Protein AF-0000000082407599 (afdb_homodimer)

Solvent-accessible surface area (backbone atoms only — not comparable to full-atom values): 25944 Å² total; per-residue (Å²): 124,61,56,60,70,65,96,52,99,52,54,60,33,58,52,50,30,53,54,48,48,48,41,49,41,69,74,43,49,61,65,33,76,50,80,49,70,70,54,48,24,62,38,26,66,46,50,70,66,37,51,49,50,19,50,48,51,35,33,72,70,41,52,29,39,78,40,88,97,76,44,43,21,24,25,67,46,42,48,64,37,67,53,76,54,46,46,69,50,57,47,33,43,76,64,56,39,51,61,47,48,46,77,74,42,80,44,77,41,70,37,55,63,72,54,18,59,70,44,72,41,61,78,69,37,67,25,36,38,40,27,33,42,34,21,46,71,83,37,59,39,33,40,40,44,29,37,33,44,43,89,76,42,70,67,57,85,76,48,78,77,55,55,56,62,56,56,46,33,27,72,76,58,70,42,47,64,39,34,34,44,33,38,40,33,21,33,53,27,47,68,68,53,7,60,72,52,73,52,52,68,43,38,29,15,30,33,36,48,34,39,32,14,33,78,88,45,47,46,34,44,33,39,33,42,30,41,24,74,41,32,30,41,30,46,76,36,68,44,81,78,71,75,74,76,85,56,95,121,125,60,57,62,70,65,95,53,98,53,55,61,31,58,52,49,28,54,54,48,48,48,42,49,37,68,74,42,51,61,66,33,76,50,80,49,68,71,53,47,24,62,38,27,67,44,53,70,67,38,50,50,51,18,50,48,51,34,33,72,69,42,52,29,40,80,38,89,98,77,45,42,21,25,25,65,46,42,48,65,38,66,54,77,56,48,45,69,51,55,47,32,45,75,62,52,40,50,62,45,48,46,75,74,41,80,45,76,41,71,38,55,62,72,53,17,58,69,45,73,42,60,77,71,37,69,24,36,38,40,27,33,39,33,20,47,70,83,37,59,39,33,42,38,45,30,38,34,43,43,87,75,41,69,67,56,85,76,47,78,76,54,54,55,62,57,54,45,33,29,72,77,58,69,42,46,64,40,36,33,46,34,36,41,34,21,32,54,27,47,66,68,55,8,60,71,51,72,51,53,68,42,38,29,17,29,33,36,48,32,39,32,14,32,78,90,44,46,47,35,44,34,38,34,42,30,38,26,76,39,34,28,41,30,45,76,36,67,43,79,77,71,73,74,78,84,53,96,122

Secondary structure (DSSP, 8-state):
---PPP--SS-HHHHHHHHHHHIIIII--TTPBPPPHHHHHHHHT--HHHHHHHHHHHHHTTSEEEETTTEEEE----EEES-TTS-HHHHHHHTT--EEEEEEEEEEEEPPHHHHHHTTPPTT-EEEEEEEEEEETTEEEEEEEEEE-TTTSTTGGGS-TTS-HHHHHHHHHS----EEEEEEEEEEPPHHHHHHHT--TT-EEEEEEEEEEETTEEEEEEEEEEETTTEEEEEEEE-----------/---PPP--SS-HHHHHHHHHHHIIIII--TTPBPPPHHHHHHHHT--HHHHHHHHHHHHHTTSEEEETTTEEEE----EEES-TTS-HHHHHHHTT--EEEEEEEEEEEEPPHHHHHHTTPPTT-EEEEEEEEEEETTEEEEEEEEEE-TTTSTTGGGS-TTS-HHHHHHHHHS----EEEEEEEEEEPPHHHHHHHT--TT-EEEEEEEEEEETTEEEEEEEEEEETTTEEEEEEEE-----------

pLDDT: mean 82.58, std 15.97, range [20.61, 98.5]

Organism: Rhodococcus erythropolis (NCBI:txid1833)

Radius of gyration: 25.77 Å; Cα contacts (8 Å, |Δi|>4): 1053; chains: 2; bounding box: 71×69×64 Å

Structure (mmCIF, N/CA/C/O backbone):
data_AF-0000000082407599-model_v1
#
loop_
_entity.id
_entity.type
_entity.pdbx_description
1 polymer 'GntR family transcriptional regulator'
#
loop_
_atom_site.group_PDB
_atom_site.id
_atom_site.type_symbol
_atom_site.label_atom_id
_atom_site.label_alt_id
_atom_site.label_comp_id
_atom_site.label_asym_id
_atom_site.label_entity_id
_atom_site.label_seq_id
_atom_site.pdbx_PDB_ins_code
_atom_site.Cartn_x
_atom_site.Cartn_y
_atom_site.Cartn_z
_atom_site.occupancy
_atom_site.B_iso_or_equiv
_atom_site.auth_seq_id
_atom_site.auth_comp_id
_atom_site.auth_asym_id
_atom_site.auth_atom_id
_atom_site.pdbx_PDB_model_num
ATOM 1 N N . MET A 1 1 ? -35.281 -22.266 -12.359 1 45.06 1 MET A N 1
ATOM 2 C CA . MET A 1 1 ? -35.094 -23.25 -13.406 1 45.06 1 MET A CA 1
ATOM 3 C C . MET A 1 1 ? -33.625 -23.609 -13.555 1 45.06 1 MET A C 1
ATOM 5 O O . MET A 1 1 ? -32.75 -22.75 -13.398 1 45.06 1 MET A O 1
ATOM 9 N N . PRO A 1 2 ? -33.344 -24.938 -13.398 1 52.59 2 PRO A N 1
ATOM 10 C CA . PRO A 1 2 ? -31.938 -25.328 -13.594 1 52.59 2 PRO A CA 1
ATOM 11 C C . PRO A 1 2 ? -31.328 -24.734 -14.867 1 52.59 2 PRO A C 1
ATOM 13 O O . PRO A 1 2 ? -31.984 -24.719 -15.914 1 52.59 2 PRO A O 1
ATOM 16 N N . VAL A 1 3 ? -30.625 -23.703 -14.711 1 60.84 3 VAL A N 1
ATOM 17 C CA . VAL A 1 3 ? -29.922 -23.219 -15.898 1 60.84 3 VAL A CA 1
ATOM 18 C C . VAL A 1 3 ? -28.766 -24.156 -16.234 1 60.84 3 VAL A C 1
ATOM 20 O O . VAL A 1 3 ? -27.812 -24.281 -15.461 1 60.84 3 VAL A O 1
ATOM 23 N N . HIS A 1 4 ? -28.984 -25.062 -17.141 1 64.56 4 HIS A N 1
ATOM 24 C CA . HIS A 1 4 ? -27.953 -26 -17.594 1 64.56 4 HIS A CA 1
ATOM 25 C C . HIS A 1 4 ? -26.859 -25.281 -18.375 1 64.56 4 HIS A C 1
ATOM 27 O O . HIS A 1 4 ? -27.156 -24.453 -19.234 1 64.56 4 HIS A O 1
ATOM 33 N N . LEU A 1 5 ? -25.672 -25.469 -17.844 1 68.69 5 LEU A N 1
ATOM 34 C CA . LEU A 1 5 ? -24.547 -24.859 -18.531 1 68.69 5 LEU A CA 1
ATOM 35 C C . LEU A 1 5 ? -24.344 -25.484 -19.906 1 68.69 5 LEU A C 1
ATOM 37 O O . LEU A 1 5 ? -24.609 -26.672 -20.094 1 68.69 5 LEU A O 1
ATOM 41 N N . ARG A 1 6 ? -24.203 -24.734 -21.031 1 65.5 6 ARG A N 1
ATOM 42 C CA . ARG A 1 6 ? -24.125 -25.188 -22.422 1 65.5 6 ARG A CA 1
ATOM 43 C C . ARG A 1 6 ? -22.703 -25.578 -22.781 1 65.5 6 ARG A C 1
ATOM 45 O O . ARG A 1 6 ? -21.75 -25.125 -22.172 1 65.5 6 ARG A O 1
ATOM 52 N N . ASP A 1 7 ? -22.578 -26.625 -23.531 1 66.56 7 ASP A N 1
ATOM 53 C CA . ASP A 1 7 ? -21.297 -26.953 -24.156 1 66.56 7 ASP A CA 1
ATOM 54 C C . ASP A 1 7 ? -20.781 -25.797 -25 1 66.56 7 ASP A C 1
ATOM 56 O O . ASP A 1 7 ? -21.5 -25.266 -25.844 1 66.56 7 ASP A O 1
ATOM 60 N N . SER A 1 8 ? -19.938 -24.984 -24.469 1 64.81 8 SER A N 1
ATOM 61 C CA . SER A 1 8 ? -19.328 -23.875 -25.203 1 64.81 8 SER A CA 1
ATOM 62 C C . SER A 1 8 ? -17.812 -23.969 -25.203 1 64.81 8 SER A C 1
ATOM 64 O O . SER A 1 8 ? -17.25 -24.922 -24.688 1 64.81 8 SER A O 1
ATOM 66 N N . ALA A 1 9 ? -17.203 -23.156 -25.953 1 69.75 9 ALA A N 1
ATOM 67 C CA . ALA A 1 9 ? -15.742 -23.062 -26.016 1 69.75 9 ALA A CA 1
ATOM 68 C C . ALA A 1 9 ? -15.148 -22.828 -24.625 1 69.75 9 ALA A C 1
ATOM 70 O O . ALA A 1 9 ? -13.984 -23.141 -24.375 1 69.75 9 ALA A O 1
ATOM 71 N N . ILE A 1 10 ? -16 -22.531 -23.766 1 67.94 10 ILE A N 1
ATOM 72 C CA . ILE A 1 10 ? -15.555 -22.312 -22.391 1 67.94 10 ILE A CA 1
ATOM 73 C C . ILE A 1 10 ? -15.883 -23.547 -21.547 1 67.94 10 ILE A C 1
ATOM 75 O O . ILE A 1 10 ? -17.031 -23.984 -21.5 1 67.94 10 ILE A O 1
ATOM 79 N N . PRO A 1 11 ? -14.891 -24.109 -21.031 1 76.81 11 PRO A N 1
ATOM 80 C CA . PRO A 1 11 ? -15.141 -25.266 -20.188 1 76.81 11 PRO A CA 1
ATOM 81 C C . PRO A 1 11 ? -16.219 -25.016 -19.125 1 76.81 11 PRO A C 1
ATOM 83 O O . PRO A 1 11 ? -16.344 -23.891 -18.625 1 76.81 11 PRO A O 1
ATOM 86 N N . LYS A 1 12 ? -17 -25.984 -18.844 1 80.12 12 LYS A N 1
ATOM 87 C CA . LYS A 1 12 ? -18.141 -25.875 -17.953 1 80.12 12 LYS A CA 1
ATOM 88 C C . LYS A 1 12 ? -17.719 -25.359 -16.578 1 80.12 12 LYS A C 1
ATOM 90 O O . LYS A 1 12 ? -18.453 -24.594 -15.945 1 80.12 12 LYS A O 1
ATOM 95 N N . HIS A 1 13 ? -16.547 -25.766 -16.078 1 83.62 13 HIS A N 1
ATOM 96 C CA . HIS A 1 13 ? -16.125 -25.312 -14.766 1 83.62 13 HIS A CA 1
ATOM 97 C C . HIS A 1 13 ? -15.852 -23.812 -14.773 1 83.62 13 HIS A C 1
ATOM 99 O O . HIS A 1 13 ? -16.109 -23.125 -13.781 1 83.62 13 HIS A O 1
ATOM 105 N N . GLU A 1 14 ? -15.422 -23.328 -15.82 1 79.44 14 GLU A N 1
ATOM 106 C CA . GLU A 1 14 ? -15.188 -21.906 -15.945 1 79.44 14 GLU A CA 1
ATOM 107 C C . GLU A 1 14 ? -16.5 -21.125 -16.047 1 79.44 14 GLU A C 1
ATOM 109 O O . GLU A 1 14 ? -16.641 -20.031 -15.5 1 79.44 14 GLU A O 1
ATOM 114 N N . GLN A 1 15 ? -17.375 -21.688 -16.781 1 79.81 15 GLN A N 1
ATOM 115 C CA . GLN A 1 15 ? -18.703 -21.094 -16.844 1 79.81 15 GLN A CA 1
ATOM 116 C C . GLN A 1 15 ? -19.344 -21 -15.453 1 79.81 15 GLN A C 1
ATOM 118 O O . GLN A 1 15 ? -19.859 -19.953 -15.062 1 79.81 15 GLN A O 1
ATOM 123 N N . LEU A 1 16 ? -19.328 -22.141 -14.805 1 87.44 16 LEU A N 1
ATOM 124 C CA . LEU A 1 16 ? -19.891 -22.188 -13.461 1 87.44 16 LEU A CA 1
ATOM 125 C C . LEU A 1 16 ? -19.172 -21.219 -12.531 1 87.44 16 LEU A C 1
ATOM 127 O O . LEU A 1 16 ? -19.812 -20.531 -11.719 1 87.44 16 LEU A O 1
ATOM 131 N N . ARG A 1 17 ? -17.875 -21.172 -12.664 1 85.06 17 ARG A N 1
ATOM 132 C CA . ARG A 1 17 ? -17.094 -20.25 -11.852 1 85.06 17 ARG A CA 1
ATOM 133 C C . ARG A 1 17 ? -17.594 -18.812 -12.023 1 85.06 17 ARG A C 1
ATOM 135 O O . ARG A 1 17 ? -17.75 -18.094 -11.039 1 85.06 17 ARG A O 1
ATOM 142 N N . THR A 1 18 ? -17.781 -18.438 -13.188 1 78.31 18 THR A N 1
ATOM 143 C CA . THR A 1 18 ? -18.219 -17.078 -13.492 1 78.31 18 THR A CA 1
ATOM 144 C C . THR A 1 18 ? -19.594 -16.797 -12.875 1 78.31 18 THR A C 1
ATOM 146 O O . THR A 1 18 ? -19.812 -15.734 -12.297 1 78.31 18 THR A O 1
ATOM 149 N N . ILE A 1 19 ? -20.438 -17.719 -13.023 1 80.69 19 ILE A N 1
ATOM 150 C CA . ILE A 1 19 ? -21.781 -17.594 -12.469 1 80.69 19 ILE A CA 1
ATOM 151 C C . ILE A 1 19 ? -21.703 -17.484 -10.945 1 80.69 19 ILE A C 1
ATOM 153 O O . ILE A 1 19 ? -22.344 -16.609 -10.352 1 80.69 19 ILE A O 1
ATOM 157 N N . LEU A 1 20 ? -20.922 -18.344 -10.344 1 86.69 20 LEU A N 1
ATOM 158 C CA . LEU A 1 20 ? -20.812 -18.359 -8.883 1 86.69 20 LEU A CA 1
ATOM 159 C C . LEU A 1 20 ? -20.141 -17.094 -8.367 1 86.69 20 LEU A C 1
ATOM 161 O O . LEU A 1 20 ? -20.5 -16.578 -7.309 1 86.69 20 LEU A O 1
ATOM 165 N N . LEU A 1 21 ? -19.219 -16.656 -9.102 1 79.25 21 LEU A N 1
ATOM 166 C CA . LEU A 1 21 ? -18.562 -15.422 -8.719 1 79.25 21 LEU A CA 1
ATOM 167 C C . LEU A 1 21 ? -19.562 -14.266 -8.664 1 79.25 21 LEU A C 1
ATOM 169 O O . LEU A 1 21 ? -19.562 -13.484 -7.715 1 79.25 21 LEU A O 1
ATOM 173 N N . ARG A 1 22 ? -20.328 -14.211 -9.641 1 73.06 22 ARG A N 1
ATOM 174 C CA . ARG A 1 22 ? -21.359 -13.18 -9.664 1 73.06 22 ARG A CA 1
ATOM 175 C C . ARG A 1 22 ? -22.297 -13.312 -8.469 1 73.06 22 ARG A C 1
ATOM 177 O O . ARG A 1 22 ? -22.641 -12.32 -7.836 1 73.06 22 ARG A O 1
ATOM 184 N N . LYS A 1 23 ? -22.688 -14.555 -8.211 1 78.94 23 LYS A N 1
ATOM 185 C CA . LYS A 1 23 ? -23.562 -14.812 -7.078 1 78.94 23 LYS A CA 1
ATOM 186 C C . LYS A 1 23 ? -22.906 -14.383 -5.766 1 78.94 23 LYS A C 1
ATOM 188 O O . LYS A 1 23 ? -23.547 -13.734 -4.934 1 78.94 23 LYS A O 1
ATOM 193 N N . CYS A 1 24 ? -21.703 -14.672 -5.652 1 76 24 CYS A N 1
ATOM 194 C CA . CYS A 1 24 ? -20.984 -14.391 -4.41 1 76 24 CYS A CA 1
ATOM 195 C C . CYS A 1 24 ? -20.734 -12.898 -4.25 1 76 24 CYS A C 1
ATOM 197 O O . CYS A 1 24 ? -20.594 -12.406 -3.131 1 76 24 CYS A O 1
ATOM 199 N N . THR A 1 25 ? -20.688 -12.305 -5.367 1 64.56 25 THR A N 1
ATOM 200 C CA . THR A 1 25 ? -20.297 -10.898 -5.305 1 64.56 25 THR A CA 1
ATOM 201 C C . THR A 1 25 ? -21.531 -10 -5.336 1 64.56 25 THR A C 1
ATOM 203 O O . THR A 1 25 ? -21.5 -8.875 -4.828 1 64.56 25 THR A O 1
ATOM 206 N N . GLN A 1 26 ? -22.531 -10.508 -5.805 1 61.41 26 GLN A N 1
ATOM 207 C CA . GLN A 1 26 ? -23.656 -9.617 -6.031 1 61.41 26 GLN A CA 1
ATOM 208 C C . GLN A 1 26 ? -24.859 -10.039 -5.188 1 61.41 26 GLN A C 1
ATOM 210 O O . GLN A 1 26 ? -25.688 -9.203 -4.82 1 61.41 26 GLN A O 1
ATOM 215 N N . GLU A 1 27 ? -24.938 -11.289 -4.926 1 69.38 27 GLU A N 1
ATOM 216 C CA . GLU A 1 27 ? -26.172 -11.781 -4.309 1 69.38 27 GLU A CA 1
ATOM 217 C C . GLU A 1 27 ? -25.922 -12.203 -2.861 1 69.38 27 GLU A C 1
ATOM 219 O O . GLU A 1 27 ? -26.844 -12.156 -2.035 1 69.38 27 GLU A O 1
ATOM 224 N N . LEU A 1 28 ? -24.734 -12.602 -2.631 1 74.25 28 LEU A N 1
ATOM 225 C CA . LEU A 1 28 ? -24.422 -13.102 -1.295 1 74.25 28 LEU A CA 1
ATOM 226 C C . LEU A 1 28 ? -23.484 -12.148 -0.557 1 74.25 28 LEU A C 1
ATOM 228 O O . LEU A 1 28 ? -22.859 -11.289 -1.175 1 74.25 28 LEU A O 1
ATOM 232 N N . GLN A 1 29 ? -23.547 -12.188 0.751 1 61.91 29 GLN A N 1
ATOM 233 C CA . GLN A 1 29 ? -22.656 -11.406 1.607 1 61.91 29 GLN A CA 1
ATOM 234 C C . GLN A 1 29 ? -21.547 -12.273 2.193 1 61.91 29 GLN A C 1
ATOM 236 O O . GLN A 1 29 ? -21.719 -13.484 2.342 1 61.91 29 GLN A O 1
ATOM 241 N N . PRO A 1 30 ? -20.406 -11.625 2.387 1 62.97 30 PRO A N 1
ATOM 242 C CA . PRO A 1 30 ? -19.375 -12.398 3.08 1 62.97 30 PRO A CA 1
ATOM 243 C C . PRO A 1 30 ? -19.906 -13.109 4.32 1 62.97 30 PRO A C 1
ATOM 245 O O . PRO A 1 30 ? -20.672 -12.523 5.094 1 62.97 30 PRO A O 1
ATOM 248 N N . GLY A 1 31 ? -19.5 -14.336 4.406 1 67 31 GLY A N 1
ATOM 249 C CA . GLY A 1 31 ? -19.984 -15.156 5.512 1 67 31 GLY A CA 1
ATOM 250 C C . GLY A 1 31 ? -21.203 -15.984 5.152 1 67 31 GLY A C 1
ATOM 251 O O . GLY A 1 31 ? -21.562 -16.906 5.883 1 67 31 GLY A O 1
ATOM 252 N N . ASP A 1 32 ? -21.797 -15.664 4.09 1 77.5 32 ASP A N 1
ATOM 253 C CA . ASP A 1 32 ? -22.969 -16.406 3.688 1 77.5 32 ASP A CA 1
ATOM 254 C C . ASP A 1 32 ? -22.609 -17.812 3.225 1 77.5 32 ASP A C 1
ATOM 256 O O . ASP A 1 32 ? -21.547 -18.016 2.617 1 77.5 32 ASP A O 1
ATOM 260 N N . LEU A 1 33 ? -23.531 -18.75 3.611 1 84 33 LEU A N 1
ATOM 261 C CA . LEU A 1 33 ? -23.391 -20.125 3.145 1 84 33 LEU A CA 1
ATOM 262 C C . LEU A 1 33 ? -23.734 -20.234 1.665 1 84 33 LEU A C 1
ATOM 264 O O . LEU A 1 33 ? -24.797 -19.766 1.236 1 84 33 LEU A O 1
ATOM 268 N N . MET A 1 34 ? -22.766 -20.781 0.925 1 85.81 34 MET A N 1
ATOM 269 C CA . MET A 1 34 ? -23.016 -21.047 -0.489 1 85.81 34 MET A CA 1
ATOM 270 C C . MET A 1 34 ? -23.938 -22.25 -0.666 1 85.81 34 MET A C 1
ATOM 272 O O . MET A 1 34 ? -23.969 -23.125 0.189 1 85.81 34 MET A O 1
ATOM 276 N N . THR A 1 35 ? -24.625 -22.219 -1.804 1 85.94 35 THR A N 1
ATOM 277 C CA . THR A 1 35 ? -25.406 -23.375 -2.191 1 85.94 35 THR A CA 1
ATOM 278 C C . THR A 1 35 ? -24.562 -24.641 -2.189 1 85.94 35 THR A C 1
ATOM 280 O O . THR A 1 35 ? -23.406 -24.625 -2.627 1 85.94 35 THR A O 1
ATOM 283 N N . SER A 1 36 ? -25.109 -25.688 -1.646 1 87.25 36 SER A N 1
ATOM 284 C CA . SER A 1 36 ? -24.359 -26.938 -1.532 1 87.25 36 SER A CA 1
ATOM 285 C C . SER A 1 36 ? -23.922 -27.453 -2.902 1 87.25 36 SER A C 1
ATOM 287 O O . SER A 1 36 ? -24.547 -27.125 -3.916 1 87.25 36 SER A O 1
ATOM 289 N N . GLU A 1 37 ? -22.828 -28.203 -2.871 1 88.62 37 GLU A N 1
ATOM 290 C CA . GLU A 1 37 ? -22.328 -28.781 -4.109 1 88.62 37 GLU A CA 1
ATOM 291 C C . GLU A 1 37 ? -23.391 -29.625 -4.809 1 88.62 37 GLU A C 1
ATOM 293 O O . GLU A 1 37 ? -23.531 -29.562 -6.035 1 88.62 37 GLU A O 1
ATOM 298 N N . ARG A 1 38 ? -24.125 -30.375 -4.02 1 88.06 38 ARG A N 1
ATOM 299 C CA . ARG A 1 38 ? -25.188 -31.219 -4.566 1 88.06 38 ARG A CA 1
ATOM 300 C C . ARG A 1 38 ? -26.234 -30.375 -5.285 1 88.06 38 ARG A C 1
ATOM 302 O O . ARG A 1 38 ? -26.672 -30.719 -6.383 1 88.06 38 ARG A O 1
ATOM 309 N N . ASN A 1 39 ? -26.625 -29.281 -4.668 1 90.25 39 ASN A N 1
ATOM 310 C CA . ASN A 1 39 ? -27.625 -28.406 -5.27 1 90.25 39 ASN A CA 1
ATOM 311 C C . ASN A 1 39 ? -27.078 -27.719 -6.52 1 90.25 39 ASN A C 1
ATOM 313 O O . ASN A 1 39 ? -27.812 -27.531 -7.492 1 90.25 39 ASN A O 1
ATOM 317 N N . LEU A 1 40 ? -25.828 -27.328 -6.484 1 89.56 40 LEU A N 1
ATOM 318 C CA . LEU A 1 40 ? -25.219 -26.703 -7.652 1 89.56 40 LEU A CA 1
ATOM 319 C C . LEU A 1 40 ? -25.203 -27.656 -8.836 1 89.56 40 LEU A C 1
ATOM 321 O O . LEU A 1 40 ? -25.438 -27.25 -9.977 1 89.56 40 LEU A O 1
ATOM 325 N N . MET A 1 41 ? -24.938 -28.938 -8.57 1 89.31 41 MET A N 1
ATOM 326 C CA . MET A 1 41 ? -24.984 -29.953 -9.617 1 89.31 41 MET A CA 1
ATOM 327 C C . MET A 1 41 ? -26.359 -30.016 -10.266 1 89.31 41 MET A C 1
ATOM 329 O O . MET A 1 41 ? -26.469 -30.047 -11.492 1 89.31 41 MET A O 1
ATOM 333 N N . GLN A 1 42 ? -27.344 -29.984 -9.43 1 88.06 42 GLN A N 1
ATOM 334 C CA . GLN A 1 42 ? -28.719 -30.094 -9.883 1 88.06 42 GLN A CA 1
ATOM 335 C C . GLN A 1 42 ? -29.141 -28.812 -10.625 1 88.06 42 GLN A C 1
ATOM 337 O O . GLN A 1 42 ? -29.75 -28.891 -11.688 1 88.06 42 GLN A O 1
ATOM 342 N N . ASP A 1 43 ? -28.75 -27.688 -10.031 1 86.31 43 ASP A N 1
ATOM 343 C CA . ASP A 1 43 ? -29.203 -26.391 -10.555 1 86.31 43 ASP A CA 1
ATOM 344 C C . ASP A 1 43 ? -28.609 -26.125 -11.93 1 86.31 43 ASP A C 1
ATOM 346 O O . ASP A 1 43 ? -29.25 -25.531 -12.789 1 86.31 43 ASP A O 1
ATOM 350 N N . TYR A 1 44 ? -27.391 -26.625 -12.125 1 88.5 44 TYR A N 1
ATOM 351 C CA . TYR A 1 44 ? -26.688 -26.203 -13.328 1 88.5 44 TYR A CA 1
ATOM 352 C C . TYR A 1 44 ? -26.375 -27.391 -14.227 1 88.5 44 TYR A C 1
ATOM 354 O O . TYR A 1 44 ? -25.797 -27.234 -15.312 1 88.5 44 TYR A O 1
ATOM 362 N N . GLY A 1 45 ? -26.703 -28.594 -13.797 1 88.19 45 GLY A N 1
ATOM 363 C CA . GLY A 1 45 ? -26.516 -29.797 -14.594 1 88.19 45 GLY A CA 1
ATOM 364 C C . GLY A 1 45 ? -25.047 -30.109 -14.859 1 88.19 45 GLY A C 1
ATOM 365 O O . GLY A 1 45 ? -24.672 -30.422 -15.992 1 88.19 45 GLY A O 1
ATOM 366 N N . VAL A 1 46 ? -24.281 -29.938 -13.93 1 88 46 VAL A N 1
ATOM 367 C CA . VAL A 1 46 ? -22.859 -30.203 -14.086 1 88 46 VAL A CA 1
ATOM 368 C C . VAL A 1 46 ? -22.422 -31.281 -13.102 1 88 46 VAL A C 1
ATOM 370 O O . VAL A 1 46 ? -23.141 -31.578 -12.133 1 88 46 VAL A O 1
ATOM 373 N N . SER A 1 47 ? -21.266 -31.938 -13.422 1 88.94 47 SER A N 1
ATOM 374 C CA . SER A 1 47 ? -20.75 -33 -12.586 1 88.94 47 SER A CA 1
ATOM 375 C C . SER A 1 47 ? -20.141 -32.469 -11.297 1 88.94 47 SER A C 1
ATOM 377 O O . SER A 1 47 ? -19.891 -31.266 -11.18 1 88.94 47 SER A O 1
ATOM 379 N N . ARG A 1 48 ? -20.031 -33.438 -10.32 1 88.75 48 ARG A N 1
ATOM 380 C CA . ARG A 1 48 ? -19.375 -33.094 -9.062 1 88.75 48 ARG A CA 1
ATOM 381 C C . ARG A 1 48 ? -17.969 -32.562 -9.305 1 88.75 48 ARG A C 1
ATOM 383 O O . ARG A 1 48 ? -17.531 -31.641 -8.633 1 88.75 48 ARG A O 1
ATOM 390 N N . ILE A 1 49 ? -17.344 -33.094 -10.195 1 85.75 49 ILE A N 1
ATOM 391 C CA . ILE A 1 49 ? -15.977 -32.688 -10.516 1 85.75 49 ILE A CA 1
ATOM 392 C C . ILE A 1 49 ? -15.977 -31.25 -11.023 1 85.75 49 ILE A C 1
ATOM 394 O O . ILE A 1 49 ? -15.117 -30.453 -10.648 1 85.75 49 ILE A O 1
ATOM 398 N N . THR A 1 50 ? -16.844 -30.906 -11.852 1 85.5 50 THR A N 1
ATOM 399 C CA . THR A 1 50 ? -17 -29.562 -12.398 1 85.5 50 THR A CA 1
ATOM 400 C C . THR A 1 50 ? -17.281 -28.547 -11.289 1 85.5 50 THR A C 1
ATOM 402 O O . THR A 1 50 ? -16.672 -27.484 -11.258 1 85.5 50 THR A O 1
ATOM 405 N N . VAL A 1 51 ? -18.219 -28.891 -10.391 1 90.44 51 VAL A N 1
ATOM 406 C CA . VAL A 1 51 ? -18.562 -28.016 -9.281 1 90.44 51 VAL A CA 1
ATOM 407 C C . VAL A 1 51 ? -17.359 -27.797 -8.383 1 90.44 51 VAL A C 1
ATOM 409 O O . VAL A 1 51 ? -17.031 -26.672 -8.016 1 90.44 51 VAL A O 1
ATOM 412 N N . ARG A 1 52 ? -16.703 -28.844 -8.062 1 87.69 52 ARG A N 1
ATOM 413 C CA . ARG A 1 52 ? -15.555 -28.766 -7.172 1 87.69 52 ARG A CA 1
ATOM 414 C C . ARG A 1 52 ? -14.438 -27.938 -7.785 1 87.69 52 ARG A C 1
ATOM 416 O O . ARG A 1 52 ? -13.773 -27.172 -7.086 1 87.69 52 ARG A O 1
ATOM 423 N N . GLU A 1 53 ? -14.289 -28.094 -9 1 84.88 53 GLU A N 1
ATOM 424 C CA . GLU A 1 53 ? -13.281 -27.297 -9.695 1 84.88 53 GLU A CA 1
ATOM 425 C C . GLU A 1 53 ? -13.633 -25.812 -9.68 1 84.88 53 GLU A C 1
ATOM 427 O O . GLU A 1 53 ? -12.773 -24.969 -9.414 1 84.88 53 GLU A O 1
ATOM 432 N N . ALA A 1 54 ? -14.828 -25.531 -9.969 1 86.94 54 ALA A N 1
ATOM 433 C CA . ALA A 1 54 ? -15.289 -24.141 -9.961 1 86.94 54 ALA A CA 1
ATOM 434 C C . ALA A 1 54 ? -15.156 -23.531 -8.57 1 86.94 54 ALA A C 1
ATOM 436 O O . ALA A 1 54 ? -14.633 -22.422 -8.414 1 86.94 54 ALA A O 1
ATOM 437 N N . ILE A 1 55 ? -15.648 -24.281 -7.566 1 87.44 55 ILE A N 1
ATOM 438 C CA . ILE A 1 55 ? -15.586 -23.812 -6.188 1 87.44 55 ILE A CA 1
ATOM 439 C C . ILE A 1 55 ? -14.133 -23.703 -5.742 1 87.44 55 ILE A C 1
ATOM 441 O O . ILE A 1 55 ? -13.742 -22.734 -5.094 1 87.44 55 ILE A O 1
ATOM 445 N N . GLY A 1 56 ? -13.406 -24.672 -6.082 1 83.88 56 GLY A N 1
ATOM 446 C CA . GLY A 1 56 ? -11.992 -24.656 -5.754 1 83.88 56 GLY A CA 1
ATOM 447 C C . GLY A 1 56 ? -11.273 -23.422 -6.277 1 83.88 56 GLY A C 1
ATOM 448 O O . GLY A 1 56 ? -10.477 -22.812 -5.562 1 83.88 56 GLY A O 1
ATOM 449 N N . GLN A 1 57 ? -11.555 -23.047 -7.426 1 78.75 57 GLN A N 1
ATOM 450 C CA . GLN A 1 57 ? -10.969 -21.859 -8.008 1 78.75 57 GLN A CA 1
ATOM 451 C C . GLN A 1 57 ? -11.367 -20.609 -7.23 1 78.75 57 GLN A C 1
ATOM 453 O O . GLN A 1 57 ? -10.531 -19.734 -6.973 1 78.75 57 GLN A O 1
ATOM 458 N N . LEU A 1 58 ? -12.602 -20.547 -6.879 1 78.5 58 LEU A N 1
ATOM 459 C CA . LEU A 1 58 ? -13.117 -19.391 -6.145 1 78.5 58 LEU A CA 1
ATOM 460 C C . LEU A 1 58 ? -12.523 -19.344 -4.742 1 78.5 58 LEU A C 1
ATOM 462 O O . LEU A 1 58 ? -12.312 -18.25 -4.195 1 78.5 58 LEU A O 1
ATOM 466 N N . VAL A 1 59 ? -12.305 -20.547 -4.211 1 75.62 59 VAL A N 1
ATOM 467 C CA . VAL A 1 59 ? -11.641 -20.609 -2.912 1 75.62 59 VAL A CA 1
ATOM 468 C C . VAL A 1 59 ? -10.195 -20.141 -3.047 1 75.62 59 VAL A C 1
ATOM 470 O O . VAL A 1 59 ? -9.719 -19.328 -2.258 1 75.62 59 VAL A O 1
ATOM 473 N N . ASN A 1 60 ? -9.656 -20.562 -4.039 1 65.62 60 ASN A N 1
ATOM 474 C CA . ASN A 1 60 ? -8.266 -20.172 -4.285 1 65.62 60 ASN A CA 1
ATOM 475 C C . ASN A 1 60 ? -8.141 -18.672 -4.535 1 65.62 60 ASN A C 1
ATOM 477 O O . ASN A 1 60 ? -7.164 -18.062 -4.105 1 65.62 60 ASN A O 1
ATOM 481 N N . ASP A 1 61 ? -9.148 -18.219 -5.133 1 61.03 61 ASP A N 1
ATOM 482 C CA . ASP A 1 61 ? -9.164 -16.797 -5.465 1 61.03 61 ASP A CA 1
ATOM 483 C C . ASP A 1 61 ? -9.625 -15.953 -4.273 1 61.03 61 ASP A C 1
ATOM 485 O O . ASP A 1 61 ? -9.664 -14.727 -4.348 1 61.03 61 ASP A O 1
ATOM 489 N N . GLY A 1 62 ? -10.078 -16.562 -3.221 1 61.53 62 GLY A N 1
ATOM 490 C CA . GLY A 1 62 ? -10.445 -15.891 -1.983 1 61.53 62 GLY A CA 1
ATOM 491 C C . GLY A 1 62 ? -11.898 -15.469 -1.939 1 61.53 62 GLY A C 1
ATOM 492 O O . GLY A 1 62 ? -12.297 -14.695 -1.067 1 61.53 62 GLY A O 1
ATOM 493 N N . HIS A 1 63 ? -12.656 -15.891 -2.895 1 70.5 63 HIS A N 1
ATOM 494 C CA . HIS A 1 63 ? -14.062 -15.508 -2.93 1 70.5 63 HIS A CA 1
ATOM 495 C C . HIS A 1 63 ? -14.891 -16.391 -2.002 1 70.5 63 HIS A C 1
ATOM 497 O O . HIS A 1 63 ? -15.922 -15.953 -1.479 1 70.5 63 HIS A O 1
ATOM 503 N N . LEU A 1 64 ? -14.391 -17.656 -1.858 1 78.5 64 LEU A N 1
ATOM 504 C CA . LEU A 1 64 ? -15.078 -18.625 -1.015 1 78.5 64 LEU A CA 1
ATOM 505 C C . LEU A 1 64 ? -14.117 -19.25 -0.005 1 78.5 64 LEU A C 1
ATOM 507 O O . LEU A 1 64 ? -12.906 -19.25 -0.217 1 78.5 64 LEU A O 1
ATOM 511 N N . VAL A 1 65 ? -14.633 -19.609 1.165 1 76.5 65 VAL A N 1
ATOM 512 C CA . VAL A 1 65 ? -13.875 -20.359 2.164 1 76.5 65 VAL A CA 1
ATOM 513 C C . VAL A 1 65 ? -14.617 -21.641 2.533 1 76.5 65 VAL A C 1
ATOM 515 O O . VAL A 1 65 ? -15.836 -21.609 2.76 1 76.5 65 VAL A O 1
ATOM 518 N N . ARG A 1 66 ? -13.773 -22.719 2.465 1 80.38 66 ARG A N 1
ATOM 519 C CA . ARG A 1 66 ? -14.352 -23.984 2.879 1 80.38 66 ARG A CA 1
ATOM 520 C C . ARG A 1 66 ? -14.148 -24.219 4.371 1 80.38 66 ARG A C 1
ATOM 522 O O . ARG A 1 66 ? -13.055 -24 4.898 1 80.38 66 ARG A O 1
ATOM 529 N N . VAL A 1 67 ? -15.234 -24.453 5.039 1 70.19 67 VAL A N 1
ATOM 530 C CA . VAL A 1 67 ? -15.164 -24.828 6.445 1 70.19 67 VAL A CA 1
ATOM 531 C C . VAL A 1 67 ? -15.57 -26.281 6.613 1 70.19 67 VAL A C 1
ATOM 533 O O . VAL A 1 67 ? -16.688 -26.672 6.277 1 70.19 67 VAL A O 1
ATOM 536 N N . ARG A 1 68 ? -14.602 -27.016 7.047 1 75.88 68 ARG A N 1
ATOM 537 C CA . ARG A 1 68 ? -14.836 -28.438 7.211 1 75.88 68 ARG A CA 1
ATOM 538 C C . ARG A 1 68 ? -16.062 -28.703 8.078 1 75.88 68 ARG A C 1
ATOM 540 O O . ARG A 1 68 ? -16.188 -28.156 9.172 1 75.88 68 ARG A O 1
ATOM 547 N N . GLY A 1 69 ? -16.891 -29.547 7.586 1 77.56 69 GLY A N 1
ATOM 548 C CA . GLY A 1 69 ? -18.078 -29.969 8.32 1 77.56 69 GLY A CA 1
ATOM 549 C C . GLY A 1 69 ? -19.188 -28.953 8.281 1 77.56 69 GLY A C 1
ATOM 550 O O . GLY A 1 69 ? -20.297 -29.219 8.75 1 77.56 69 GLY A O 1
ATOM 551 N N . LYS A 1 70 ? -18.969 -27.719 7.809 1 77.19 70 LYS A N 1
ATOM 552 C CA . LYS A 1 70 ? -20 -26.672 7.848 1 77.19 70 LYS A CA 1
ATOM 553 C C . LYS A 1 70 ? -20.406 -26.25 6.438 1 77.19 70 LYS A C 1
ATOM 555 O O . LYS A 1 70 ? -21.562 -25.953 6.18 1 77.19 70 LYS A O 1
ATOM 560 N N . GLY A 1 71 ? -19.422 -26.281 5.543 1 86.38 71 GLY A N 1
ATOM 561 C CA . GLY A 1 71 ? -19.766 -25.922 4.176 1 86.38 71 GLY A CA 1
ATOM 562 C C . GLY A 1 71 ? -18.828 -24.875 3.588 1 86.38 71 GLY A C 1
ATOM 563 O O . GLY A 1 71 ? -17.719 -24.688 4.082 1 86.38 71 GLY A O 1
ATOM 564 N N . THR A 1 72 ? -19.25 -24.344 2.41 1 85.12 72 THR A N 1
ATOM 565 C CA . THR A 1 72 ? -18.5 -23.312 1.704 1 85.12 72 THR A CA 1
ATOM 566 C C . THR A 1 72 ? -19.156 -21.938 1.899 1 85.12 72 THR A C 1
ATOM 568 O O . THR A 1 72 ? -20.375 -21.797 1.729 1 85.12 72 THR A O 1
ATOM 571 N N . PHE A 1 73 ? -18.359 -20.969 2.35 1 80 73 PHE A N 1
ATOM 572 C CA . PHE A 1 73 ? -18.875 -19.641 2.664 1 80 73 PHE A CA 1
ATOM 573 C C . PHE A 1 73 ? -18.25 -18.594 1.754 1 80 73 PHE A C 1
ATOM 575 O O . PHE A 1 73 ? -17.141 -18.781 1.233 1 80 73 PHE A O 1
ATOM 582 N N . VAL A 1 74 ? -19.156 -17.594 1.555 1 75.5 74 VAL A N 1
ATOM 583 C CA . VAL A 1 74 ? -18.578 -16.422 0.904 1 75.5 74 VAL A CA 1
ATOM 584 C C . VAL A 1 74 ? -17.516 -15.797 1.81 1 75.5 74 VAL A C 1
ATOM 586 O O . VAL A 1 74 ? -17.766 -15.547 2.988 1 75.5 74 VAL A O 1
ATOM 589 N N . ALA A 1 75 ? -16.312 -15.727 1.259 1 62.53 75 ALA A N 1
ATOM 590 C CA . ALA A 1 75 ? -15.188 -15.242 2.041 1 62.53 75 ALA A CA 1
ATOM 591 C C . ALA A 1 75 ? -15.352 -13.758 2.381 1 62.53 75 ALA A C 1
ATOM 593 O O . ALA A 1 75 ? -15.953 -13.008 1.612 1 62.53 75 ALA A O 1
ATOM 594 N N . HIS A 1 76 ? -15.164 -13.492 3.578 1 50.38 76 HIS A N 1
ATOM 595 C CA . HIS A 1 76 ? -15 -12.07 3.875 1 50.38 76 HIS A CA 1
ATOM 596 C C . HIS A 1 76 ? -13.844 -11.477 3.086 1 50.38 76 HIS A C 1
ATOM 598 O O . HIS A 1 76 ? -12.719 -11.992 3.139 1 50.38 76 HIS A O 1
ATOM 604 N N . ARG A 1 77 ? -14.195 -11.148 1.933 1 45.28 77 ARG A N 1
ATOM 605 C CA . ARG A 1 77 ? -13.117 -10.727 1.042 1 45.28 77 ARG A CA 1
ATOM 606 C C . ARG A 1 77 ? -12.539 -9.391 1.479 1 45.28 77 ARG A C 1
ATOM 608 O O . ARG A 1 77 ? -13.273 -8.492 1.894 1 45.28 77 ARG A O 1
ATOM 615 N N . ALA A 1 78 ? -11.375 -9.477 1.637 1 44.97 78 ALA A N 1
ATOM 616 C CA . ALA A 1 78 ? -10.695 -8.188 1.764 1 44.97 78 ALA A CA 1
ATOM 617 C C . ALA A 1 78 ? -11.047 -7.262 0.604 1 44.97 78 ALA A C 1
ATOM 619 O O . ALA A 1 78 ? -11.141 -7.703 -0.545 1 44.97 78 ALA A O 1
ATOM 620 N N . VAL A 1 79 ? -11.812 -6.152 0.905 1 41.5 79 VAL A N 1
ATOM 621 C CA . VAL A 1 79 ? -12.055 -5.113 -0.092 1 41.5 79 VAL A CA 1
ATOM 622 C C . VAL A 1 79 ? -10.758 -4.77 -0.815 1 41.5 79 VAL A C 1
ATOM 624 O O . VAL A 1 79 ? -9.734 -4.516 -0.176 1 41.5 79 VAL A O 1
ATOM 627 N N . GLN A 1 80 ? -10.641 -5.082 -2.084 1 42.34 80 GLN A N 1
ATOM 628 C CA . GLN A 1 80 ? -9.5 -4.691 -2.91 1 42.34 80 GLN A CA 1
ATOM 629 C C . GLN A 1 80 ? -9.742 -3.346 -3.582 1 42.34 80 GLN A C 1
ATOM 631 O O . GLN A 1 80 ? -10.781 -3.135 -4.207 1 42.34 80 GLN A O 1
ATOM 636 N N . SER A 1 81 ? -9.047 -2.289 -3.271 1 45.22 81 SER A N 1
ATOM 637 C CA . SER A 1 81 ? -9.211 -0.992 -3.92 1 45.22 81 SER A CA 1
ATOM 638 C C . SER A 1 81 ? -8.164 -0.781 -5.008 1 45.22 81 SER A C 1
ATOM 640 O O . SER A 1 81 ? -6.961 -0.846 -4.738 1 45.22 81 SER A O 1
ATOM 642 N N . LYS A 1 82 ? -8.578 -0.855 -6.27 1 45.88 82 LYS A N 1
ATOM 643 C CA . LYS A 1 82 ? -7.723 -0.456 -7.383 1 45.88 82 LYS A CA 1
ATOM 644 C C . LYS A 1 82 ? -7.656 1.063 -7.508 1 45.88 82 LYS A C 1
ATOM 646 O O . LYS A 1 82 ? -6.73 1.603 -8.117 1 45.88 82 LYS A O 1
ATOM 651 N N . LEU A 1 83 ? -8.797 1.757 -7.125 1 50.41 83 LEU A N 1
ATOM 652 C CA . LEU A 1 83 ? -9.047 3.168 -7.391 1 50.41 83 LEU A CA 1
ATOM 653 C C . LEU A 1 83 ? -8.797 4.012 -6.145 1 50.41 83 LEU A C 1
ATOM 655 O O . LEU A 1 83 ? -9.742 4.562 -5.566 1 50.41 83 LEU A O 1
ATOM 659 N N . HIS A 1 84 ? -7.512 3.957 -5.793 1 59.16 84 HIS A N 1
ATOM 660 C CA . HIS A 1 84 ? -7.312 4.453 -4.438 1 59.16 84 HIS A CA 1
ATOM 661 C C . HIS A 1 84 ? -7.711 5.918 -4.32 1 59.16 84 HIS A C 1
ATOM 663 O O . HIS A 1 84 ? -7.891 6.434 -3.215 1 59.16 84 HIS A O 1
ATOM 669 N N . LEU A 1 85 ? -7.977 6.414 -5.613 1 61.16 85 LEU A N 1
ATOM 670 C CA . LEU A 1 85 ? -8.445 7.781 -5.406 1 61.16 85 LEU A CA 1
ATOM 671 C C . LEU A 1 85 ? -9.953 7.812 -5.18 1 61.16 85 LEU A C 1
ATOM 673 O O . LEU A 1 85 ? -10.484 8.781 -4.637 1 61.16 85 LEU A O 1
ATOM 677 N N . ALA A 1 86 ? -10.547 6.699 -5.332 1 61.78 86 ALA A N 1
ATOM 678 C CA . ALA A 1 86 ? -11.984 6.684 -5.078 1 61.78 86 ALA A CA 1
ATOM 679 C C . ALA A 1 86 ? -12.281 6.797 -3.588 1 61.78 86 ALA A C 1
ATOM 681 O O . ALA A 1 86 ? -11.445 6.441 -2.754 1 61.78 86 ALA A O 1
ATOM 682 N N . SER A 1 87 ? -13.5 7.426 -3.379 1 77.06 87 SER A N 1
ATOM 683 C CA . SER A 1 87 ? -13.961 7.445 -1.994 1 77.06 87 SER A CA 1
ATOM 684 C C . SER A 1 87 ? -14.211 6.031 -1.473 1 77.06 87 SER A C 1
ATOM 686 O O . SER A 1 87 ? -14.391 5.102 -2.256 1 77.06 87 SER A O 1
ATOM 688 N N . PHE A 1 88 ? -14.07 5.844 -0.26 1 78.56 88 PHE A N 1
ATOM 689 C CA . PHE A 1 88 ? -14.438 4.59 0.387 1 78.56 88 PHE A CA 1
ATOM 690 C C . PHE A 1 88 ? -15.781 4.086 -0.124 1 78.56 88 PHE A C 1
ATOM 692 O O . PHE A 1 88 ? -15.922 2.912 -0.468 1 78.56 88 PHE A O 1
ATOM 699 N N . THR A 1 89 ? -16.734 5.09 -0.207 1 78.75 89 THR A N 1
ATOM 700 C CA . THR A 1 89 ? -18.094 4.754 -0.598 1 78.75 89 THR A CA 1
ATOM 701 C C . THR A 1 89 ? -18.125 4.184 -2.014 1 78.75 89 THR A C 1
ATOM 703 O O . THR A 1 89 ? -18.734 3.137 -2.252 1 78.75 89 THR A O 1
ATOM 706 N N . GLU A 1 90 ? -17.531 4.867 -2.873 1 76.12 90 GLU A N 1
ATOM 707 C CA . GLU A 1 90 ? -17.5 4.426 -4.266 1 76.12 90 GLU A CA 1
ATOM 708 C C . GLU A 1 90 ? -16.781 3.092 -4.406 1 76.12 90 GLU A C 1
ATOM 710 O O . GLU A 1 90 ? -17.203 2.225 -5.176 1 76.12 90 GLU A O 1
ATOM 715 N N . GLU A 1 91 ? -15.75 2.955 -3.656 1 76.31 91 GLU A N 1
ATOM 716 C CA . GLU A 1 91 ? -14.969 1.723 -3.709 1 76.31 91 GLU A CA 1
ATOM 717 C C . GLU A 1 91 ? -15.781 0.533 -3.203 1 76.31 91 GLU A C 1
ATOM 719 O O . GLU A 1 91 ? -15.758 -0.541 -3.809 1 76.31 91 GLU A O 1
ATOM 724 N N . MET A 1 92 ? -16.453 0.711 -2.076 1 81.38 92 MET A N 1
ATOM 725 C CA . MET A 1 92 ? -17.25 -0.366 -1.502 1 81.38 92 MET A CA 1
ATOM 726 C C . MET A 1 92 ? -18.391 -0.754 -2.438 1 81.38 92 MET A C 1
ATOM 728 O O . MET A 1 92 ? -18.641 -1.939 -2.67 1 81.38 92 MET A O 1
ATOM 732 N N . ARG A 1 93 ? -19.031 0.235 -3.041 1 76.69 93 ARG A N 1
ATOM 733 C CA . ARG A 1 93 ? -20.141 -0.024 -3.951 1 76.69 93 ARG A CA 1
ATOM 734 C C . ARG A 1 93 ? -19.656 -0.741 -5.211 1 76.69 93 ARG A C 1
ATOM 736 O O . ARG A 1 93 ? -20.328 -1.66 -5.695 1 76.69 93 ARG A O 1
ATOM 743 N N . ALA A 1 94 ? -18.547 -0.245 -5.711 1 70.06 94 ALA A N 1
ATOM 744 C CA . ALA A 1 94 ? -17.969 -0.865 -6.902 1 70.06 94 ALA A CA 1
ATOM 745 C C . ALA A 1 94 ? -17.703 -2.348 -6.668 1 70.06 94 ALA A C 1
ATOM 747 O O . ALA A 1 94 ? -17.766 -3.15 -7.605 1 70.06 94 ALA A O 1
ATOM 748 N N . GLN A 1 95 ? -17.531 -2.688 -5.406 1 70.88 95 GLN A N 1
ATOM 749 C CA . GLN A 1 95 ? -17.219 -4.074 -5.066 1 70.88 95 GLN A CA 1
ATOM 750 C C . GLN A 1 95 ? -18.469 -4.816 -4.594 1 70.88 95 GLN A C 1
ATOM 752 O O . GLN A 1 95 ? -18.375 -5.961 -4.152 1 70.88 95 GLN A O 1
ATOM 757 N N . GLY A 1 96 ? -19.625 -4.145 -4.668 1 70.12 96 GLY A N 1
ATOM 758 C CA . GLY A 1 96 ? -20.891 -4.777 -4.359 1 70.12 96 GLY A CA 1
ATOM 759 C C . GLY A 1 96 ? -21.234 -4.734 -2.881 1 70.12 96 GLY A C 1
ATOM 760 O O . GLY A 1 96 ? -22.125 -5.461 -2.424 1 70.12 96 GLY A O 1
ATOM 761 N N . HIS A 1 97 ? -20.531 -3.982 -2.08 1 78.06 97 HIS A N 1
ATOM 762 C CA . HIS A 1 97 ? -20.797 -3.842 -0.654 1 78.06 97 HIS A CA 1
ATOM 763 C C . HIS A 1 97 ? -21.656 -2.605 -0.375 1 78.06 97 HIS A C 1
ATOM 765 O O . HIS A 1 97 ? -21.797 -1.742 -1.241 1 78.06 97 HIS A O 1
ATOM 771 N N . HIS A 1 98 ? -22.312 -2.584 0.811 1 83.94 98 HIS A N 1
ATOM 772 C CA . HIS A 1 98 ? -23.094 -1.43 1.256 1 83.94 98 HIS A CA 1
ATOM 773 C C . HIS A 1 98 ? -22.312 -0.617 2.291 1 83.94 98 HIS A C 1
ATOM 775 O O . HIS A 1 98 ? -22.188 -1.032 3.445 1 83.94 98 HIS A O 1
ATOM 781 N N . PRO A 1 99 ? -21.875 0.489 1.895 1 90.25 99 PRO A N 1
ATOM 782 C CA . PRO A 1 99 ? -21.109 1.306 2.842 1 90.25 99 PRO A CA 1
ATOM 783 C C . PRO A 1 99 ? -22 2.057 3.824 1 90.25 99 PRO A C 1
ATOM 785 O O . PRO A 1 99 ? -23.062 2.549 3.445 1 90.25 99 PRO A O 1
ATOM 788 N N . THR A 1 100 ? -21.656 2.059 5.07 1 92 100 THR A N 1
ATOM 789 C CA . THR A 1 100 ? -22.25 2.918 6.094 1 92 100 THR A CA 1
ATOM 790 C C . THR A 1 100 ? -21.156 3.574 6.938 1 92 100 THR A C 1
ATOM 792 O O . THR A 1 100 ? -19.984 3.203 6.848 1 92 100 THR A O 1
ATOM 795 N N . THR A 1 101 ? -21.547 4.633 7.66 1 96.44 101 THR A N 1
ATOM 796 C CA . THR A 1 101 ? -20.562 5.41 8.406 1 96.44 101 THR A CA 1
ATOM 797 C C . THR A 1 101 ? -21.109 5.773 9.789 1 96.44 101 THR A C 1
ATOM 799 O O . THR A 1 101 ? -22.281 6.121 9.93 1 96.44 101 THR A O 1
ATOM 802 N N . VAL A 1 102 ? -20.297 5.605 10.773 1 97 102 VAL A N 1
ATOM 803 C CA . VAL A 1 102 ? -20.516 6.211 12.078 1 97 102 VAL A CA 1
ATOM 804 C C . VAL A 1 102 ? -19.578 7.391 12.273 1 97 102 VAL A C 1
ATOM 806 O O . VAL A 1 102 ? -18.344 7.227 12.25 1 97 102 VAL A O 1
ATOM 809 N N . VAL A 1 103 ? -20.141 8.57 12.516 1 98.06 103 VAL A N 1
ATOM 810 C CA . VAL A 1 103 ? -19.328 9.75 12.766 1 98.06 103 VAL A CA 1
ATOM 811 C C . VAL A 1 103 ? -18.922 9.797 14.242 1 98.06 103 VAL A C 1
ATOM 813 O O . VAL A 1 103 ? -19.766 9.906 15.125 1 98.06 103 VAL A O 1
ATOM 816 N N . LEU A 1 104 ? -17.625 9.75 14.414 1 97.81 104 LEU A N 1
ATOM 817 C CA . LEU A 1 104 ? -17.094 9.68 15.773 1 97.81 104 LEU A CA 1
ATOM 818 C C . LEU A 1 104 ? -16.766 11.07 16.312 1 97.81 104 LEU A C 1
ATOM 820 O O . LEU A 1 104 ? -16.922 11.336 17.5 1 97.81 104 LEU A O 1
ATOM 824 N N . VAL A 1 105 ? -16.172 11.867 15.492 1 98 105 VAL A N 1
ATOM 825 C CA . VAL A 1 105 ? -15.781 13.234 15.812 1 98 105 VAL A CA 1
ATOM 826 C C . VAL A 1 105 ? -16.203 14.172 14.68 1 98 105 VAL A C 1
ATOM 828 O O . VAL A 1 105 ? -16.062 13.836 13.5 1 98 105 VAL A O 1
ATOM 831 N N . SER A 1 106 ? -16.781 15.25 14.969 1 98.06 106 SER A N 1
ATOM 832 C CA . SER A 1 106 ? -17.094 16.375 14.094 1 98.06 106 SER A CA 1
ATOM 833 C C . SER A 1 106 ? -16.953 17.703 14.836 1 98.06 106 SER A C 1
ATOM 835 O O . SER A 1 106 ? -17.859 18.109 15.562 1 98.06 106 SER A O 1
ATOM 837 N N . GLU A 1 107 ? -15.844 18.297 14.594 1 98 107 GLU A N 1
ATOM 838 C CA . GLU A 1 107 ? -15.594 19.516 15.367 1 98 107 GLU A CA 1
ATOM 839 C C . GLU A 1 107 ? -14.633 20.453 14.633 1 98 107 GLU A C 1
ATOM 841 O O . GLU A 1 107 ? -13.969 20.047 13.68 1 98 107 GLU A O 1
ATOM 846 N N . GLN A 1 108 ? -14.734 21.641 15.141 1 97.75 108 GLN A N 1
ATOM 847 C CA . GLN A 1 108 ? -13.734 22.625 14.711 1 97.75 108 GLN A CA 1
ATOM 848 C C . GLN A 1 108 ? -12.703 22.875 15.812 1 97.75 108 GLN A C 1
ATOM 850 O 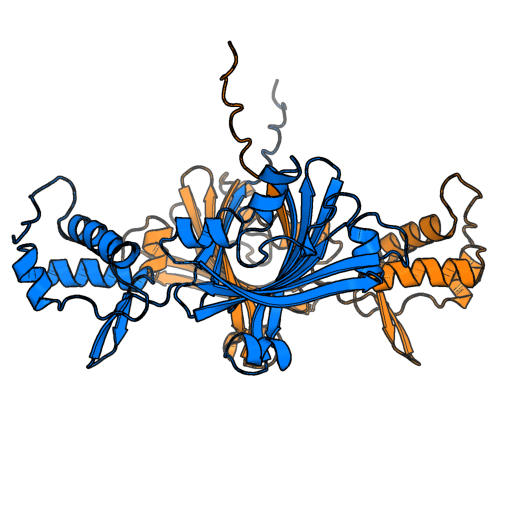O . GLN A 1 108 ? -13.055 22.953 16.984 1 97.75 108 GLN A O 1
ATOM 855 N N . GLY A 1 109 ? -11.414 22.906 15.398 1 96.75 109 GLY A N 1
ATOM 856 C CA . GLY A 1 109 ? -10.359 23.125 16.375 1 96.75 109 GLY A CA 1
ATOM 857 C C . GLY A 1 109 ? -9.008 23.391 15.742 1 96.75 109 GLY A C 1
ATOM 858 O O . GLY A 1 109 ? -8.891 23.453 14.516 1 96.75 109 GLY A O 1
ATOM 859 N N . PRO A 1 110 ? -8.055 23.625 16.625 1 96.69 110 PRO A N 1
ATOM 860 C CA . PRO A 1 110 ? -6.715 23.891 16.094 1 96.69 110 PRO A CA 1
ATOM 861 C C . PRO A 1 110 ? -6.137 22.703 15.328 1 96.69 110 PRO A C 1
ATOM 863 O O . PRO A 1 110 ? -6.16 21.578 15.828 1 96.69 110 PRO A O 1
ATOM 866 N N . VAL A 1 111 ? -5.609 23.047 14.227 1 95.69 111 VAL A N 1
ATOM 867 C CA . VAL A 1 111 ? -5.031 22.016 13.367 1 95.69 111 VAL A CA 1
ATOM 868 C C . VAL A 1 111 ? -3.629 21.656 13.852 1 95.69 111 VAL A C 1
ATOM 870 O O . VAL A 1 111 ? -2.822 22.547 14.141 1 95.69 111 VAL A O 1
ATOM 873 N N . PRO A 1 112 ? -3.32 20.344 13.953 1 91.75 112 PRO A N 1
ATOM 874 C CA . PRO A 1 112 ? -1.941 19.969 14.273 1 91.75 112 PRO A CA 1
ATOM 875 C C . PRO A 1 112 ? -0.93 20.547 13.281 1 91.75 112 PRO A C 1
ATOM 877 O O . PRO A 1 112 ? -1.24 20.703 12.102 1 91.75 112 PRO A O 1
ATOM 88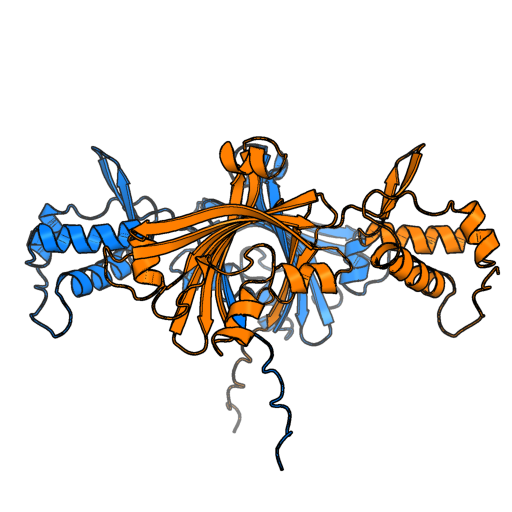0 N N . GLU A 1 113 ? 0.291 20.781 13.703 1 86.38 113 GLU A N 1
ATOM 881 C CA . GLU A 1 113 ? 1.311 21.453 12.906 1 86.38 113 GLU A CA 1
ATOM 882 C C . GLU A 1 113 ? 1.593 20.703 11.617 1 86.38 113 GLU A C 1
ATOM 884 O O . GLU A 1 113 ? 1.652 21.297 10.539 1 86.38 113 GLU A O 1
ATOM 889 N N . SER A 1 114 ? 1.775 19.406 11.727 1 85.38 114 SER A N 1
ATOM 890 C CA . SER A 1 114 ? 2.076 18.609 10.547 1 85.38 114 SER A CA 1
ATOM 891 C C . SER A 1 114 ? 0.936 18.656 9.539 1 85.38 114 SER A C 1
ATOM 893 O O . SER A 1 114 ? 1.172 18.703 8.328 1 85.38 114 SER A O 1
ATOM 895 N N . THR A 1 115 ? -0.239 18.672 10.023 1 93.06 115 THR A N 1
ATOM 896 C CA . THR A 1 115 ? -1.421 18.766 9.172 1 93.06 115 THR A CA 1
ATOM 897 C C . THR A 1 115 ? -1.533 20.156 8.555 1 93.06 115 THR A C 1
ATOM 899 O O . THR A 1 115 ? -1.867 20.281 7.371 1 93.06 115 THR A O 1
ATOM 902 N N . ALA A 1 116 ? -1.273 21.188 9.305 1 92 116 ALA A N 1
ATOM 903 C CA . ALA A 1 116 ? -1.308 22.547 8.773 1 92 116 ALA A CA 1
ATOM 904 C C . ALA A 1 116 ? -0.33 22.703 7.613 1 92 116 ALA A C 1
ATOM 906 O O . ALA A 1 116 ? -0.667 23.312 6.59 1 92 116 ALA A O 1
ATOM 907 N N . ALA A 1 117 ? 0.834 22.172 7.805 1 85.38 117 ALA A N 1
ATOM 908 C CA . ALA A 1 117 ? 1.837 22.219 6.742 1 85.38 117 ALA A CA 1
ATOM 909 C C . ALA A 1 117 ? 1.354 21.484 5.5 1 85.38 117 ALA A C 1
ATOM 911 O O . ALA A 1 117 ? 1.472 21.984 4.383 1 85.38 117 ALA A O 1
ATOM 912 N N . ALA A 1 118 ? 0.767 20.312 5.703 1 89.19 118 ALA A N 1
ATOM 913 C CA . ALA A 1 118 ? 0.293 19.469 4.598 1 89.19 118 ALA A CA 1
ATOM 914 C C . ALA A 1 118 ? -0.835 20.172 3.838 1 89.19 118 ALA A C 1
ATOM 916 O O . ALA A 1 118 ? -0.951 20.016 2.619 1 89.19 118 ALA A O 1
ATOM 917 N N . LEU A 1 119 ? -1.591 20.922 4.543 1 94.25 119 LEU A N 1
ATOM 918 C CA . LEU A 1 119 ? -2.754 21.562 3.943 1 94.25 119 LEU A CA 1
ATOM 919 C C . LEU A 1 119 ? -2.434 23 3.537 1 94.25 119 LEU A C 1
ATOM 921 O O . LEU A 1 119 ? -3.316 23.734 3.098 1 94.25 119 LEU A O 1
ATOM 925 N N . ASN A 1 120 ? -1.212 23.391 3.713 1 90.31 120 ASN A N 1
ATOM 926 C CA . ASN A 1 120 ? -0.774 24.75 3.418 1 90.31 120 ASN A CA 1
ATOM 927 C C . ASN A 1 120 ? -1.586 25.781 4.199 1 90.31 120 ASN A C 1
ATOM 929 O O . ASN A 1 120 ? -2.049 26.766 3.631 1 90.31 120 ASN A O 1
ATOM 933 N N . MET A 1 121 ? -1.812 25.453 5.398 1 92.06 121 MET A N 1
ATOM 934 C CA . MET A 1 121 ? -2.498 26.359 6.312 1 92.06 121 MET A CA 1
ATOM 935 C C . MET A 1 121 ? -1.511 27.016 7.27 1 92.06 121 MET A C 1
ATOM 937 O O . MET A 1 121 ? -0.43 26.484 7.52 1 92.06 121 MET A O 1
ATOM 941 N N . ARG A 1 122 ? -1.923 28.156 7.758 1 90.38 122 ARG A N 1
ATOM 942 C CA . ARG A 1 122 ? -1.084 28.812 8.75 1 90.38 122 ARG A CA 1
ATOM 943 C C . ARG A 1 122 ? -1.033 28.016 10.047 1 90.38 122 ARG A C 1
ATOM 945 O O . ARG A 1 122 ? -2.053 27.484 10.5 1 90.38 122 ARG A O 1
ATOM 952 N N . PRO A 1 123 ? 0.184 27.953 10.586 1 88.5 123 PRO A N 1
ATOM 953 C CA . PRO A 1 123 ? 0.252 27.297 11.898 1 88.5 123 PRO A CA 1
ATOM 954 C C . PRO A 1 123 ? -0.725 27.906 12.906 1 88.5 123 PRO A C 1
ATOM 956 O O . PRO A 1 123 ? -0.907 29.125 12.945 1 88.5 123 PRO A O 1
ATOM 959 N N . GLY A 1 124 ? -1.368 27.047 13.594 1 88.69 124 GLY A N 1
ATOM 960 C CA . GLY A 1 124 ? -2.287 27.5 14.617 1 88.69 124 GLY A CA 1
ATOM 961 C C . GLY A 1 124 ? -3.691 27.75 14.102 1 88.69 124 GLY A C 1
ATOM 962 O O . GLY A 1 124 ? -4.609 28.016 14.875 1 88.69 124 GLY A O 1
ATOM 963 N N . SER A 1 125 ? -3.881 27.672 12.883 1 92.94 125 SER A N 1
ATOM 964 C CA . SER A 1 125 ? -5.207 27.875 12.305 1 92.94 125 SER A CA 1
ATOM 965 C C . SER A 1 125 ? -6.18 26.797 12.766 1 92.94 125 SER A C 1
ATOM 967 O O . SER A 1 125 ? -5.758 25.703 13.18 1 92.94 125 SER A O 1
ATOM 969 N N . GLU A 1 126 ? -7.469 27.234 12.656 1 96.5 126 GLU A N 1
ATOM 970 C CA . GLU A 1 126 ? -8.523 26.266 12.953 1 96.5 126 GLU A CA 1
ATOM 971 C C . GLU A 1 126 ? -8.938 25.5 11.695 1 96.5 126 GLU A C 1
ATOM 973 O O . GLU A 1 126 ? -8.992 26.062 10.609 1 96.5 126 GLU A O 1
ATOM 978 N N . GLY A 1 127 ? -9.18 24.219 11.922 1 97.69 127 GLY A N 1
ATOM 979 C CA . GLY A 1 127 ? -9.688 23.359 10.859 1 97.69 127 GLY A CA 1
ATOM 980 C C . GLY A 1 127 ? -10.852 22.5 11.305 1 97.69 127 GLY A C 1
ATOM 981 O O . GLY A 1 127 ? -11.273 22.562 12.461 1 97.69 127 GLY A O 1
ATOM 982 N N . TYR A 1 128 ? -11.469 21.844 10.328 1 98.25 128 TYR A N 1
ATOM 983 C CA . TYR A 1 128 ? -12.508 20.875 10.633 1 98.25 128 TYR A CA 1
ATOM 984 C C . TYR A 1 128 ? -11.906 19.5 10.883 1 98.25 128 TYR A C 1
ATOM 986 O O . TYR A 1 128 ? -11.133 18.984 10.062 1 98.25 128 TYR A O 1
ATOM 994 N N . HIS A 1 129 ? -12.195 18.953 12.023 1 98.5 129 HIS A N 1
ATOM 995 C CA . HIS A 1 129 ? -11.758 17.609 12.383 1 98.5 129 HIS A CA 1
ATOM 996 C C . HIS A 1 129 ? -12.914 16.609 12.305 1 98.5 129 HIS A C 1
ATOM 998 O O . HIS A 1 129 ? -13.914 16.75 13.008 1 98.5 129 HIS A O 1
ATOM 1004 N N . VAL A 1 130 ? -12.797 15.648 11.391 1 98.44 130 VAL A N 1
ATOM 1005 C CA . VAL A 1 130 ? -13.828 14.633 11.211 1 98.44 130 VAL A CA 1
ATOM 1006 C C . VAL A 1 130 ? -13.211 13.242 11.344 1 98.44 130 VAL A C 1
ATOM 1008 O O . VAL A 1 130 ? -12.305 12.883 10.594 1 98.44 130 VAL A O 1
ATOM 1011 N N . LYS A 1 131 ? -13.648 12.516 12.328 1 98.44 131 LYS A N 1
ATOM 1012 C CA . LYS A 1 131 ? -13.258 11.117 12.492 1 98.44 131 LYS A CA 1
ATOM 1013 C C . LYS A 1 131 ? -14.453 10.188 12.273 1 98.44 131 LYS A C 1
ATOM 1015 O O . LYS A 1 131 ? -15.523 10.398 12.836 1 98.44 131 LYS A O 1
ATOM 1020 N N . ARG A 1 132 ? -14.234 9.188 11.445 1 98.12 132 ARG A N 1
ATOM 1021 C CA . ARG A 1 132 ? -15.352 8.336 11.039 1 98.12 132 ARG A CA 1
ATOM 1022 C C . ARG A 1 132 ? -14.969 6.863 11.102 1 98.12 132 ARG A C 1
ATOM 1024 O O . ARG A 1 132 ? -13.844 6.492 10.75 1 98.12 132 ARG A O 1
ATOM 1031 N N . LEU A 1 133 ? -15.852 6.07 11.586 1 97.88 133 LEU A N 1
ATOM 1032 C CA . LEU A 1 133 ? -15.797 4.621 11.422 1 97.88 133 LEU A CA 1
ATOM 1033 C C . LEU A 1 133 ? -16.562 4.184 10.18 1 97.88 133 LEU A C 1
ATOM 1035 O O . LEU A 1 133 ? -17.766 4.453 10.062 1 97.88 133 LEU A O 1
ATOM 1039 N N . ARG A 1 134 ? -15.859 3.607 9.273 1 96.06 134 ARG A N 1
ATOM 1040 C CA . ARG A 1 134 ? -16.438 3.184 8.008 1 96.06 134 ARG A CA 1
ATOM 1041 C C . ARG A 1 134 ? -16.797 1.699 8.031 1 96.06 134 ARG A C 1
ATOM 1043 O O . ARG A 1 134 ? -15.961 0.869 8.414 1 96.06 134 ARG A O 1
ATOM 1050 N N . LEU A 1 135 ? -17.984 1.419 7.613 1 92 135 LEU A N 1
ATOM 1051 C CA . LEU A 1 135 ? -18.453 0.039 7.641 1 92 135 LEU A CA 1
ATOM 1052 C C . LEU A 1 135 ? -18.844 -0.426 6.242 1 92 135 LEU A C 1
ATOM 1054 O O . LEU A 1 135 ? -19.328 0.371 5.43 1 92 135 LEU A O 1
ATOM 1058 N N . ALA A 1 136 ? -18.578 -1.635 5.941 1 87 136 ALA A N 1
ATOM 1059 C CA . ALA A 1 136 ? -19.109 -2.336 4.781 1 87 136 ALA A CA 1
ATOM 1060 C C . ALA A 1 136 ? -20 -3.5 5.211 1 87 136 ALA A C 1
ATOM 1062 O O . ALA A 1 136 ? -19.562 -4.398 5.93 1 87 136 ALA A O 1
ATOM 1063 N N . ASP A 1 137 ? -21.266 -3.432 4.82 1 81.62 137 ASP A N 1
ATOM 1064 C CA . ASP A 1 137 ? -22.234 -4.457 5.18 1 81.62 137 ASP A CA 1
ATOM 1065 C C . ASP A 1 137 ? -22.328 -4.621 6.695 1 81.62 137 ASP A C 1
ATOM 1067 O O . ASP A 1 137 ? -22.344 -5.746 7.203 1 81.62 137 ASP A O 1
ATOM 1071 N N . GLY A 1 138 ? -22.172 -3.557 7.328 1 85.19 138 GLY A N 1
ATOM 1072 C CA . GLY A 1 138 ? -22.391 -3.529 8.766 1 85.19 138 GLY A CA 1
ATOM 1073 C C . GLY A 1 138 ? -21.141 -3.891 9.562 1 85.19 138 GLY A C 1
ATOM 1074 O O . GLY A 1 138 ? -21.156 -3.834 10.789 1 85.19 138 GLY A O 1
ATOM 1075 N N . GLU A 1 139 ? -20.094 -4.23 8.891 1 87.12 139 GLU A N 1
ATOM 1076 C CA . GLU A 1 139 ? -18.859 -4.609 9.57 1 87.12 139 GLU A CA 1
ATOM 1077 C C . GLU A 1 139 ? -17.797 -3.523 9.43 1 87.12 139 GLU A C 1
ATOM 1079 O O . GLU A 1 139 ? -17.625 -2.959 8.344 1 87.12 139 GLU A O 1
ATOM 1084 N N . PRO A 1 140 ? -17.094 -3.262 10.516 1 93.75 140 PRO A N 1
ATOM 1085 C CA . PRO A 1 140 ? -16.047 -2.229 10.445 1 93.75 140 PRO A CA 1
ATOM 1086 C C . PRO A 1 140 ? -14.953 -2.568 9.445 1 93.75 140 PRO A C 1
ATOM 1088 O O . PRO A 1 140 ? -14.484 -3.709 9.398 1 93.75 140 PRO A O 1
ATOM 1091 N N . VAL A 1 141 ? -14.562 -1.572 8.672 1 93.38 141 VAL A N 1
ATOM 1092 C CA . VAL A 1 141 ? -13.516 -1.761 7.676 1 93.38 141 VAL A CA 1
ATOM 1093 C C . VAL A 1 141 ? -12.352 -0.817 7.969 1 93.38 141 VAL A C 1
ATOM 1095 O O . VAL A 1 141 ? -11.188 -1.223 7.91 1 93.38 141 VAL A O 1
ATOM 1098 N N . SER A 1 142 ? -12.695 0.415 8.359 1 96.19 142 SER A N 1
ATOM 1099 C CA . SER A 1 142 ? -11.633 1.393 8.539 1 96.19 142 SER A CA 1
ATOM 1100 C C . SER A 1 142 ? -12.062 2.514 9.484 1 96.19 142 SER A C 1
ATOM 1102 O O . SER A 1 142 ? -13.25 2.693 9.742 1 96.19 142 SER A O 1
ATOM 1104 N N . VAL A 1 143 ? -11.086 3.139 10.039 1 97.88 143 VAL A N 1
ATOM 1105 C CA . VAL A 1 143 ? -11.227 4.418 10.727 1 97.88 143 VAL A CA 1
ATOM 1106 C C . VAL A 1 143 ? -10.523 5.512 9.93 1 97.88 143 VAL A C 1
ATOM 1108 O O . VAL A 1 143 ? -9.352 5.371 9.57 1 97.88 143 VAL A O 1
ATOM 1111 N N . ASP A 1 144 ? -11.258 6.578 9.664 1 97.06 144 ASP A N 1
ATOM 1112 C CA . ASP A 1 144 ? -10.703 7.746 8.984 1 97.06 144 ASP A CA 1
ATOM 1113 C C . ASP A 1 144 ? -10.648 8.953 9.922 1 97.06 144 ASP A C 1
ATOM 1115 O O . ASP A 1 144 ? -11.672 9.352 10.477 1 97.06 144 ASP A O 1
ATOM 1119 N N . ASP A 1 145 ? -9.5 9.453 10.039 1 97.94 145 ASP A N 1
ATOM 1120 C CA . ASP A 1 145 ? -9.266 10.648 10.836 1 97.94 145 ASP A CA 1
ATOM 1121 C C . ASP A 1 145 ? -8.742 11.797 9.969 1 97.94 145 ASP A C 1
ATOM 1123 O O . ASP A 1 145 ? -7.547 11.859 9.672 1 97.94 145 ASP A O 1
ATOM 1127 N N . GLY A 1 146 ? -9.695 12.656 9.656 1 97.75 146 GLY A N 1
ATOM 1128 C CA . GLY A 1 146 ? -9.359 13.656 8.648 1 97.75 146 GLY A CA 1
ATOM 1129 C C . GLY A 1 146 ? -9.484 15.078 9.148 1 97.75 146 GLY A C 1
ATOM 1130 O O . GLY A 1 146 ? -10.32 15.367 10.008 1 97.75 146 GLY A O 1
ATOM 1131 N N . TRP A 1 147 ? -8.617 15.883 8.594 1 97.94 147 TRP A N 1
ATOM 1132 C CA . TRP A 1 147 ? -8.703 17.328 8.742 1 97.94 147 TRP A CA 1
ATOM 1133 C C . TRP A 1 147 ? -8.992 18 7.406 1 97.94 147 TRP A C 1
ATOM 1135 O O . TRP A 1 147 ? -8.43 17.625 6.379 1 97.94 147 TRP A O 1
ATOM 1145 N N . PHE A 1 148 ? -9.883 18.984 7.461 1 97.5 148 PHE A N 1
ATOM 1146 C CA . PHE A 1 148 ? -10.344 19.672 6.262 1 97.5 148 PHE A CA 1
ATOM 1147 C C . PHE A 1 148 ? -10.164 21.188 6.395 1 97.5 148 PHE A C 1
ATOM 1149 O O . PHE A 1 148 ? -10.391 21.75 7.469 1 97.5 148 PHE A O 1
ATOM 1156 N N . ASN A 1 149 ? -9.789 21.719 5.293 1 94.5 149 ASN A N 1
ATOM 1157 C CA . ASN A 1 149 ? -9.609 23.172 5.23 1 94.5 149 ASN A CA 1
ATOM 1158 C C . ASN A 1 149 ? -10.945 23.906 5.168 1 94.5 149 ASN A C 1
ATOM 1160 O O . ASN A 1 149 ? -11.648 23.844 4.16 1 94.5 149 ASN A O 1
ATOM 1164 N N . PRO A 1 150 ? -11.281 24.719 6.195 1 95.19 150 PRO A N 1
ATOM 1165 C CA . PRO A 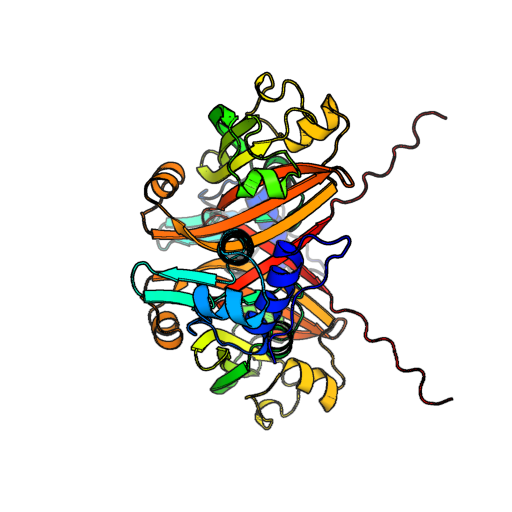1 150 ? -12.586 25.391 6.199 1 95.19 150 PRO A CA 1
ATOM 1166 C C . PRO A 1 150 ? -12.703 26.469 5.121 1 95.19 150 PRO A C 1
ATOM 1168 O O . PRO A 1 150 ? -13.812 26.797 4.695 1 95.19 150 PRO A O 1
ATOM 1171 N N . GLU A 1 151 ? -11.625 27.031 4.707 1 93.75 151 GLU A N 1
ATOM 1172 C CA . GLU A 1 151 ? -11.664 28.031 3.654 1 93.75 151 GLU A CA 1
ATOM 1173 C C . GLU A 1 151 ? -12.109 27.438 2.326 1 93.75 151 GLU A C 1
ATOM 1175 O O . GLU A 1 151 ? -12.781 28.109 1.535 1 93.75 151 GLU A O 1
ATOM 1180 N N . LEU A 1 152 ? -11.781 26.234 2.17 1 94.69 152 LEU A N 1
ATOM 1181 C CA . LEU A 1 152 ? -12.109 25.562 0.915 1 94.69 152 LEU A CA 1
ATOM 1182 C C . LEU A 1 152 ? -13.469 24.875 1.01 1 94.69 152 LEU A C 1
ATOM 1184 O O . LEU A 1 152 ? -14.156 24.703 0.001 1 94.69 152 LEU A O 1
ATOM 1188 N N . LEU A 1 153 ? -13.82 24.484 2.191 1 96.44 153 LEU A N 1
ATOM 1189 C CA . LEU A 1 153 ? -15.047 23.719 2.391 1 96.44 153 LEU A CA 1
ATOM 1190 C C . LEU A 1 153 ? -15.906 24.359 3.477 1 96.44 153 LEU A C 1
ATOM 1192 O O . LEU A 1 153 ? -16.234 23.703 4.473 1 96.44 153 LEU A O 1
ATOM 1196 N N . PRO A 1 154 ? -16.281 25.578 3.236 1 96.19 154 PRO A N 1
ATOM 1197 C CA . PRO A 1 154 ? -17.078 26.25 4.273 1 96.19 154 PRO A CA 1
ATOM 1198 C C . PRO A 1 154 ? -18.359 25.5 4.605 1 96.19 154 PRO A C 1
ATOM 1200 O O . PRO A 1 154 ? -19.094 25.094 3.701 1 96.19 154 PRO A O 1
ATOM 1203 N N . GLY A 1 155 ? -18.562 25.281 5.953 1 96.38 155 GLY A N 1
ATOM 1204 C CA . GLY A 1 155 ? -19.797 24.656 6.414 1 96.38 155 GLY A CA 1
ATOM 1205 C C . GLY A 1 155 ? -19.797 23.141 6.285 1 96.38 155 GLY A C 1
ATOM 1206 O O . GLY A 1 155 ? -20.844 22.516 6.359 1 96.38 155 GLY A O 1
ATOM 1207 N N . LEU A 1 156 ? -18.703 22.547 6.062 1 96.19 156 LEU A N 1
ATOM 1208 C CA . LEU A 1 156 ? -18.625 21.109 5.887 1 96.19 156 LEU A CA 1
ATOM 1209 C C . LEU A 1 156 ? -19.266 20.375 7.055 1 96.19 156 LEU A C 1
ATOM 1211 O O . LEU A 1 156 ? -19.969 19.375 6.852 1 96.19 156 LEU A O 1
ATOM 1215 N N . LEU A 1 157 ? -19.078 20.844 8.242 1 96.81 157 LEU A N 1
ATOM 1216 C CA . LEU A 1 157 ? -19.547 20.156 9.438 1 96.81 157 LEU A CA 1
ATOM 1217 C C . LEU A 1 157 ? -21.078 20.172 9.508 1 96.81 157 LEU A C 1
ATOM 1219 O O . LEU A 1 157 ? -21.672 19.422 10.281 1 96.81 157 LEU A O 1
ATOM 1223 N N . ASP A 1 158 ? -21.688 20.984 8.75 1 95.38 158 ASP A N 1
ATOM 1224 C CA . ASP A 1 158 ? -23.156 21.078 8.719 1 95.38 158 ASP A CA 1
ATOM 1225 C C . ASP A 1 158 ? -23.734 20.062 7.742 1 95.38 158 ASP A C 1
ATOM 1227 O O . ASP A 1 158 ? -24.953 19.844 7.723 1 95.38 158 ASP A O 1
ATOM 1231 N N . MET A 1 159 ? -22.953 19.453 7.031 1 94.25 159 MET A N 1
ATOM 1232 C CA . MET A 1 159 ? -23.422 18.484 6.047 1 94.25 159 MET A CA 1
ATOM 1233 C C . MET A 1 159 ? -23.609 17.109 6.684 1 94.25 159 MET A C 1
ATOM 1235 O O . MET A 1 159 ? -23.203 16.891 7.824 1 94.25 159 MET A O 1
ATOM 1239 N N . ASP A 1 160 ? -24.281 16.281 5.836 1 93.81 160 ASP A N 1
ATOM 1240 C CA . ASP A 1 160 ? -24.375 14.883 6.242 1 93.81 160 ASP A CA 1
ATOM 1241 C C . ASP A 1 160 ? -23.031 14.18 6.055 1 93.81 160 ASP A C 1
ATOM 1243 O O . ASP A 1 160 ? -22.641 13.852 4.93 1 93.81 160 ASP A O 1
ATOM 1247 N N . LEU A 1 161 ? -22.375 13.914 7.152 1 95.44 161 LEU A N 1
ATOM 1248 C CA . LEU A 1 161 ? -21.031 13.375 7.113 1 95.44 161 LEU A CA 1
ATOM 1249 C C . LEU A 1 161 ? -21.062 11.852 7.062 1 95.44 161 LEU A C 1
ATOM 1251 O O . LEU A 1 161 ? -20 11.203 7.027 1 95.44 161 LEU A O 1
ATOM 1255 N N . THR A 1 162 ? -22.219 11.273 6.988 1 93.56 162 THR A N 1
ATOM 1256 C CA . THR A 1 162 ? -22.312 9.82 6.91 1 93.56 162 THR A CA 1
ATOM 1257 C C . THR A 1 162 ? -22.141 9.344 5.469 1 93.56 162 THR A C 1
ATOM 1259 O O . THR A 1 162 ? -21.906 8.164 5.223 1 93.56 162 THR A O 1
ATOM 1262 N N . GLY A 1 163 ? -22.266 10.289 4.582 1 90 163 GLY A N 1
ATOM 1263 C CA . GLY A 1 163 ? -22.047 9.969 3.182 1 90 163 GLY A CA 1
ATOM 1264 C C . GLY A 1 163 ? -20.641 10.242 2.713 1 90 163 GLY A C 1
ATOM 1265 O O . GLY A 1 163 ? -19.719 10.344 3.527 1 90 163 GLY A O 1
ATOM 1266 N N . SER A 1 164 ? -20.484 10.281 1.428 1 88.62 164 SER A N 1
ATOM 1267 C CA . SER A 1 164 ? -19.188 10.531 0.822 1 88.62 164 SER A CA 1
ATOM 1268 C C . SER A 1 164 ? -18.797 12 0.919 1 88.62 164 SER A C 1
ATOM 1270 O O . SER A 1 164 ? -19.406 12.852 0.278 1 88.62 164 SER A O 1
ATOM 1272 N N . ILE A 1 165 ? -17.734 12.242 1.616 1 91.31 165 ILE A N 1
ATOM 1273 C CA . ILE A 1 165 ? -17.219 13.609 1.675 1 91.31 165 ILE A CA 1
ATOM 1274 C C . ILE A 1 165 ? -16.625 13.992 0.32 1 91.31 165 ILE A C 1
ATOM 1276 O O . ILE A 1 165 ? -16.719 15.156 -0.095 1 91.31 165 ILE A O 1
ATOM 1280 N N . TYR A 1 166 ? -16.094 13.008 -0.367 1 87.94 166 TYR A N 1
ATOM 1281 C CA . TYR A 1 166 ? -15.578 13.273 -1.704 1 87.94 166 TYR A CA 1
ATOM 1282 C C . TYR A 1 166 ? -16.688 13.797 -2.619 1 87.94 166 TYR A C 1
ATOM 1284 O O . TYR A 1 166 ? -16.484 14.773 -3.348 1 87.94 166 TYR A O 1
ATOM 1292 N N . ARG A 1 167 ? -17.766 13.164 -2.578 1 85.81 167 ARG A N 1
ATOM 1293 C CA . ARG A 1 167 ? -18.906 13.609 -3.375 1 85.81 167 ARG A CA 1
ATOM 1294 C C . ARG A 1 167 ? -19.359 14.992 -2.939 1 85.81 167 ARG A C 1
ATOM 1296 O O . ARG A 1 167 ? -19.688 15.844 -3.779 1 85.81 167 ARG A O 1
ATOM 1303 N N . ALA A 1 168 ? -19.438 15.211 -1.676 1 88.31 168 ALA A N 1
ATOM 1304 C CA . ALA A 1 168 ? -19.844 16.516 -1.163 1 88.31 168 ALA A CA 1
ATOM 1305 C C . ALA A 1 168 ? -18.891 17.609 -1.64 1 88.31 168 ALA A C 1
ATOM 1307 O O . ALA A 1 168 ? -19.328 18.703 -2.021 1 88.31 168 ALA A O 1
ATOM 1308 N N . THR A 1 169 ? -17.594 17.312 -1.597 1 90.81 169 THR A N 1
ATOM 1309 C CA . THR A 1 169 ? -16.594 18.266 -2.051 1 90.81 169 THR A CA 1
ATOM 1310 C C . THR A 1 169 ? -16.812 18.625 -3.518 1 90.81 169 THR A C 1
ATOM 1312 O O . THR A 1 169 ? -16.688 19.781 -3.906 1 90.81 169 THR A O 1
ATOM 1315 N N . ALA A 1 170 ? -17.172 17.672 -4.27 1 87 170 ALA A N 1
ATOM 1316 C CA . ALA A 1 170 ? -17.391 17.875 -5.699 1 87 170 ALA A CA 1
ATOM 1317 C C . ALA A 1 170 ? -18.703 18.594 -5.957 1 87 170 ALA A C 1
ATOM 1319 O O . ALA A 1 170 ? -18.734 19.609 -6.656 1 87 170 ALA A O 1
ATOM 1320 N N . ASP A 1 171 ? -19.75 18.188 -5.371 1 88.12 171 ASP A N 1
ATOM 1321 C CA . ASP A 1 171 ? -21.109 18.625 -5.707 1 88.12 171 ASP A CA 1
ATOM 1322 C C . ASP A 1 171 ? -21.422 19.969 -5.066 1 88.12 171 ASP A C 1
ATOM 1324 O O . ASP A 1 171 ? -22 20.844 -5.707 1 88.12 171 ASP A O 1
ATOM 1328 N N . LYS A 1 172 ? -21.047 20.109 -3.875 1 91.88 172 LYS A N 1
ATOM 1329 C CA . LYS A 1 172 ? -21.438 21.297 -3.133 1 91.88 172 LYS A CA 1
ATOM 1330 C C . LYS A 1 172 ? -20.406 22.422 -3.305 1 91.88 172 LYS A C 1
ATOM 1332 O O . LYS A 1 172 ? -20.766 23.594 -3.363 1 91.88 172 LYS A O 1
ATOM 1337 N N . TYR A 1 173 ? -19.188 22.016 -3.439 1 93.56 173 TYR A N 1
ATOM 1338 C CA . TYR A 1 173 ? -18.172 23.062 -3.391 1 93.56 173 TYR A CA 1
ATOM 1339 C C . TYR A 1 173 ? -17.469 23.203 -4.742 1 93.56 173 TYR A C 1
ATOM 1341 O O . TYR A 1 173 ? -16.625 24.078 -4.918 1 93.56 173 TYR A O 1
ATOM 1349 N N . ASP A 1 174 ? -17.844 22.375 -5.676 1 91.75 174 ASP A N 1
ATOM 1350 C CA . ASP A 1 174 ? -17.203 22.375 -6.988 1 91.75 174 ASP A CA 1
ATOM 1351 C C . ASP A 1 174 ? -15.688 22.219 -6.855 1 91.75 174 ASP A C 1
ATOM 1353 O O . ASP A 1 174 ? -14.922 22.938 -7.496 1 91.75 174 ASP A O 1
ATOM 1357 N N . LYS A 1 175 ? -15.312 21.375 -5.934 1 91.31 175 LYS A N 1
ATOM 1358 C CA . LYS A 1 175 ? -13.914 21.047 -5.676 1 91.31 175 LYS A CA 1
ATOM 1359 C C . LYS A 1 175 ? -13.695 19.531 -5.664 1 91.31 175 LYS A C 1
ATOM 1361 O O . LYS A 1 175 ? -13.359 18.953 -4.629 1 91.31 175 LYS A O 1
ATOM 1366 N N . PRO A 1 176 ? -13.812 18.984 -6.852 1 87.25 176 PRO A N 1
ATOM 1367 C CA . PRO A 1 176 ? -13.57 17.547 -6.895 1 87.25 176 PRO A CA 1
ATOM 1368 C C . PRO A 1 176 ? -12.133 17.172 -6.512 1 87.25 176 PRO A C 1
ATOM 1370 O O . PRO A 1 176 ? -11.188 17.859 -6.906 1 87.25 176 PRO A O 1
ATOM 1373 N N . ILE A 1 177 ? -12.008 16.125 -5.695 1 89.44 177 ILE A N 1
ATOM 1374 C CA . ILE A 1 177 ? -10.688 15.578 -5.406 1 89.44 177 ILE A CA 1
ATOM 1375 C C . ILE A 1 177 ? -10.188 14.781 -6.605 1 89.44 177 ILE A C 1
ATOM 1377 O O . ILE A 1 177 ? -10.766 13.75 -6.957 1 89.44 177 ILE A O 1
ATOM 1381 N N . ASP A 1 178 ? -9.117 15.227 -7.168 1 80.44 178 ASP A N 1
ATOM 1382 C CA . ASP A 1 178 ? -8.68 14.602 -8.414 1 80.44 178 ASP A CA 1
ATOM 1383 C C . ASP A 1 178 ? -7.277 14.016 -8.273 1 80.44 178 ASP A C 1
ATOM 1385 O O . ASP A 1 178 ? -6.809 13.289 -9.156 1 80.44 178 ASP A O 1
ATOM 1389 N N . ARG A 1 179 ? -6.688 14.328 -7.207 1 82.62 179 ARG A N 1
ATOM 1390 C CA . ARG A 1 179 ? -5.34 13.828 -6.953 1 82.62 179 ARG A CA 1
ATOM 1391 C C . ARG A 1 179 ? -5.105 13.617 -5.461 1 82.62 179 ARG A C 1
ATOM 1393 O O . ARG A 1 179 ? -5.664 14.336 -4.633 1 82.62 179 ARG A O 1
ATOM 1400 N N . ALA A 1 180 ? -4.254 12.656 -5.152 1 89.12 180 ALA A N 1
ATOM 1401 C CA . ALA A 1 180 ? -3.857 12.445 -3.76 1 89.12 180 ALA A CA 1
ATOM 1402 C C . ALA A 1 180 ? -2.418 11.953 -3.666 1 89.12 180 ALA A C 1
ATOM 1404 O O . ALA A 1 180 ? -1.946 11.227 -4.543 1 89.12 180 ALA A O 1
ATOM 1405 N N . GLU A 1 181 ? -1.742 12.453 -2.701 1 84.75 181 GLU A N 1
ATOM 1406 C CA . GLU A 1 181 ? -0.449 11.922 -2.281 1 84.75 181 GLU A CA 1
ATOM 1407 C C . GLU A 1 181 ? -0.572 11.141 -0.976 1 84.75 181 GLU A C 1
ATOM 1409 O O . GLU A 1 181 ? -1.163 11.625 -0.009 1 84.75 181 GLU A O 1
ATOM 1414 N N . GLN A 1 182 ? 0.007 9.898 -1.045 1 88.31 182 GLN A N 1
ATOM 1415 C CA . GLN A 1 182 ? -0.209 9.109 0.162 1 88.31 182 GLN A CA 1
ATOM 1416 C C . GLN A 1 182 ? 0.951 8.148 0.405 1 88.31 182 GLN A C 1
ATOM 1418 O O . GLN A 1 182 ? 1.694 7.816 -0.521 1 88.31 182 GLN A O 1
ATOM 1423 N N . THR A 1 183 ? 1.063 7.844 1.67 1 87 183 THR A N 1
ATOM 1424 C CA . THR A 1 183 ? 1.942 6.762 2.098 1 87 183 THR A CA 1
ATOM 1425 C C . THR A 1 183 ? 1.133 5.613 2.695 1 87 183 THR A C 1
ATOM 1427 O O . THR A 1 183 ? 0.092 5.84 3.316 1 87 183 THR A O 1
ATOM 1430 N N . VAL A 1 184 ? 1.621 4.383 2.391 1 89.69 184 VAL A N 1
ATOM 1431 C CA . VAL A 1 184 ? 0.998 3.172 2.912 1 89.69 184 VAL A CA 1
ATOM 1432 C C . VAL A 1 184 ? 2.01 2.389 3.746 1 89.69 184 VAL A C 1
ATOM 1434 O O . VAL A 1 184 ? 3.145 2.172 3.314 1 89.69 184 VAL A O 1
ATOM 1437 N N . SER A 1 185 ? 1.594 2.074 4.926 1 91 185 SER A N 1
ATOM 1438 C CA . SER A 1 185 ? 2.416 1.25 5.805 1 91 185 SER A CA 1
ATOM 1439 C C . SER A 1 185 ? 1.56 0.274 6.605 1 91 185 SER A C 1
ATOM 1441 O O . SER A 1 185 ? 0.33 0.317 6.535 1 91 185 SER A O 1
ATOM 1443 N N . ALA A 1 186 ? 2.285 -0.669 7.211 1 93.31 186 ALA A N 1
ATOM 1444 C CA . ALA A 1 186 ? 1.623 -1.542 8.18 1 93.31 186 ALA A CA 1
ATOM 1445 C C . ALA A 1 186 ? 1.882 -1.074 9.609 1 93.31 186 ALA A C 1
ATOM 1447 O O . ALA A 1 186 ? 2.99 -0.644 9.938 1 93.31 186 ALA A O 1
ATOM 1448 N N . ASP A 1 187 ? 0.832 -1.128 10.375 1 92.12 187 ASP A N 1
ATOM 1449 C CA . ASP A 1 187 ? 0.913 -0.723 11.781 1 92.12 187 ASP A CA 1
ATOM 1450 C C . ASP A 1 187 ? 0.178 -1.714 12.68 1 92.12 187 ASP A C 1
ATOM 1452 O O . ASP A 1 187 ? -0.59 -2.549 12.195 1 92.12 187 ASP A O 1
ATOM 1456 N N . GLY A 1 188 ? 0.606 -1.686 14.008 1 93.75 188 GLY A N 1
ATOM 1457 C CA . GLY A 1 188 ? -0.227 -2.342 15 1 93.75 188 GLY A CA 1
ATOM 1458 C C . GLY A 1 188 ? -1.359 -1.467 15.5 1 93.75 188 GLY A C 1
ATOM 1459 O O . GLY A 1 188 ? -1.147 -0.299 15.836 1 93.75 188 GLY A O 1
ATOM 1460 N N . ALA A 1 189 ? -2.555 -2.072 15.562 1 95.19 189 ALA A N 1
ATOM 1461 C CA . ALA A 1 189 ? -3.711 -1.31 16.031 1 95.19 189 ALA A CA 1
ATOM 1462 C C . ALA A 1 189 ? -3.51 -0.831 17.469 1 95.19 189 ALA A C 1
ATOM 1464 O O . ALA A 1 189 ? -3.197 -1.627 18.359 1 95.19 189 ALA A O 1
ATOM 1465 N N . SER A 1 190 ? -3.66 0.488 17.656 1 96.19 190 SER A N 1
ATOM 1466 C CA . SER A 1 190 ? -3.727 0.999 19.031 1 96.19 190 SER A CA 1
ATOM 1467 C C . SER A 1 190 ? -4.977 0.5 19.734 1 96.19 190 SER A C 1
ATOM 1469 O O . SER A 1 190 ? -5.863 -0.084 19.125 1 96.19 190 SER A O 1
ATOM 1471 N N . THR A 1 191 ? -5.016 0.733 21.031 1 96.56 191 THR A N 1
ATOM 1472 C CA . THR A 1 191 ? -6.191 0.333 21.797 1 96.56 191 THR A CA 1
ATOM 1473 C C . THR A 1 191 ? -7.457 0.954 21.203 1 96.56 191 THR A C 1
ATOM 1475 O O . THR A 1 191 ? -8.461 0.266 21.016 1 96.56 191 THR A O 1
ATOM 1478 N N . GLU A 1 192 ? -7.395 2.201 20.891 1 96.81 192 GLU A N 1
ATOM 1479 C CA . GLU A 1 192 ? -8.547 2.916 20.344 1 96.81 192 GLU A CA 1
ATOM 1480 C C . GLU A 1 192 ? -8.961 2.344 18.984 1 96.81 192 GLU A C 1
ATOM 1482 O O . GLU A 1 192 ? -10.133 2.025 18.781 1 96.81 192 GLU A O 1
ATOM 1487 N N . ILE A 1 193 ? -8.031 2.176 18.156 1 97.38 193 ILE A N 1
ATOM 1488 C CA . ILE A 1 193 ? -8.305 1.691 16.797 1 97.38 193 ILE A CA 1
ATOM 1489 C C . ILE A 1 193 ? -8.805 0.25 16.859 1 97.38 193 ILE A C 1
ATOM 1491 O O . ILE A 1 193 ? -9.75 -0.116 16.156 1 97.38 193 ILE A O 1
ATOM 1495 N N . ALA A 1 194 ? -8.188 -0.517 17.719 1 96.25 194 ALA A N 1
ATOM 1496 C CA . ALA A 1 194 ? -8.594 -1.91 17.875 1 96.25 194 ALA A CA 1
ATOM 1497 C C . ALA A 1 194 ? -10.047 -2.01 18.328 1 96.25 194 ALA A C 1
ATOM 1499 O O . ALA A 1 194 ? -10.812 -2.82 17.797 1 96.25 194 ALA A O 1
ATOM 1500 N N . THR A 1 195 ? -10.367 -1.208 19.203 1 97.38 195 THR A N 1
ATOM 1501 C CA . THR A 1 195 ? -11.734 -1.198 19.719 1 97.38 195 THR A CA 1
ATOM 1502 C C . THR A 1 195 ? -12.719 -0.825 18.625 1 97.38 195 THR A C 1
ATOM 1504 O O . THR A 1 195 ? -13.734 -1.504 18.438 1 97.38 195 THR A O 1
ATOM 1507 N N . LEU A 1 196 ? -12.43 0.186 17.906 1 97.19 196 LEU A N 1
ATOM 1508 C CA . LEU A 1 196 ? -13.32 0.678 16.859 1 97.19 196 LEU A CA 1
ATOM 1509 C C . LEU A 1 196 ? -13.461 -0.344 15.742 1 97.19 196 LEU A C 1
ATOM 1511 O O . LEU A 1 196 ? -14.547 -0.54 15.203 1 97.19 196 LEU A O 1
ATOM 1515 N N . LEU A 1 197 ? -12.383 -1.005 15.438 1 96.69 197 LEU A N 1
ATOM 1516 C CA . LEU A 1 197 ? -12.383 -1.923 14.305 1 96.69 197 LEU A CA 1
ATOM 1517 C C . LEU A 1 197 ? -12.805 -3.322 14.734 1 96.69 197 LEU A C 1
ATOM 1519 O O . LEU A 1 197 ? -12.969 -4.211 13.898 1 96.69 197 LEU A O 1
ATOM 1523 N N . GLY A 1 198 ? -12.984 -3.535 15.969 1 93.19 198 GLY A N 1
ATOM 1524 C CA . GLY A 1 198 ? -13.359 -4.848 16.469 1 93.19 198 GLY A CA 1
ATOM 1525 C C . GLY A 1 198 ? -12.258 -5.879 16.328 1 93.19 198 GLY A C 1
ATOM 1526 O O . GLY A 1 198 ? -12.5 -7.004 15.891 1 93.19 198 GLY A O 1
ATOM 1527 N N . THR A 1 199 ? -11.078 -5.48 16.578 1 92.69 199 THR A N 1
ATOM 1528 C CA . THR A 1 199 ? -9.93 -6.379 16.516 1 92.69 199 THR A CA 1
ATOM 1529 C C . THR A 1 199 ? -9.086 -6.281 17.781 1 92.69 199 THR A C 1
ATOM 1531 O O . THR A 1 199 ? -9.484 -5.621 18.75 1 92.69 199 THR A O 1
ATOM 1534 N N . ARG A 1 200 ? -8.031 -7.035 17.828 1 92.44 200 ARG A N 1
ATOM 1535 C CA . ARG A 1 200 ? -7.188 -7.035 19.031 1 92.44 200 ARG A CA 1
ATOM 1536 C C . ARG A 1 200 ? -6.141 -5.93 18.969 1 92.44 200 ARG A C 1
ATOM 1538 O O . ARG A 1 200 ? -5.684 -5.562 17.875 1 92.44 200 ARG A O 1
ATOM 1545 N N . LYS A 1 201 ? -5.785 -5.453 20.172 1 94.94 201 LYS A N 1
ATOM 1546 C CA . LYS A 1 201 ? -4.66 -4.523 20.234 1 94.94 201 LYS A CA 1
ATOM 1547 C C . LYS A 1 201 ? -3.406 -5.133 19.609 1 94.94 201 LYS A C 1
ATOM 1549 O O . LYS A 1 201 ? -3.096 -6.301 19.844 1 94.94 201 LYS A O 1
ATOM 1554 N N . GLY A 1 202 ? -2.768 -4.332 18.75 1 93.25 202 GLY A N 1
ATOM 1555 C CA . GLY A 1 202 ? -1.545 -4.809 18.125 1 93.25 202 GLY A CA 1
ATOM 1556 C C . GLY A 1 202 ? -1.789 -5.543 16.812 1 93.25 202 GLY A C 1
ATOM 1557 O O . GLY A 1 202 ? -0.85 -5.82 16.062 1 93.25 202 GLY A O 1
ATOM 1558 N N . ALA A 1 203 ? -3.041 -5.848 16.531 1 93.5 203 ALA A N 1
ATOM 1559 C CA . ALA A 1 203 ? -3.346 -6.512 15.266 1 93.5 203 ALA A CA 1
ATOM 1560 C C . ALA A 1 203 ? -2.869 -5.672 14.086 1 93.5 203 ALA A C 1
ATOM 1562 O O . ALA A 1 203 ? -2.98 -4.445 14.102 1 93.5 203 ALA A O 1
ATOM 1563 N N . PRO A 1 204 ? -2.334 -6.328 13.07 1 94.19 204 PRO A N 1
ATOM 1564 C CA . PRO A 1 204 ? -1.888 -5.566 11.898 1 94.19 204 PRO A CA 1
ATOM 1565 C C . PRO A 1 204 ? -3.023 -4.801 11.227 1 94.19 204 PRO A C 1
ATOM 1567 O O . PRO A 1 204 ? -4.129 -5.328 11.086 1 94.19 204 PRO A O 1
ATOM 1570 N N . VAL A 1 205 ? -2.746 -3.574 10.891 1 95.69 205 VAL A N 1
ATOM 1571 C CA . VAL A 1 205 ? -3.645 -2.744 10.102 1 95.69 205 VAL A CA 1
ATOM 1572 C C . VAL A 1 205 ? -2.857 -2.045 8.992 1 95.69 205 VAL A C 1
ATOM 1574 O O . VAL A 1 205 ? -1.661 -1.788 9.141 1 95.69 205 VAL A O 1
ATOM 1577 N N . LEU A 1 206 ? -3.512 -1.84 7.949 1 93.81 206 LEU A N 1
ATOM 1578 C CA . LEU A 1 206 ? -2.955 -0.988 6.902 1 93.81 206 LEU A CA 1
ATOM 1579 C C . LEU A 1 206 ? -3.176 0.486 7.23 1 93.81 206 LEU A C 1
ATOM 1581 O O . LEU A 1 206 ? -4.301 0.902 7.508 1 93.81 206 LEU A O 1
ATOM 1585 N N . TYR A 1 207 ? -2.129 1.201 7.246 1 94.06 207 TYR A N 1
ATOM 1586 C CA . TYR A 1 207 ? -2.172 2.609 7.621 1 94.06 207 TYR A CA 1
ATOM 1587 C C . TYR A 1 207 ? -1.884 3.504 6.426 1 94.06 207 TYR A C 1
ATOM 1589 O O . TYR A 1 207 ? -0.888 3.312 5.723 1 94.06 207 TYR A O 1
ATOM 1597 N N . PHE A 1 208 ? -2.814 4.477 6.223 1 92.25 208 PHE A N 1
ATOM 1598 C CA . PHE A 1 208 ? -2.658 5.469 5.168 1 92.25 208 PHE A CA 1
ATOM 1599 C C . PHE A 1 208 ? -2.479 6.863 5.758 1 92.25 208 PHE A C 1
ATOM 1601 O O . PHE A 1 208 ? -3.17 7.234 6.707 1 92.25 208 PHE A O 1
ATOM 1608 N N . ASP A 1 209 ? -1.525 7.566 5.25 1 92.31 209 ASP A N 1
ATOM 1609 C CA . ASP A 1 209 ? -1.385 9.008 5.43 1 92.31 209 ASP A CA 1
ATOM 1610 C C . ASP A 1 209 ? -1.517 9.742 4.102 1 92.31 209 ASP A C 1
ATOM 1612 O O . ASP A 1 209 ? -0.615 9.688 3.262 1 92.31 209 ASP A O 1
ATOM 1616 N N . ARG A 1 210 ? -2.693 10.453 3.971 1 93.44 210 ARG A N 1
ATOM 1617 C CA . ARG A 1 210 ? -3.066 10.922 2.641 1 93.44 210 ARG A CA 1
ATOM 1618 C C . ARG A 1 210 ? -3.381 12.414 2.65 1 93.44 210 ARG A C 1
ATOM 1620 O O . ARG A 1 210 ? -4.082 12.898 3.541 1 93.44 210 ARG A O 1
ATOM 1627 N N . VAL A 1 211 ? -2.785 13.125 1.683 1 93.25 211 VAL A N 1
ATOM 1628 C CA . VAL A 1 211 ? -3.225 14.469 1.343 1 93.25 211 VAL A CA 1
ATOM 1629 C C . VAL A 1 211 ? -3.939 14.461 -0.007 1 93.25 211 VAL A C 1
ATOM 1631 O O . VAL A 1 211 ? -3.395 13.969 -1 1 93.25 211 VAL A O 1
ATOM 1634 N N . SER A 1 212 ? -5.172 14.922 0.036 1 93.06 212 SER A N 1
ATOM 1635 C CA . SER A 1 212 ? -5.973 14.953 -1.183 1 93.06 212 SER A CA 1
ATOM 1636 C C . SER A 1 212 ? -6.113 16.375 -1.721 1 93.06 212 SER A C 1
ATOM 1638 O O . SER A 1 212 ? -6.238 17.328 -0.949 1 93.06 212 SER A O 1
ATOM 1640 N N . PHE A 1 213 ? -6.172 16.406 -3.057 1 88.62 213 PHE A N 1
ATOM 1641 C CA . PHE A 1 213 ? -6.129 17.719 -3.705 1 88.62 213 PHE A CA 1
ATOM 1642 C C . PHE A 1 213 ? -7.309 17.875 -4.656 1 88.62 213 PHE A C 1
ATOM 1644 O O . PHE A 1 213 ? -7.73 16.922 -5.309 1 88.62 213 PHE A O 1
ATOM 1651 N N . SER A 1 214 ? -7.863 19.078 -4.66 1 89.75 214 SER A N 1
ATOM 1652 C CA . SER A 1 214 ? -8.602 19.562 -5.82 1 89.75 214 SER A CA 1
ATOM 1653 C C . SER A 1 214 ? -7.746 20.5 -6.664 1 89.75 214 SER A C 1
ATOM 1655 O O . SER A 1 214 ? -7.477 21.641 -6.262 1 89.75 214 SER A O 1
ATOM 1657 N N . GLU A 1 215 ? -7.324 19.938 -7.781 1 82 215 GLU A N 1
ATOM 1658 C CA . GLU A 1 215 ? -6.305 20.641 -8.555 1 82 215 GLU A CA 1
ATOM 1659 C C . GLU A 1 215 ? -5.055 20.891 -7.719 1 82 215 GLU A C 1
ATOM 1661 O O . GLU A 1 215 ? -4.484 19.953 -7.148 1 82 215 GLU A O 1
ATOM 1666 N N . ILE A 1 216 ? -4.688 22.141 -7.441 1 85.25 216 ILE A N 1
ATOM 1667 C CA . ILE A 1 216 ? -3.439 22.422 -6.738 1 85.25 216 ILE A CA 1
ATOM 1668 C C . ILE A 1 216 ? -3.721 22.641 -5.254 1 85.25 216 ILE A C 1
ATOM 1670 O O . ILE A 1 216 ? -2.797 22.672 -4.438 1 85.25 216 ILE A O 1
ATOM 1674 N N . ALA A 1 217 ? -4.938 22.734 -4.895 1 90.19 217 ALA A N 1
ATOM 1675 C CA . ALA A 1 217 ? -5.293 23.062 -3.518 1 90.19 217 ALA A CA 1
ATOM 1676 C C . ALA A 1 217 ? -5.434 21.797 -2.666 1 90.19 217 ALA A C 1
ATOM 1678 O O . ALA A 1 217 ? -6.23 20.922 -2.986 1 90.19 217 ALA A O 1
ATOM 1679 N N . PRO A 1 218 ? -4.695 21.688 -1.579 1 94.62 218 PRO A N 1
ATOM 1680 C CA . PRO A 1 218 ? -4.941 20.578 -0.653 1 94.62 218 PRO A CA 1
ATOM 1681 C C . PRO A 1 218 ? -6.234 20.75 0.14 1 94.62 218 PRO A C 1
ATOM 1683 O O . PRO A 1 218 ? -6.398 21.734 0.859 1 94.62 218 PRO A O 1
ATOM 1686 N N . VAL A 1 219 ? -7.105 19.797 0.073 1 94.88 219 VAL A N 1
ATOM 1687 C CA . VAL A 1 219 ? -8.461 19.906 0.613 1 94.88 219 VAL A CA 1
ATOM 1688 C C . VAL A 1 219 ? -8.539 19.172 1.946 1 94.88 219 VAL A C 1
ATOM 1690 O O . VAL A 1 219 ? -9.242 19.609 2.863 1 94.88 219 VAL A O 1
ATOM 1693 N N . GLU A 1 220 ? -7.816 18.078 2.039 1 95.94 220 GLU A N 1
ATOM 1694 C CA . GLU A 1 220 ? -7.883 17.281 3.258 1 95.94 220 GLU A CA 1
ATOM 1695 C C . GLU A 1 220 ? -6.555 16.578 3.525 1 95.94 220 GLU A C 1
ATOM 1697 O O . GLU A 1 220 ? -5.789 16.312 2.596 1 95.94 220 GLU A O 1
ATOM 1702 N N . HIS A 1 221 ? -6.238 16.375 4.762 1 97.06 221 HIS A N 1
ATOM 1703 C CA . HIS A 1 221 ? -5.23 15.453 5.281 1 97.06 221 HIS A CA 1
ATOM 1704 C C . HIS A 1 221 ? -5.863 14.375 6.16 1 97.06 221 HIS A C 1
ATOM 1706 O O . HIS A 1 221 ? -6.395 14.68 7.23 1 97.06 221 HIS A O 1
ATOM 1712 N N . THR A 1 222 ? -5.785 13.172 5.664 1 96.38 222 THR A N 1
ATOM 1713 C CA . THR A 1 222 ? -6.508 12.094 6.34 1 96.38 222 THR A CA 1
ATOM 1714 C C . THR A 1 222 ? -5.562 10.945 6.68 1 96.38 222 THR A C 1
ATOM 1716 O O . THR A 1 222 ? -4.762 10.523 5.844 1 96.38 222 THR A O 1
ATOM 1719 N N . ARG A 1 223 ? -5.652 10.508 7.887 1 96.44 223 ARG A N 1
ATOM 1720 C CA . ARG A 1 223 ? -5.059 9.242 8.32 1 96.44 223 ARG A CA 1
ATOM 1721 C C . ARG A 1 223 ? -6.113 8.148 8.414 1 96.44 223 ARG A C 1
ATOM 1723 O O . ARG A 1 223 ? -7.188 8.359 8.977 1 96.44 223 ARG A O 1
ATOM 1730 N N . SER A 1 224 ? -5.742 7.031 7.82 1 95.94 224 SER A N 1
ATOM 1731 C CA . SER A 1 224 ? -6.711 5.941 7.793 1 95.94 224 SER A CA 1
ATOM 1732 C C . SER A 1 224 ? -6.078 4.629 8.234 1 95.94 224 SER A C 1
ATOM 1734 O O . SER A 1 224 ? -4.934 4.332 7.879 1 95.94 224 SER A O 1
ATOM 1736 N N . TRP A 1 225 ? -6.852 3.893 9.031 1 96.5 225 TRP A N 1
ATOM 1737 C CA . TRP A 1 225 ? -6.488 2.543 9.453 1 96.5 225 TRP A CA 1
ATOM 1738 C C . TRP A 1 225 ? -7.484 1.521 8.914 1 96.5 225 TRP A C 1
ATOM 1740 O O . TRP A 1 225 ? -8.68 1.583 9.227 1 96.5 225 TRP A O 1
ATOM 1750 N N . TYR A 1 226 ? -7.02 0.586 8.164 1 93.69 226 TYR A N 1
ATOM 1751 C CA . TYR A 1 226 ? -7.859 -0.449 7.574 1 93.69 226 TYR A CA 1
ATOM 1752 C C . TYR A 1 226 ? -7.594 -1.803 8.219 1 93.69 226 TYR A C 1
ATOM 1754 O O . TYR A 1 226 ? -6.438 -2.188 8.414 1 93.69 226 TYR A O 1
ATOM 1762 N N . ARG A 1 227 ? -8.695 -2.402 8.484 1 90 227 ARG A N 1
ATOM 1763 C CA . ARG A 1 227 ? -8.578 -3.783 8.945 1 90 227 ARG A CA 1
ATOM 1764 C C . ARG A 1 227 ? -7.953 -4.668 7.871 1 90 227 ARG A C 1
ATOM 1766 O O . ARG A 1 227 ? -8.438 -4.719 6.738 1 90 227 ARG A O 1
ATOM 1773 N N . SER A 1 228 ? -6.875 -5.402 8.312 1 85.69 228 SER A N 1
ATOM 1774 C CA . SER A 1 228 ? -6.055 -6.109 7.336 1 85.69 228 SER A CA 1
ATOM 1775 C C . SER A 1 228 ? -6.793 -7.316 6.766 1 85.69 228 SER A C 1
ATOM 1777 O O . SER A 1 228 ? -6.508 -7.758 5.652 1 85.69 228 SER A O 1
ATOM 1779 N N . ASP A 1 229 ? -7.625 -7.859 7.52 1 78.75 229 ASP A N 1
ATOM 1780 C CA . ASP A 1 229 ? -8.328 -9.047 7.055 1 78.75 229 ASP A CA 1
ATOM 1781 C C . ASP A 1 229 ? -9.523 -8.672 6.18 1 78.75 229 ASP A C 1
ATOM 1783 O O . ASP A 1 229 ? -10.195 -9.547 5.629 1 78.75 229 ASP A O 1
ATOM 1787 N N . ARG A 1 230 ? -9.758 -7.422 5.965 1 78.88 230 ARG A N 1
ATOM 1788 C CA . ARG A 1 230 ? -10.938 -7.004 5.215 1 78.88 230 ARG A CA 1
ATOM 1789 C C . ARG A 1 230 ? -10.547 -6.102 4.051 1 78.88 230 ARG A C 1
ATOM 1791 O O . ARG A 1 230 ? -11.391 -5.766 3.213 1 78.88 230 ARG A O 1
ATOM 1798 N N . TYR A 1 231 ? -9.367 -5.742 4.023 1 84.75 231 TYR A N 1
ATOM 1799 C CA . TYR A 1 231 ? -9.008 -4.758 3.006 1 84.75 231 TYR A CA 1
ATOM 1800 C C . TYR A 1 231 ? -7.629 -5.051 2.428 1 84.75 231 TYR A C 1
ATOM 1802 O O . TYR A 1 231 ? -6.699 -5.398 3.162 1 84.75 231 TYR A O 1
ATOM 1810 N N . GLN A 1 232 ? -7.527 -4.91 1.125 1 85 232 GLN A N 1
ATOM 1811 C CA . GLN A 1 232 ? -6.273 -4.938 0.38 1 85 232 GLN A CA 1
ATOM 1812 C C . GLN A 1 232 ? -6.266 -3.879 -0.719 1 85 232 GLN A C 1
ATOM 1814 O O . GLN A 1 232 ? -7.293 -3.613 -1.343 1 85 232 GLN A O 1
ATOM 1819 N N . LEU A 1 233 ? -5.07 -3.324 -0.917 1 84.19 233 LEU A N 1
ATOM 1820 C CA . LEU A 1 233 ? -4.883 -2.354 -1.991 1 84.19 233 LEU A CA 1
ATOM 1821 C C . LEU A 1 233 ? -4.383 -3.039 -3.26 1 84.19 233 LEU A C 1
ATOM 1823 O O . LEU A 1 233 ? -3.352 -3.713 -3.242 1 84.19 233 LEU A O 1
ATOM 1827 N N . GLN A 1 234 ? -5.168 -2.922 -4.266 1 81.56 234 GLN A N 1
ATOM 1828 C CA . GLN A 1 234 ? -4.746 -3.428 -5.566 1 81.56 234 GLN A CA 1
ATOM 1829 C C . GLN A 1 234 ? -4.234 -2.299 -6.453 1 81.56 234 GLN A C 1
ATOM 1831 O O . GLN A 1 234 ? -4.875 -1.252 -6.566 1 81.56 234 GLN A O 1
ATOM 1836 N N . MET A 1 235 ? -3.008 -2.549 -7.07 1 78.81 235 MET A N 1
ATOM 1837 C CA . MET A 1 235 ? -2.48 -1.508 -7.949 1 78.81 235 MET A CA 1
ATOM 1838 C C . MET A 1 235 ? -1.663 -2.115 -9.086 1 78.81 235 MET A C 1
ATOM 1840 O O . MET A 1 235 ? -1.176 -3.24 -8.969 1 78.81 235 MET A O 1
ATOM 1844 N N . GLU A 1 236 ? -1.718 -1.333 -10.133 1 77.12 236 GLU A N 1
ATOM 1845 C CA . GLU A 1 236 ? -0.802 -1.587 -11.242 1 77.12 236 GLU A CA 1
ATOM 1846 C C . GLU A 1 236 ? 0.303 -0.536 -11.297 1 77.12 236 GLU A C 1
ATOM 1848 O O . GLU A 1 236 ? 0.041 0.658 -11.133 1 77.12 236 GLU A O 1
ATOM 1853 N N . VAL A 1 237 ? 1.533 -1.103 -11.359 1 76.94 237 VAL A N 1
ATOM 1854 C CA . VAL A 1 237 ? 2.674 -0.197 -11.445 1 76.94 237 VAL A CA 1
ATOM 1855 C C . VAL A 1 237 ? 3.357 -0.354 -12.797 1 76.94 237 VAL A C 1
ATOM 1857 O O . VAL A 1 237 ? 3.471 -1.467 -13.32 1 76.94 237 VAL A O 1
ATOM 1860 N N . GLN A 1 238 ? 3.684 0.801 -13.391 1 73 238 GLN A N 1
ATOM 1861 C CA . GLN A 1 238 ? 4.34 0.794 -14.695 1 73 238 GLN A CA 1
ATOM 1862 C C . GLN A 1 238 ? 5.711 1.459 -14.617 1 73 238 GLN A C 1
ATOM 1864 O O . GLN A 1 238 ? 5.902 2.42 -13.875 1 73 238 GLN A O 1
ATOM 1869 N N . GLY A 1 239 ? 6.758 0.728 -15.188 1 63.16 239 GLY A N 1
ATOM 1870 C CA . GLY A 1 239 ? 8.086 1.311 -15.273 1 63.16 239 GLY A CA 1
ATOM 1871 C C . GLY A 1 239 ? 8.18 2.43 -16.297 1 63.16 239 GLY A C 1
ATOM 1872 O O . GLY A 1 239 ? 7.375 2.502 -17.219 1 63.16 239 GLY A O 1
ATOM 1873 N N . GLN A 1 240 ? 9.055 3.457 -15.984 1 48.84 240 GLN A N 1
ATOM 1874 C CA . GLN A 1 240 ? 9.312 4.496 -16.969 1 48.84 240 GLN A CA 1
ATOM 1875 C C . GLN A 1 240 ? 9.992 3.922 -18.203 1 48.84 240 GLN A C 1
ATOM 1877 O O . GLN A 1 240 ? 10.859 3.055 -18.109 1 48.84 240 GLN A O 1
ATOM 1882 N N . ALA A 1 241 ? 9.375 3.973 -19.375 1 43.38 241 ALA A N 1
ATOM 1883 C CA . ALA A 1 241 ? 10.008 3.682 -20.656 1 43.38 241 ALA A CA 1
ATOM 1884 C C . ALA A 1 241 ? 11.445 4.199 -20.703 1 43.38 241 ALA A C 1
ATOM 1886 O O . ALA A 1 241 ? 11.695 5.363 -20.375 1 43.38 241 ALA A O 1
ATOM 1887 N N . ARG A 1 242 ? 12.555 3.471 -20.453 1 41.12 242 ARG A N 1
ATOM 1888 C CA . ARG A 1 242 ? 13.859 3.969 -20.891 1 41.12 242 ARG A CA 1
ATOM 1889 C C . ARG A 1 242 ? 13.789 4.562 -22.297 1 41.12 242 ARG A C 1
ATOM 1891 O O . ARG A 1 242 ? 13.18 3.973 -23.188 1 41.12 242 ARG A O 1
ATOM 1898 N N . PRO A 1 243 ? 14.109 5.812 -22.359 1 35.06 243 PRO A N 1
ATOM 1899 C CA . PRO A 1 243 ? 14.25 6.254 -23.75 1 35.06 243 PRO A CA 1
ATOM 1900 C C . PRO A 1 243 ? 15.18 5.355 -24.562 1 35.06 243 PRO A C 1
ATOM 1902 O O . PRO A 1 243 ? 16.156 4.816 -24.031 1 35.06 243 PRO A O 1
ATOM 1905 N N . LYS A 1 244 ? 14.68 4.73 -25.484 1 36.75 244 LYS A N 1
ATOM 1906 C CA . LYS A 1 244 ? 15.539 4.129 -26.5 1 36.75 244 LYS A CA 1
ATOM 1907 C C . LYS A 1 244 ? 16.766 5 -26.766 1 36.75 244 LYS A C 1
ATOM 1909 O O . LYS A 1 244 ? 16.641 6.195 -27.031 1 36.75 244 LYS A O 1
ATOM 1914 N N . THR A 1 245 ? 17.875 4.773 -26.219 1 32.22 245 THR A N 1
ATOM 1915 C CA . THR A 1 245 ? 19.062 5.41 -26.766 1 32.22 245 THR A CA 1
ATOM 1916 C C . THR A 1 245 ? 19.062 5.336 -28.281 1 32.22 245 THR A C 1
ATOM 1918 O O . THR A 1 245 ? 18.891 4.258 -28.859 1 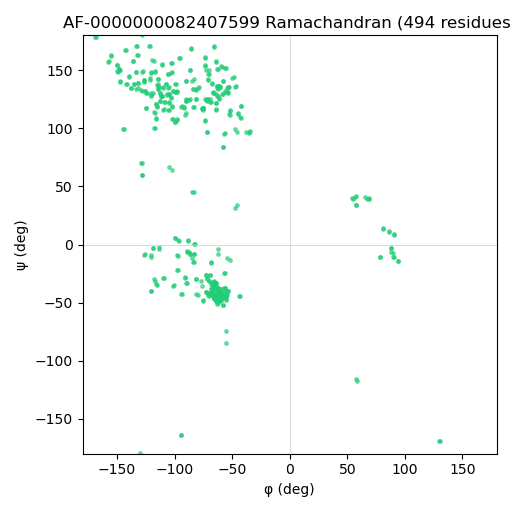32.22 245 THR A O 1
ATOM 1921 N N . ARG A 1 246 ? 18.859 6.469 -29.031 1 33.94 246 ARG A N 1
ATOM 1922 C CA . ARG A 1 246 ? 19.203 6.715 -30.422 1 33.94 246 ARG A CA 1
ATOM 1923 C C . ARG A 1 246 ? 20.625 6.254 -30.719 1 33.94 246 ARG A C 1
ATOM 1925 O O . ARG A 1 246 ? 21.578 6.984 -30.484 1 33.94 246 ARG A O 1
ATOM 1932 N N . GLY A 1 247 ? 21.219 5.328 -30.25 1 25.97 247 GLY A N 1
ATOM 1933 C CA . GLY A 1 247 ? 22.547 5.121 -30.812 1 25.97 247 GLY A CA 1
ATOM 1934 C C . GLY A 1 247 ? 22.531 4.965 -32.312 1 25.97 247 GLY A C 1
ATOM 1935 O O . GLY A 1 247 ? 23.359 5.57 -33 1 25.97 247 GLY A O 1
ATOM 1936 N N . ASP A 1 248 ? 22.297 3.818 -33.031 1 27.44 248 ASP A N 1
ATOM 1937 C CA . ASP A 1 248 ? 23.047 3.453 -34.219 1 27.44 248 ASP A CA 1
ATOM 1938 C C . ASP A 1 248 ? 22.469 4.121 -35.469 1 27.44 248 ASP A C 1
ATOM 1940 O O . ASP A 1 248 ? 21.688 3.508 -36.188 1 27.44 248 ASP A O 1
ATOM 1944 N N . GLN A 1 249 ? 22.078 5.531 -35.562 1 20.89 249 GLN A N 1
ATOM 1945 C CA . GLN A 1 249 ? 22.594 5.984 -36.844 1 20.89 249 GLN A CA 1
ATOM 1946 C C . GLN A 1 249 ? 24.062 6.371 -36.781 1 20.89 249 GLN A C 1
ATOM 1948 O O . GLN A 1 249 ? 24.5 6.914 -35.75 1 20.89 249 GLN A O 1
ATOM 1953 N N . MET B 1 1 ? 35.969 23.672 6.77 1 45.34 1 MET B N 1
ATOM 1954 C CA . MET B 1 1 ? 35.781 25.109 6.863 1 45.34 1 MET B CA 1
ATOM 1955 C C . MET B 1 1 ? 34.312 25.453 7.102 1 45.34 1 MET B C 1
ATOM 1957 O O . MET B 1 1 ? 33.406 24.766 6.582 1 45.34 1 MET B O 1
ATOM 1961 N N . PRO B 1 2 ? 34.062 26.172 8.227 1 52.97 2 PRO B N 1
ATOM 1962 C CA . PRO B 1 2 ? 32.688 26.578 8.469 1 52.97 2 PRO B CA 1
ATOM 1963 C C . PRO B 1 2 ? 32 27.156 7.234 1 52.97 2 PRO B C 1
ATOM 1965 O O . PRO B 1 2 ? 32.625 27.938 6.504 1 52.97 2 PRO B O 1
ATOM 1968 N N . VAL B 1 3 ? 31.281 26.359 6.578 1 60.78 3 VAL B N 1
ATOM 1969 C CA . VAL B 1 3 ? 30.531 26.953 5.473 1 60.78 3 VAL B CA 1
ATOM 1970 C C . VAL B 1 3 ? 29.391 27.828 6.02 1 60.78 3 VAL B C 1
ATOM 1972 O O . VAL B 1 3 ? 28.469 27.312 6.664 1 60.78 3 VAL B O 1
ATOM 1975 N N . HIS B 1 4 ? 29.625 29.109 6.117 1 64.75 4 HIS B N 1
ATOM 1976 C CA . HIS B 1 4 ? 28.609 30.047 6.598 1 64.75 4 HIS B CA 1
ATOM 1977 C C . HIS B 1 4 ? 27.469 30.188 5.598 1 64.75 4 HIS B C 1
ATOM 1979 O O . HIS B 1 4 ? 27.703 30.328 4.395 1 64.75 4 HIS B O 1
ATOM 1985 N N . LEU B 1 5 ? 26.312 29.891 6.129 1 68.5 5 LEU B N 1
ATOM 1986 C CA . LEU B 1 5 ? 25.141 30.031 5.273 1 68.5 5 LEU B CA 1
ATOM 1987 C C . LEU B 1 5 ? 24.922 31.484 4.871 1 68.5 5 LEU B C 1
ATOM 1989 O O . LEU B 1 5 ? 25.203 32.406 5.648 1 68.5 5 LEU B O 1
ATOM 1993 N N . ARG B 1 6 ? 24.734 31.844 3.58 1 65.88 6 ARG B N 1
ATOM 1994 C CA . ARG B 1 6 ? 24.625 33.188 3.027 1 65.88 6 ARG B CA 1
ATOM 1995 C C . ARG B 1 6 ? 23.203 33.719 3.176 1 65.88 6 ARG B C 1
ATOM 1997 O O . ARG B 1 6 ? 22.25 32.969 3.268 1 65.88 6 ARG B O 1
ATOM 2004 N N . ASP B 1 7 ? 23.078 35 3.463 1 66.62 7 ASP B N 1
ATOM 2005 C CA . ASP B 1 7 ? 21.797 35.688 3.385 1 66.62 7 ASP B CA 1
ATOM 2006 C C . ASP B 1 7 ? 21.188 35.562 1.983 1 66.62 7 ASP B C 1
ATOM 2008 O O . ASP B 1 7 ? 21.859 35.844 0.992 1 66.62 7 ASP B O 1
ATOM 2012 N N . SER B 1 8 ? 20.344 34.625 1.749 1 65.44 8 SER B N 1
ATOM 2013 C CA . SER B 1 8 ? 19.672 34.469 0.463 1 65.44 8 SER B CA 1
ATOM 2014 C C . SER B 1 8 ? 18.156 34.531 0.613 1 65.44 8 SER B C 1
ATOM 2016 O O . SER B 1 8 ? 17.656 34.781 1.71 1 65.44 8 SER B O 1
ATOM 2018 N N . ALA B 1 9 ? 17.453 34.594 -0.458 1 70.06 9 ALA B N 1
ATOM 2019 C CA . ALA B 1 9 ? 16 34.562 -0.49 1 70.06 9 ALA B CA 1
ATOM 2020 C C . ALA B 1 9 ? 15.438 33.375 0.274 1 70.06 9 ALA B C 1
ATOM 2022 O O . ALA B 1 9 ? 14.297 33.406 0.73 1 70.06 9 ALA B O 1
ATOM 2023 N N . ILE B 1 10 ? 16.297 32.5 0.574 1 68.81 10 ILE B N 1
ATOM 2024 C CA . ILE B 1 10 ? 15.891 31.312 1.331 1 68.81 10 ILE B CA 1
ATOM 2025 C C . ILE B 1 10 ? 16.297 31.469 2.795 1 68.81 10 ILE B C 1
ATOM 2027 O O . ILE B 1 10 ? 17.469 31.734 3.098 1 68.81 10 ILE B O 1
ATOM 2031 N N . PRO B 1 11 ? 15.352 31.469 3.602 1 76.81 11 PRO B N 1
ATOM 2032 C CA . PRO B 1 11 ? 15.688 31.578 5.023 1 76.81 11 PRO B CA 1
ATOM 2033 C C . PRO B 1 11 ? 16.781 30.609 5.449 1 76.81 11 PRO B C 1
ATOM 2035 O O . PRO B 1 11 ? 16.875 29.5 4.914 1 76.81 11 PRO B O 1
ATOM 2038 N N . LYS B 1 12 ? 17.609 31.016 6.332 1 80.06 12 LYS B N 1
ATOM 2039 C CA . LYS B 1 12 ? 18.781 30.25 6.766 1 80.06 12 LYS B CA 1
ATOM 2040 C C . LYS B 1 12 ? 18.375 28.875 7.285 1 80.06 12 LYS B C 1
ATOM 2042 O O . LYS B 1 12 ? 19.094 27.906 7.082 1 80.06 12 LYS B O 1
ATOM 2047 N N . HIS B 1 13 ? 17.25 28.781 7.988 1 83.5 13 HIS B N 1
ATOM 2048 C CA . HIS B 1 13 ? 16.844 27.469 8.508 1 83.5 13 HIS B CA 1
ATOM 2049 C C . HIS B 1 13 ? 16.516 26.5 7.383 1 83.5 13 HIS B C 1
ATOM 2051 O O . HIS B 1 13 ? 16.781 25.312 7.484 1 83.5 13 HIS B O 1
ATOM 2057 N N . GLU B 1 14 ? 16.016 26.984 6.379 1 79.56 14 GLU B N 1
ATOM 2058 C CA . GLU B 1 14 ? 15.711 26.141 5.223 1 79.56 14 GLU B CA 1
ATOM 2059 C C . GLU B 1 14 ? 16.984 25.719 4.5 1 79.56 14 GLU B C 1
ATOM 2061 O O . GLU B 1 14 ? 17.094 24.594 4.02 1 79.56 14 GLU B O 1
ATOM 2066 N N . GLN B 1 15 ? 17.875 26.641 4.391 1 79.81 15 GLN B N 1
ATOM 2067 C CA . GLN B 1 15 ? 19.172 26.297 3.822 1 79.81 15 GLN B CA 1
ATOM 2068 C C . GLN B 1 15 ? 19.844 25.188 4.625 1 79.81 15 GLN B C 1
ATOM 2070 O O . GLN B 1 15 ? 20.328 24.203 4.055 1 79.81 15 GLN B O 1
ATOM 2075 N N . LEU B 1 16 ? 19.906 25.438 5.914 1 87.75 16 LEU B N 1
ATOM 2076 C CA . LEU B 1 16 ? 20.516 24.438 6.785 1 87.75 16 LEU B CA 1
ATOM 2077 C C . LEU B 1 16 ? 19.781 23.109 6.691 1 87.75 16 LEU B C 1
ATOM 2079 O O . LEU B 1 16 ? 20.406 22.047 6.676 1 87.75 16 LEU B O 1
ATOM 2083 N N . ARG B 1 17 ? 18.484 23.172 6.656 1 85.06 17 ARG B N 1
ATOM 2084 C CA . ARG B 1 17 ? 17.688 21.953 6.527 1 85.06 17 ARG B CA 1
ATOM 2085 C C . ARG B 1 17 ? 18.109 21.156 5.301 1 85.06 17 ARG B C 1
ATOM 2087 O O . ARG B 1 17 ? 18.281 19.938 5.379 1 85.06 17 ARG B O 1
ATOM 2094 N N . THR B 1 18 ? 18.234 21.797 4.234 1 78.44 18 THR B N 1
ATOM 2095 C CA . THR B 1 18 ? 18.609 21.141 2.984 1 78.44 18 THR B CA 1
ATOM 2096 C C . THR B 1 18 ? 19.984 20.484 3.107 1 78.44 18 THR B C 1
ATOM 2098 O O . THR B 1 18 ? 20.172 19.359 2.658 1 78.44 18 THR B O 1
ATOM 2101 N N . ILE B 1 19 ? 20.875 21.219 3.656 1 80.69 19 ILE B N 1
ATOM 2102 C CA . ILE B 1 19 ? 22.234 20.703 3.846 1 80.69 19 ILE B CA 1
ATOM 2103 C C . ILE B 1 19 ? 22.188 19.469 4.75 1 80.69 19 ILE B C 1
ATOM 2105 O O . ILE B 1 19 ? 22.812 18.453 4.441 1 80.69 19 ILE B O 1
ATOM 2109 N N . LEU B 1 20 ? 21.469 19.578 5.844 1 86.69 20 LEU B N 1
ATOM 2110 C CA . LEU B 1 20 ? 21.422 18.484 6.809 1 86.69 20 LEU B CA 1
ATOM 2111 C C . LEU B 1 20 ? 20.703 17.281 6.223 1 86.69 20 LEU B C 1
ATOM 2113 O O . LEU B 1 20 ? 21.078 16.125 6.5 1 86.69 20 LEU B O 1
ATOM 2117 N N . LEU B 1 21 ? 19.75 17.547 5.477 1 79.56 21 LEU B N 1
ATOM 2118 C CA . LEU B 1 21 ? 19.047 16.438 4.816 1 79.56 21 LEU B CA 1
ATOM 2119 C C . LEU B 1 21 ? 19.984 15.656 3.918 1 79.56 21 LEU B C 1
ATOM 2121 O O . LEU B 1 21 ? 20 14.422 3.945 1 79.56 21 LEU B O 1
ATOM 2125 N N . ARG B 1 22 ? 20.719 16.359 3.201 1 73.44 22 ARG B N 1
ATOM 2126 C CA . ARG B 1 22 ? 21.703 15.711 2.346 1 73.44 22 ARG B CA 1
ATOM 2127 C C . ARG B 1 22 ? 22.688 14.891 3.17 1 73.44 22 ARG B C 1
ATOM 2129 O O . ARG B 1 22 ? 23.016 13.758 2.805 1 73.44 22 ARG B O 1
ATOM 2136 N N . LYS B 1 23 ? 23.141 15.492 4.246 1 79.12 23 LYS B N 1
ATOM 2137 C CA . LYS B 1 23 ? 24.078 14.797 5.125 1 79.12 23 LYS B CA 1
ATOM 2138 C C . LYS B 1 23 ? 23.438 13.523 5.688 1 79.12 23 LYS B C 1
ATOM 2140 O O . LYS B 1 23 ? 24.078 12.461 5.699 1 79.12 23 LYS B O 1
ATOM 2145 N N . CYS B 1 24 ? 22.25 13.633 6.059 1 76 24 CYS B N 1
ATOM 2146 C CA . CYS B 1 24 ? 21.578 12.508 6.695 1 76 24 CYS B CA 1
ATOM 2147 C C . CYS B 1 24 ? 21.266 11.414 5.68 1 76 24 CYS B C 1
ATOM 2149 O O . CYS B 1 24 ? 21.141 10.242 6.039 1 76 24 CYS B O 1
ATOM 2151 N N . THR B 1 25 ? 21.141 11.875 4.508 1 64.81 25 THR B N 1
ATOM 2152 C CA . THR B 1 25 ? 20.703 10.914 3.508 1 64.81 25 THR B CA 1
ATOM 2153 C C . THR B 1 25 ? 21.891 10.352 2.73 1 64.81 25 THR B C 1
ATOM 2155 O O . THR B 1 25 ? 21.828 9.227 2.215 1 64.81 25 THR B O 1
ATOM 2158 N N . GLN B 1 26 ? 22.875 11.031 2.752 1 61.59 26 GLN B N 1
ATOM 2159 C CA . GLN B 1 26 ? 23.969 10.625 1.871 1 61.59 26 GLN B CA 1
ATOM 2160 C C . GLN B 1 26 ? 25.203 10.25 2.67 1 61.59 26 GLN B C 1
ATOM 2162 O O . GLN B 1 26 ? 26.016 9.43 2.23 1 61.59 26 GLN B O 1
ATOM 2167 N N . GLU B 1 27 ? 25.359 10.883 3.777 1 69.56 27 GLU B N 1
ATOM 2168 C CA . GLU B 1 27 ? 26.625 10.727 4.484 1 69.56 27 GLU B CA 1
ATOM 2169 C C . GLU B 1 27 ? 26.453 9.906 5.758 1 69.56 27 GLU B C 1
ATOM 2171 O O . GLU B 1 27 ? 27.391 9.242 6.211 1 69.56 27 GLU B O 1
ATOM 2176 N N . LEU B 1 28 ? 25.281 10 6.281 1 74.25 28 LEU B N 1
ATOM 2177 C CA . LEU B 1 28 ? 25.047 9.305 7.543 1 74.25 28 LEU B CA 1
ATOM 2178 C C . LEU B 1 28 ? 24.094 8.125 7.344 1 74.25 28 LEU B C 1
ATOM 2180 O O . LEU B 1 28 ? 23.422 8.039 6.32 1 74.25 28 LEU B O 1
ATOM 2184 N N . GLN B 1 29 ? 24.203 7.164 8.227 1 62.03 29 GLN B N 1
ATOM 2185 C CA . GLN B 1 29 ? 23.328 6.004 8.234 1 62.03 29 GLN B CA 1
ATOM 2186 C C . GLN B 1 29 ? 22.266 6.121 9.336 1 62.03 29 GLN B C 1
ATOM 2188 O O . GLN B 1 29 ? 22.5 6.785 10.352 1 62.03 29 GLN B O 1
ATOM 2193 N N . PRO B 1 30 ? 21.094 5.559 9.031 1 63 30 PRO B N 1
ATOM 2194 C CA . PRO B 1 30 ? 20.125 5.535 10.133 1 63 30 PRO B CA 1
ATOM 2195 C C . PRO B 1 30 ? 20.75 5.047 11.445 1 63 30 PRO B C 1
ATOM 2197 O O . PRO B 1 30 ? 21.516 4.086 11.453 1 63 30 PRO B O 1
ATOM 2200 N N . GLY B 1 31 ? 20.391 5.758 12.445 1 67.06 31 GLY B N 1
ATOM 2201 C CA . GLY B 1 31 ? 20.953 5.445 13.758 1 67.06 31 GLY B CA 1
ATOM 2202 C C . GLY B 1 31 ? 22.188 6.258 14.086 1 67.06 31 GLY B C 1
ATOM 2203 O O . GLY B 1 31 ? 22.609 6.309 15.242 1 67.06 31 GLY B O 1
ATOM 2204 N N . ASP B 1 32 ? 22.719 6.859 13.125 1 77.56 32 ASP B N 1
ATOM 2205 C CA . ASP B 1 32 ? 23.906 7.652 13.359 1 77.56 32 ASP B CA 1
ATOM 2206 C C . ASP B 1 32 ? 23.594 8.922 14.148 1 77.56 32 ASP B C 1
ATOM 2208 O O . ASP B 1 32 ? 22.516 9.516 13.969 1 77.56 32 ASP B O 1
ATOM 2212 N N . LEU B 1 33 ? 24.562 9.242 15.062 1 84 33 LEU B N 1
ATOM 2213 C CA . LEU B 1 33 ? 24.453 10.484 15.812 1 84 33 LEU B CA 1
ATOM 2214 C C . LEU B 1 33 ? 24.766 11.688 14.922 1 84 33 LEU B C 1
ATOM 2216 O O . LEU B 1 33 ? 25.781 11.703 14.227 1 84 33 LEU B O 1
ATOM 2220 N N . MET B 1 34 ? 23.797 12.594 14.906 1 85.88 34 MET B N 1
ATOM 2221 C CA . MET B 1 34 ? 24 13.844 14.172 1 85.88 34 MET B CA 1
ATOM 2222 C C . MET B 1 34 ? 24.969 14.758 14.922 1 85.88 34 MET B C 1
ATOM 2224 O O . MET B 1 34 ? 25.078 14.68 16.141 1 85.88 34 MET B O 1
ATOM 2228 N N . THR B 1 35 ? 25.625 15.602 14.117 1 86 35 THR B N 1
ATOM 2229 C CA . THR B 1 35 ? 26.453 16.656 14.703 1 86 35 THR B CA 1
ATOM 2230 C C . THR B 1 35 ? 25.656 17.469 15.711 1 86 35 THR B C 1
ATOM 2232 O O . THR B 1 35 ? 24.484 17.797 15.477 1 86 35 THR B O 1
ATOM 2235 N N . SER B 1 36 ? 26.266 17.734 16.828 1 87.38 36 SER B N 1
ATOM 2236 C CA . SER B 1 36 ? 25.578 18.469 17.891 1 87.38 36 SER B CA 1
ATOM 2237 C C . SER B 1 36 ? 25.109 19.828 17.422 1 87.38 36 SER B C 1
ATOM 2239 O O . SER B 1 36 ? 25.688 20.406 16.484 1 87.38 36 SER B O 1
ATOM 2241 N N . GLU B 1 37 ? 24.062 20.297 18.062 1 88.56 37 GLU B N 1
ATOM 2242 C CA . GLU B 1 37 ? 23.531 21.625 17.734 1 88.56 37 GLU B CA 1
ATOM 2243 C C . GLU B 1 37 ? 24.625 22.688 17.844 1 88.56 37 GLU B C 1
ATOM 2245 O O . GLU B 1 37 ? 24.703 23.578 17 1 88.56 37 GLU B O 1
ATOM 2250 N N . ARG B 1 38 ? 25.406 22.594 18.891 1 87.94 38 ARG B N 1
ATOM 2251 C CA . ARG B 1 38 ? 26.484 23.547 19.109 1 87.94 38 ARG B CA 1
ATOM 2252 C C . ARG B 1 38 ? 27.469 23.547 17.953 1 87.94 38 ARG B C 1
ATOM 2254 O O . ARG B 1 38 ? 27.891 24.609 17.484 1 87.94 38 ARG B O 1
ATOM 2261 N N . ASN B 1 39 ? 27.828 22.359 17.5 1 90.31 39 ASN B N 1
ATOM 2262 C CA . ASN B 1 39 ? 28.766 22.25 16.391 1 90.31 39 ASN B CA 1
ATOM 2263 C C . ASN B 1 39 ? 28.156 22.75 15.086 1 90.31 39 ASN B C 1
ATOM 2265 O O . ASN B 1 39 ? 28.844 23.359 14.266 1 90.31 39 ASN B O 1
ATOM 2269 N N . LEU B 1 40 ? 26.891 22.469 14.898 1 89.75 40 LEU B N 1
ATOM 2270 C CA . LEU B 1 40 ? 26.219 22.953 13.703 1 89.75 40 LEU B CA 1
ATOM 2271 C C . LEU B 1 40 ? 26.203 24.469 13.656 1 89.75 40 LEU B C 1
ATOM 2273 O O . LEU B 1 40 ? 26.375 25.078 12.594 1 89.75 40 LEU B O 1
ATOM 2277 N N . MET B 1 41 ? 26 25.109 14.812 1 89.31 41 MET B N 1
ATOM 2278 C CA . MET B 1 41 ? 26.047 26.562 14.914 1 89.31 41 MET B CA 1
ATOM 2279 C C . MET B 1 41 ? 27.406 27.094 14.461 1 89.31 41 MET B C 1
ATOM 2281 O O . MET B 1 41 ? 27.484 28.047 13.688 1 89.31 41 MET B O 1
ATOM 2285 N N . GLN B 1 42 ? 28.422 26.453 14.922 1 88 42 GLN B N 1
ATOM 2286 C CA . GLN B 1 42 ? 29.781 26.859 14.617 1 88 42 GLN B CA 1
ATOM 2287 C C . GLN B 1 42 ? 30.125 26.594 13.156 1 88 42 GLN B C 1
ATOM 2289 O O . GLN B 1 42 ? 30.703 27.438 12.484 1 88 42 GLN B O 1
ATOM 2294 N N . ASP B 1 43 ? 29.719 25.391 12.703 1 86.38 43 ASP B N 1
ATOM 2295 C CA . ASP B 1 43 ? 30.094 24.953 11.359 1 86.38 43 ASP B CA 1
ATOM 2296 C C . ASP B 1 43 ? 29.438 25.828 10.289 1 86.38 43 ASP B C 1
ATOM 2298 O O . ASP B 1 43 ? 30.031 26.094 9.242 1 86.38 43 ASP B O 1
ATOM 2302 N N . TYR B 1 44 ? 28.234 26.297 10.625 1 88.56 44 TYR B N 1
ATOM 2303 C CA . TYR B 1 44 ? 27.484 26.953 9.555 1 88.56 44 TYR B CA 1
ATOM 2304 C C . TYR B 1 44 ? 27.188 28.406 9.891 1 88.56 44 TYR B C 1
ATOM 2306 O O . TYR B 1 44 ? 26.578 29.125 9.102 1 88.56 44 TYR B O 1
ATOM 2314 N N . GLY B 1 45 ? 27.562 28.859 11.07 1 88.19 45 GLY B N 1
ATOM 2315 C CA . GLY B 1 45 ? 27.406 30.25 11.477 1 88.19 45 GLY B CA 1
ATOM 2316 C C . GLY B 1 45 ? 25.953 30.656 11.633 1 88.19 45 GLY B C 1
ATOM 2317 O O . GLY B 1 45 ? 25.562 31.719 11.156 1 88.19 45 GLY B O 1
ATOM 2318 N N . VAL B 1 46 ? 25.203 29.828 12.133 1 88 46 VAL B N 1
ATOM 2319 C CA . VAL B 1 46 ? 23.797 30.109 12.312 1 88 46 VAL B CA 1
ATOM 2320 C C . VAL B 1 46 ? 23.438 30.078 13.797 1 88 46 VAL B C 1
ATOM 2322 O O . VAL B 1 46 ? 24.188 29.531 14.609 1 88 46 VAL B O 1
ATOM 2325 N N . SER B 1 47 ? 22.312 30.75 14.148 1 89 47 SER B N 1
ATOM 2326 C CA . SER B 1 47 ? 21.875 30.812 15.531 1 89 47 SER B CA 1
ATOM 2327 C C . SER B 1 47 ? 21.281 29.469 15.984 1 89 47 SER B C 1
ATOM 2329 O O . SER B 1 47 ? 20.984 28.609 15.156 1 89 47 SER B O 1
ATOM 2331 N N . ARG B 1 48 ? 21.234 29.344 17.359 1 88.75 48 ARG B N 1
ATOM 2332 C CA . ARG B 1 48 ? 20.609 28.188 17.969 1 88.75 48 ARG B CA 1
ATOM 2333 C C . ARG B 1 48 ? 19.172 28.031 17.469 1 88.75 48 ARG B C 1
ATOM 2335 O O . ARG B 1 48 ? 18.703 26.906 17.219 1 88.75 48 ARG B O 1
ATOM 2342 N N . ILE B 1 49 ? 18.531 29.062 17.344 1 85.75 49 ILE B N 1
ATOM 2343 C CA . ILE B 1 49 ? 17.141 29.047 16.906 1 85.75 49 ILE B CA 1
ATOM 2344 C C . ILE B 1 49 ? 17.062 28.5 15.477 1 85.75 49 ILE B C 1
ATOM 2346 O O . ILE B 1 49 ? 16.188 27.688 15.164 1 85.75 49 ILE B O 1
ATOM 2350 N N . THR B 1 50 ? 17.891 28.891 14.617 1 85.38 50 THR B N 1
ATOM 2351 C CA . THR B 1 50 ? 17.969 28.438 13.234 1 85.38 50 THR B CA 1
ATOM 2352 C C . THR B 1 50 ? 18.234 26.938 13.172 1 85.38 50 THR B C 1
ATOM 2354 O O . THR B 1 50 ? 17.594 26.219 12.406 1 85.38 50 THR B O 1
ATOM 2357 N N . VAL B 1 51 ? 19.219 26.469 13.961 1 90.5 51 VAL B N 1
ATOM 2358 C CA . VAL B 1 51 ? 19.578 25.047 13.992 1 90.5 51 VAL B CA 1
ATOM 2359 C C . VAL B 1 51 ? 18.375 24.234 14.477 1 90.5 51 VAL B C 1
ATOM 2361 O O . VAL B 1 51 ? 18.016 23.219 13.875 1 90.5 51 VAL B O 1
ATOM 2364 N N . ARG B 1 52 ? 17.781 24.656 15.516 1 87.75 52 ARG B N 1
ATOM 2365 C CA . ARG B 1 52 ? 16.656 23.938 16.109 1 87.75 52 ARG B CA 1
ATOM 2366 C C . ARG B 1 52 ? 15.477 23.859 15.133 1 87.75 52 ARG B C 1
ATOM 2368 O O . ARG B 1 52 ? 14.805 22.844 15.039 1 87.75 52 ARG B O 1
ATOM 2375 N N . GLU B 1 53 ? 15.305 24.906 14.477 1 84.69 53 GLU B N 1
ATOM 2376 C CA . GLU B 1 53 ? 14.234 24.922 13.477 1 84.69 53 GLU B CA 1
ATOM 2377 C C . GLU B 1 53 ? 14.523 23.938 12.344 1 84.69 53 GLU B C 1
ATOM 2379 O O . GLU B 1 53 ? 13.641 23.188 11.922 1 84.69 53 GLU B O 1
ATOM 2384 N N . ALA B 1 54 ? 15.703 23.969 11.867 1 87 54 ALA B N 1
ATOM 2385 C CA . ALA B 1 54 ? 16.109 23.062 10.797 1 87 54 ALA B CA 1
ATOM 2386 C C . ALA B 1 54 ? 15.992 21.609 11.242 1 87 54 ALA B C 1
ATOM 2388 O O . ALA B 1 54 ? 15.422 20.781 10.531 1 87 54 ALA B O 1
ATOM 2389 N N . ILE B 1 55 ? 16.547 21.328 12.43 1 87.31 55 ILE B N 1
ATOM 2390 C CA . ILE B 1 55 ? 16.516 19.969 12.969 1 87.31 55 ILE B CA 1
ATOM 2391 C C . ILE B 1 55 ? 15.07 19.562 13.258 1 87.31 55 ILE B C 1
ATOM 2393 O O . ILE B 1 55 ? 14.664 18.438 12.961 1 87.31 55 ILE B O 1
ATOM 2397 N N . GLY B 1 56 ? 14.375 20.453 13.82 1 84.06 56 GLY B N 1
ATOM 2398 C CA . GLY B 1 56 ? 12.977 20.203 14.102 1 84.06 56 GLY B CA 1
ATOM 2399 C C . GLY B 1 56 ? 12.188 19.797 12.867 1 84.06 56 GLY B C 1
ATOM 2400 O O . GLY B 1 56 ? 11.391 18.859 12.906 1 84.06 56 GLY B O 1
ATOM 2401 N N . GLN B 1 57 ? 12.406 20.438 11.82 1 78.56 57 GLN B N 1
ATOM 2402 C CA . GLN B 1 57 ? 11.742 20.094 10.57 1 78.56 57 GLN B CA 1
ATOM 2403 C C . GLN B 1 57 ? 12.109 18.688 10.102 1 78.56 57 GLN B C 1
ATOM 2405 O O . GLN B 1 57 ? 11.25 17.938 9.656 1 78.56 57 GLN B O 1
ATOM 2410 N N . LEU B 1 58 ? 13.367 18.391 10.219 1 78.25 58 LEU B N 1
ATOM 2411 C CA . LEU B 1 58 ? 13.852 17.078 9.789 1 78.25 58 LEU B CA 1
ATOM 2412 C C . LEU B 1 58 ? 13.305 15.977 10.695 1 78.25 58 LEU B C 1
ATOM 2414 O O . LEU B 1 58 ? 13.062 14.859 10.234 1 78.25 58 LEU B O 1
ATOM 2418 N N . VAL B 1 59 ? 13.156 16.359 11.961 1 75.38 59 VAL B N 1
ATOM 2419 C CA . VAL B 1 59 ? 12.539 15.414 12.891 1 75.38 59 VAL B CA 1
ATOM 2420 C C . VAL B 1 59 ? 11.07 15.219 12.531 1 75.38 59 VAL B C 1
ATOM 2422 O O . VAL B 1 59 ? 10.594 14.086 12.445 1 75.38 59 VAL B O 1
ATOM 2425 N N . ASN B 1 60 ? 10.508 16.234 12.242 1 65.38 60 ASN B N 1
ATOM 2426 C CA . ASN B 1 60 ? 9.102 16.188 11.867 1 65.38 60 ASN B CA 1
ATOM 2427 C C . ASN B 1 60 ? 8.891 15.398 10.578 1 65.38 60 ASN B C 1
ATOM 2429 O O . ASN B 1 60 ? 7.906 14.664 10.438 1 65.38 60 ASN B O 1
ATOM 2433 N N . ASP B 1 61 ? 9.852 15.547 9.773 1 61.09 61 ASP B N 1
ATOM 2434 C CA . ASP B 1 61 ? 9.797 14.875 8.484 1 61.09 61 ASP B CA 1
ATOM 2435 C C . ASP B 1 61 ? 10.266 13.422 8.602 1 61.09 61 ASP B C 1
ATOM 2437 O O . ASP B 1 61 ? 10.234 12.68 7.617 1 61.09 61 ASP B O 1
ATOM 2441 N N . GLY B 1 62 ? 10.789 13.023 9.719 1 61.62 62 GLY B N 1
ATOM 2442 C CA . GLY B 1 62 ? 11.164 11.641 9.992 1 61.62 62 GLY B CA 1
ATOM 2443 C C . GLY B 1 62 ? 12.602 11.328 9.609 1 61.62 62 GLY B C 1
ATOM 2444 O O . GLY B 1 62 ? 12.992 10.164 9.57 1 61.62 62 GLY B O 1
ATOM 2445 N N . HIS B 1 63 ? 13.344 12.336 9.273 1 70.44 63 HIS B N 1
ATOM 2446 C CA . HIS B 1 63 ? 14.734 12.109 8.891 1 70.44 63 HIS B CA 1
ATOM 2447 C C . HIS B 1 63 ? 15.633 11.977 10.109 1 70.44 63 HIS B C 1
ATOM 2449 O O . HIS B 1 63 ? 16.656 11.297 10.062 1 70.44 63 HIS B O 1
ATOM 2455 N N . LEU B 1 64 ? 15.195 12.695 11.188 1 78.25 64 LEU B N 1
ATOM 2456 C CA . LEU B 1 64 ? 15.961 12.68 12.438 1 78.25 64 LEU B CA 1
ATOM 2457 C C . LEU B 1 64 ? 15.062 12.32 13.617 1 78.25 64 LEU B C 1
ATOM 2459 O O . LEU B 1 64 ? 13.844 12.492 13.547 1 78.25 64 LEU B O 1
ATOM 2463 N N . VAL B 1 65 ? 15.633 11.664 14.625 1 76.31 65 VAL B N 1
ATOM 2464 C CA . VAL B 1 65 ? 14.938 11.391 15.875 1 76.31 65 VAL B CA 1
ATOM 2465 C C . VAL B 1 65 ? 15.75 11.938 17.047 1 76.31 65 VAL B C 1
ATOM 2467 O O . VAL B 1 65 ? 16.969 11.75 17.109 1 76.31 65 VAL B O 1
ATOM 2470 N N . ARG B 1 66 ? 14.953 12.695 17.859 1 80.31 66 ARG B N 1
ATOM 2471 C CA . ARG B 1 66 ? 15.594 13.203 19.062 1 80.31 66 ARG B CA 1
ATOM 2472 C C . ARG B 1 66 ? 15.453 12.219 20.219 1 80.31 66 ARG B C 1
ATOM 2474 O O . ARG B 1 66 ? 14.375 11.672 20.453 1 80.31 66 ARG B O 1
ATOM 2481 N N . VAL B 1 67 ? 16.578 11.859 20.75 1 70.5 67 VAL B N 1
ATOM 2482 C CA . VAL B 1 67 ? 16.562 11.031 21.953 1 70.5 67 VAL B CA 1
ATOM 2483 C C . VAL B 1 67 ? 17.031 11.852 23.156 1 70.5 67 VAL B C 1
ATOM 2485 O O . VAL B 1 67 ? 18.156 12.344 23.172 1 70.5 67 VAL B O 1
ATOM 2488 N N . ARG B 1 68 ? 16.109 11.992 24.047 1 75.81 68 ARG B N 1
ATOM 2489 C CA . ARG B 1 68 ? 16.406 12.789 25.234 1 75.81 68 ARG B CA 1
ATOM 2490 C C . ARG B 1 68 ? 17.672 12.297 25.922 1 75.81 68 ARG B C 1
ATOM 2492 O O . ARG B 1 68 ? 17.812 11.102 26.203 1 75.81 68 ARG B O 1
ATOM 2499 N N . GLY B 1 69 ? 18.531 13.219 26.203 1 77.38 69 GLY B N 1
ATOM 2500 C CA . GLY B 1 69 ? 19.75 12.93 26.922 1 77.38 69 GLY B CA 1
ATOM 2501 C C . GLY B 1 69 ? 20.828 12.297 26.062 1 77.38 69 GLY B C 1
ATOM 2502 O O . GLY B 1 69 ? 21.969 12.117 26.5 1 77.38 69 GLY B O 1
ATOM 2503 N N . LYS B 1 70 ? 20.531 11.859 24.844 1 77.31 70 LYS B N 1
ATOM 2504 C CA . LYS B 1 70 ? 21.516 11.156 24.031 1 77.31 70 LYS B CA 1
ATOM 2505 C C . LYS B 1 70 ? 21.859 11.961 22.766 1 77.31 70 LYS B C 1
ATOM 2507 O O . LYS B 1 70 ? 23.016 11.992 22.328 1 77.31 70 LYS B O 1
ATOM 2512 N N . GLY B 1 71 ? 20.859 12.641 22.25 1 86.31 71 GLY B N 1
ATOM 2513 C CA . GLY B 1 71 ? 21.141 13.453 21.078 1 86.31 71 GLY B CA 1
ATOM 2514 C C . GLY B 1 71 ? 20.141 13.227 19.953 1 86.31 71 GLY B C 1
ATOM 2515 O O . GLY B 1 71 ? 19.047 12.727 20.188 1 86.31 71 GLY B O 1
ATOM 2516 N N . THR B 1 72 ? 20.484 13.773 18.766 1 85.06 72 THR B N 1
ATOM 2517 C CA . THR B 1 72 ? 19.672 13.641 17.562 1 85.06 72 THR B CA 1
ATOM 2518 C C . THR B 1 72 ? 20.266 12.609 16.609 1 85.06 72 THR B C 1
ATOM 2520 O O . THR B 1 72 ? 21.469 12.648 16.328 1 85.06 72 THR B O 1
ATOM 2523 N N . PHE B 1 73 ? 19.453 11.633 16.203 1 79.88 73 PHE B N 1
ATOM 2524 C CA . PHE B 1 73 ? 19.922 10.531 15.359 1 79.88 73 PHE B CA 1
ATOM 2525 C C . PHE B 1 73 ? 19.203 10.539 14.008 1 79.88 73 PHE B C 1
ATOM 2527 O O . PHE B 1 73 ? 18.094 11.062 13.891 1 79.88 73 PHE B O 1
ATOM 2534 N N . VAL B 1 74 ? 20.062 10.039 13.062 1 75.5 74 VAL B N 1
ATOM 2535 C CA . VAL B 1 74 ? 19.406 9.781 11.789 1 75.5 74 VAL B CA 1
ATOM 2536 C C . VAL B 1 74 ? 18.359 8.688 11.969 1 75.5 74 VAL B C 1
ATOM 2538 O O . VAL B 1 74 ? 18.641 7.625 12.523 1 75.5 74 VAL B O 1
ATOM 2541 N N . ALA B 1 75 ? 17.141 9.062 11.625 1 62.38 75 ALA B N 1
ATOM 2542 C CA . ALA B 1 75 ? 16.016 8.156 11.82 1 62.38 75 ALA B CA 1
ATOM 2543 C C . ALA B 1 75 ? 16.125 6.934 10.914 1 62.38 75 ALA B C 1
ATOM 2545 O O . ALA B 1 75 ? 16.656 7.027 9.805 1 62.38 75 ALA B O 1
ATOM 2546 N N . HIS B 1 76 ? 15.977 5.852 11.5 1 50.28 76 HIS B N 1
ATOM 2547 C CA . HIS B 1 76 ? 15.758 4.703 10.625 1 50.28 76 HIS B CA 1
ATOM 2548 C C . HIS B 1 76 ? 14.531 4.91 9.742 1 50.28 76 HIS B C 1
ATOM 2550 O O . HIS B 1 76 ? 13.445 5.207 10.234 1 50.28 76 HIS B O 1
ATOM 2556 N N . ARG B 1 77 ? 14.812 5.574 8.719 1 45.44 77 ARG B N 1
ATOM 2557 C CA . ARG B 1 77 ? 13.672 5.969 7.902 1 45.44 77 ARG B CA 1
ATOM 2558 C C . ARG B 1 77 ? 13.07 4.762 7.188 1 45.44 77 ARG B C 1
ATOM 2560 O O . ARG B 1 77 ? 13.805 3.887 6.719 1 45.44 77 ARG B O 1
ATOM 2567 N N . ALA B 1 78 ? 11.914 4.688 7.438 1 44.66 78 ALA B N 1
ATOM 2568 C CA . ALA B 1 78 ? 11.203 3.75 6.574 1 44.66 78 ALA B CA 1
ATOM 2569 C C . ALA B 1 78 ? 11.461 4.055 5.102 1 44.66 78 ALA B C 1
ATOM 2571 O O . ALA B 1 78 ? 11.508 5.219 4.699 1 44.66 78 ALA B O 1
ATOM 2572 N N . VAL B 1 79 ? 12.188 3.133 4.395 1 40.56 79 VAL B N 1
ATOM 2573 C CA . VAL B 1 79 ? 12.344 3.238 2.947 1 40.56 79 VAL B CA 1
ATOM 2574 C C . VAL B 1 79 ? 10.992 3.555 2.307 1 40.56 79 VAL B C 1
ATOM 2576 O O . VAL B 1 79 ? 9.992 2.887 2.588 1 40.56 79 VAL B O 1
ATOM 2579 N N . GLN B 1 80 ? 10.82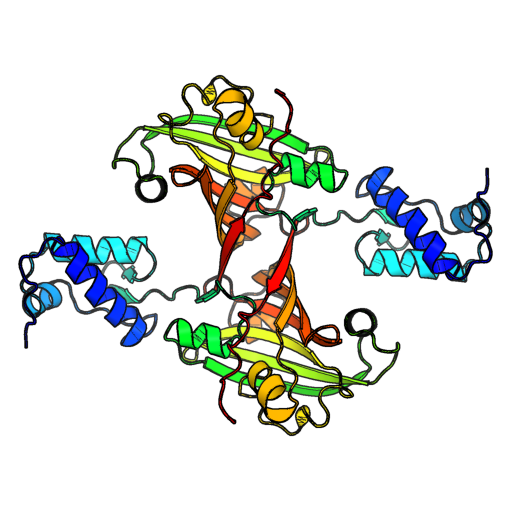8 4.723 1.739 1 41.75 80 GLN B N 1
ATOM 2580 C CA . GLN B 1 80 ? 9.633 5.098 0.993 1 41.75 80 GLN B CA 1
ATOM 2581 C C . GLN B 1 80 ? 9.781 4.758 -0.488 1 41.75 80 GLN B C 1
ATOM 2583 O O . GLN B 1 80 ? 10.75 5.168 -1.13 1 41.75 80 GLN B O 1
ATOM 2588 N N . SER B 1 81 ? 9.055 3.812 -1.023 1 44.66 81 SER B N 1
ATOM 2589 C CA . SER B 1 81 ? 9.125 3.48 -2.441 1 44.66 81 SER B CA 1
ATOM 2590 C C . SER B 1 81 ? 8 4.152 -3.227 1 44.66 81 SER B C 1
ATOM 2592 O O . SER B 1 81 ? 6.824 3.967 -2.918 1 44.66 81 SER B O 1
ATOM 2594 N N . LYS B 1 82 ? 8.312 5.168 -4.031 1 45.09 82 LYS B N 1
ATOM 2595 C CA . LYS B 1 82 ? 7.363 5.746 -4.977 1 45.09 82 LYS B CA 1
ATOM 2596 C C . LYS B 1 82 ? 7.18 4.848 -6.195 1 45.09 82 LYS B C 1
ATOM 2598 O O . LYS B 1 82 ? 6.164 4.93 -6.887 1 45.09 82 LYS B O 1
ATOM 2603 N N . LEU B 1 83 ? 8.297 4.172 -6.625 1 50.62 83 LEU B N 1
ATOM 2604 C CA . LEU B 1 83 ? 8.406 3.445 -7.887 1 50.62 83 LEU B CA 1
ATOM 2605 C C . LEU B 1 83 ? 8.336 1.939 -7.652 1 50.62 83 LEU B C 1
ATOM 2607 O O . LEU B 1 83 ? 9.344 1.236 -7.801 1 50.62 83 LEU B O 1
ATOM 2611 N N . HIS B 1 84 ? 7.133 1.593 -7.207 1 59.22 84 HIS B N 1
ATOM 2612 C CA . HIS B 1 84 ? 7.164 0.221 -6.711 1 59.22 84 HIS B CA 1
ATOM 2613 C C . HIS B 1 84 ? 7.523 -0.758 -7.824 1 59.22 84 HIS B C 1
ATOM 2615 O O . HIS B 1 84 ? 7.793 -1.932 -7.562 1 59.22 84 HIS B O 1
ATOM 2621 N N . LEU B 1 85 ? 7.625 -0.032 -9.023 1 60.31 85 LEU B N 1
ATOM 2622 C CA . LEU B 1 85 ? 8.078 -0.998 -10.023 1 60.31 85 LEU B CA 1
ATOM 2623 C C . LEU B 1 85 ? 9.594 -1.132 -10 1 60.31 85 LEU B C 1
ATOM 2625 O O . LEU B 1 85 ? 10.141 -2.143 -10.453 1 60.31 85 LEU B O 1
ATOM 2629 N N . ALA B 1 86 ? 10.219 -0.248 -9.312 1 61.25 86 ALA B N 1
ATOM 2630 C CA . ALA B 1 86 ? 11.672 -0.382 -9.234 1 61.25 86 ALA B CA 1
ATOM 2631 C C . ALA B 1 86 ? 12.062 -1.591 -8.391 1 61.25 86 ALA B C 1
ATOM 2633 O O . ALA B 1 86 ? 11.297 -2.033 -7.535 1 61.25 86 ALA B O 1
ATOM 2634 N N . SER B 1 87 ? 13.273 -2.117 -8.82 1 77.06 87 SER B N 1
ATOM 2635 C CA . SER B 1 87 ? 13.828 -3.184 -7.988 1 77.06 87 SER B CA 1
ATOM 2636 C C . SER B 1 87 ? 14.141 -2.682 -6.582 1 77.06 87 SER B C 1
ATOM 2638 O O . SER B 1 87 ? 14.312 -1.479 -6.371 1 77.06 87 SER B O 1
ATOM 2640 N N . PHE B 1 88 ? 14.086 -3.504 -5.664 1 78.25 88 PHE B N 1
ATOM 2641 C CA . PHE B 1 88 ? 14.516 -3.197 -4.305 1 78.25 88 PHE B CA 1
ATOM 2642 C C . PHE B 1 88 ? 15.844 -2.441 -4.32 1 78.25 88 PHE B C 1
ATOM 2644 O O . PHE B 1 88 ? 15.992 -1.425 -3.639 1 78.25 88 PHE B O 1
ATOM 2651 N N . THR B 1 89 ? 16.75 -2.975 -5.199 1 77.94 89 THR B N 1
ATOM 2652 C CA . THR B 1 89 ? 18.094 -2.422 -5.266 1 77.94 89 THR B CA 1
ATOM 2653 C C . THR B 1 89 ? 18.062 -0.965 -5.719 1 77.94 89 THR B C 1
ATOM 2655 O O . THR B 1 89 ? 18.672 -0.098 -5.094 1 77.94 89 THR B O 1
ATOM 2658 N N . GLU B 1 90 ? 17.406 -0.75 -6.758 1 75.62 90 GLU B N 1
ATOM 2659 C CA . GLU B 1 90 ? 17.312 0.604 -7.293 1 75.62 90 GLU B CA 1
ATOM 2660 C C . GLU B 1 90 ? 16.609 1.537 -6.312 1 75.62 90 GLU B C 1
ATOM 2662 O O . GLU B 1 90 ? 17 2.693 -6.152 1 75.62 90 GLU B O 1
ATOM 2667 N N . GLU B 1 91 ? 15.633 1.006 -5.68 1 76.12 91 GLU B N 1
ATOM 2668 C CA . GLU B 1 91 ? 14.883 1.807 -4.715 1 76.12 91 GLU B CA 1
ATOM 2669 C C . GLU B 1 91 ? 15.758 2.191 -3.523 1 76.12 91 GLU B C 1
ATOM 2671 O O . GLU B 1 91 ? 15.727 3.338 -3.07 1 76.12 91 GLU B O 1
ATOM 2676 N N . MET B 1 92 ? 16.484 1.23 -2.984 1 81.19 92 MET B N 1
ATOM 2677 C CA . MET B 1 92 ? 17.359 1.49 -1.837 1 81.19 92 MET B CA 1
ATOM 2678 C C . MET B 1 92 ? 18.453 2.494 -2.193 1 81.19 92 MET B C 1
ATOM 2680 O O . MET B 1 92 ? 18.703 3.432 -1.437 1 81.19 92 MET B O 1
ATOM 2684 N N . ARG B 1 93 ? 19 2.35 -3.381 1 76.31 93 ARG B N 1
ATOM 2685 C CA . ARG B 1 93 ? 20.078 3.248 -3.82 1 76.31 93 ARG B CA 1
ATOM 2686 C C . ARG B 1 93 ? 19.547 4.66 -4.031 1 76.31 93 ARG B C 1
ATOM 2688 O O . ARG B 1 93 ? 20.203 5.641 -3.668 1 76.31 93 ARG B O 1
ATOM 2695 N N . ALA B 1 94 ? 18.391 4.707 -4.66 1 70 94 ALA B N 1
ATOM 2696 C CA . ALA B 1 94 ? 17.766 6.004 -4.902 1 70 94 ALA B CA 1
ATOM 2697 C C . ALA B 1 94 ? 17.547 6.758 -3.594 1 70 94 ALA B C 1
ATOM 2699 O O . ALA B 1 94 ? 17.578 7.992 -3.568 1 70 94 ALA B O 1
ATOM 2700 N N . GLN B 1 95 ? 17.453 5.988 -2.529 1 70.88 95 GLN B N 1
ATOM 2701 C CA . GLN B 1 95 ? 17.203 6.598 -1.227 1 70.88 95 GLN B CA 1
ATOM 2702 C C . GLN B 1 95 ? 18.484 6.734 -0.424 1 70.88 95 GLN B C 1
ATOM 2704 O O . GLN B 1 95 ? 18.469 7.113 0.749 1 70.88 95 GLN B O 1
ATOM 2709 N N . GLY B 1 96 ? 19.609 6.41 -1.044 1 70 96 GLY B N 1
ATOM 2710 C CA . GLY B 1 96 ? 20.922 6.609 -0.434 1 70 96 GLY B CA 1
ATOM 2711 C C . GLY B 1 96 ? 21.344 5.449 0.449 1 70 96 GLY B C 1
ATOM 2712 O O . GLY B 1 96 ? 22.281 5.578 1.248 1 70 96 GLY B O 1
ATOM 2713 N N . HIS B 1 97 ? 20.656 4.328 0.404 1 77.69 97 HIS B N 1
ATOM 2714 C CA . HIS B 1 97 ? 21.016 3.145 1.18 1 77.69 97 HIS B CA 1
ATOM 2715 C C . HIS B 1 97 ? 21.844 2.172 0.355 1 77.69 97 HIS B C 1
ATOM 2717 O O . HIS B 1 97 ? 21.938 2.303 -0.868 1 77.69 97 HIS B O 1
ATOM 2723 N N . HIS B 1 98 ? 22.578 1.253 1.052 1 84.06 98 HIS B N 1
ATOM 2724 C CA . HIS B 1 98 ? 23.344 0.2 0.399 1 84.06 98 HIS B CA 1
ATOM 2725 C C . HIS B 1 98 ? 22.609 -1.138 0.468 1 84.06 98 HIS B C 1
ATOM 2727 O O . HIS B 1 98 ? 22.578 -1.774 1.523 1 84.06 98 HIS B O 1
ATOM 2733 N N . PRO B 1 99 ? 22.125 -1.549 -0.618 1 90.06 99 PRO B N 1
ATOM 2734 C CA . PRO B 1 99 ? 21.391 -2.82 -0.609 1 90.06 99 PRO B CA 1
ATOM 2735 C C . PRO B 1 99 ? 22.328 -4.031 -0.621 1 90.06 99 PRO B C 1
ATOM 2737 O O . PRO B 1 99 ? 23.359 -4.02 -1.304 1 90.06 99 PRO B O 1
ATOM 2740 N N . THR B 1 100 ? 22.062 -4.996 0.188 1 92 100 THR B N 1
ATOM 2741 C CA . THR B 1 100 ? 22.672 -6.316 0.136 1 92 100 THR B CA 1
ATOM 2742 C C . THR B 1 100 ? 21.625 -7.414 0.222 1 92 100 THR B C 1
ATOM 2744 O O . THR B 1 100 ? 20.453 -7.141 0.52 1 92 100 THR B O 1
ATOM 2747 N N . THR B 1 101 ? 22.016 -8.633 -0.161 1 96.5 101 THR B N 1
ATOM 2748 C CA . THR B 1 101 ? 21.062 -9.734 -0.234 1 96.5 101 THR B CA 1
ATOM 2749 C C . THR B 1 101 ? 21.672 -11.016 0.327 1 96.5 101 THR B C 1
ATOM 2751 O O . THR B 1 101 ? 22.844 -11.312 0.077 1 96.5 101 THR B O 1
ATOM 2754 N N . VAL B 1 102 ? 20.922 -11.688 1.131 1 97 102 VAL B N 1
ATOM 2755 C CA . VAL B 1 102 ? 21.219 -13.078 1.481 1 97 102 VAL B CA 1
ATOM 2756 C C . VAL B 1 102 ? 20.25 -14.008 0.748 1 97 102 VAL B C 1
ATOM 2758 O O . VAL B 1 102 ? 19.031 -13.914 0.93 1 97 102 VAL B O 1
ATOM 2761 N N . VAL B 1 103 ? 20.797 -14.93 -0.041 1 98.06 103 VAL B N 1
ATOM 2762 C CA . VAL B 1 103 ? 19.969 -15.898 -0.746 1 98.06 103 VAL B CA 1
ATOM 2763 C C . VAL B 1 103 ? 19.641 -17.062 0.177 1 98.06 103 VAL B C 1
ATOM 2765 O O . VAL B 1 103 ? 20.531 -17.797 0.599 1 98.06 103 VAL B O 1
ATOM 2768 N N . LEU B 1 104 ? 18.359 -17.203 0.404 1 97.88 104 LEU B N 1
ATOM 2769 C CA . LEU B 1 104 ? 17.922 -18.219 1.352 1 97.88 104 LEU B CA 1
ATOM 2770 C C . LEU B 1 104 ? 17.578 -19.531 0.632 1 97.88 104 LEU B C 1
ATOM 2772 O O . LEU B 1 104 ? 17.797 -20.609 1.167 1 97.88 104 LEU B O 1
ATOM 2776 N N . VAL B 1 105 ? 16.906 -19.422 -0.463 1 98.06 105 VAL B N 1
ATOM 2777 C CA . VAL B 1 105 ? 16.5 -20.547 -1.293 1 98.06 105 VAL B CA 1
ATOM 2778 C C . VAL B 1 105 ? 16.844 -20.266 -2.756 1 98.06 105 VAL B C 1
ATOM 2780 O O . VAL B 1 105 ? 16.641 -19.141 -3.234 1 98.06 105 VAL B O 1
ATOM 2783 N N . SER B 1 106 ? 17.391 -21.156 -3.436 1 98.12 106 SER B N 1
ATOM 2784 C CA . SER B 1 106 ? 17.625 -21.188 -4.875 1 98.12 106 SER B CA 1
ATOM 2785 C C . SER B 1 106 ? 17.5 -22.609 -5.426 1 98.12 106 SER B C 1
ATOM 2787 O O . SER B 1 106 ? 18.438 -23.391 -5.332 1 98.12 106 SER B O 1
ATOM 2789 N N . GLU B 1 107 ? 16.359 -22.828 -5.973 1 98 107 GLU B N 1
ATOM 2790 C CA . GLU B 1 107 ? 16.141 -24.203 -6.41 1 98 107 GLU B CA 1
ATOM 2791 C C . GLU B 1 107 ? 15.109 -24.25 -7.539 1 98 107 GLU B C 1
ATOM 2793 O O . GLU B 1 107 ? 14.398 -23.281 -7.789 1 98 107 GLU B O 1
ATOM 2798 N N . GLN B 1 108 ? 15.195 -25.406 -8.156 1 97.69 108 GLN B N 1
ATOM 2799 C CA . GLN B 1 108 ? 14.148 -25.719 -9.125 1 97.69 108 GLN B CA 1
ATOM 2800 C C . GLN B 1 108 ? 13.18 -26.766 -8.57 1 97.69 108 GLN B C 1
ATOM 2802 O O . GLN B 1 108 ? 13.594 -27.719 -7.906 1 97.69 108 GLN B O 1
ATOM 2807 N N . GLY B 1 109 ? 11.875 -26.484 -8.773 1 96.75 109 GLY B N 1
ATOM 2808 C CA . GLY B 1 109 ? 10.867 -27.422 -8.266 1 96.75 109 GLY B CA 1
ATOM 2809 C C . GLY B 1 109 ? 9.477 -27.125 -8.797 1 96.75 109 GLY B C 1
ATOM 2810 O O . GLY B 1 109 ? 9.289 -26.234 -9.617 1 96.75 109 GLY B O 1
ATOM 2811 N N . PRO B 1 110 ? 8.562 -28 -8.367 1 96.69 110 PRO B N 1
ATOM 2812 C CA . PRO B 1 110 ? 7.184 -27.797 -8.828 1 96.69 110 PRO B CA 1
ATOM 2813 C C . PRO B 1 110 ? 6.598 -26.469 -8.359 1 96.69 110 PRO B C 1
ATOM 2815 O O . PRO B 1 110 ? 6.672 -26.125 -7.176 1 96.69 110 PRO B O 1
ATOM 2818 N N . VAL B 1 111 ? 6 -25.844 -9.289 1 95.69 111 VAL B N 1
ATOM 2819 C CA . VAL B 1 111 ? 5.406 -24.547 -9.008 1 95.69 111 VAL B CA 1
ATOM 2820 C C . VAL B 1 111 ? 4.043 -24.734 -8.352 1 95.69 111 VAL B C 1
ATOM 2822 O O . VAL B 1 111 ? 3.229 -25.531 -8.812 1 95.69 111 VAL B O 1
ATOM 2825 N N . PRO B 1 112 ? 3.766 -24 -7.25 1 92 112 PRO B N 1
ATOM 2826 C CA . PRO B 1 112 ? 2.418 -24.031 -6.68 1 92 112 PRO B CA 1
ATOM 2827 C C . PRO B 1 112 ? 1.337 -23.656 -7.691 1 92 112 PRO B C 1
ATOM 2829 O O . PRO B 1 112 ? 1.577 -22.828 -8.578 1 92 112 PRO B O 1
ATOM 2832 N N . GLU B 1 113 ? 0.145 -24.156 -7.539 1 86.56 113 GLU B N 1
ATOM 2833 C CA . GLU B 1 113 ? -0.936 -24 -8.508 1 86.56 113 GLU B CA 1
ATOM 2834 C C . GLU B 1 113 ? -1.269 -22.516 -8.719 1 86.56 113 GLU B C 1
ATOM 2836 O O . GLU B 1 113 ? -1.402 -22.078 -9.859 1 86.56 113 GLU B O 1
ATOM 2841 N N . SER B 1 114 ? -1.414 -21.797 -7.645 1 85.69 114 SER B N 1
ATOM 2842 C CA . SER B 1 114 ? -1.761 -20.391 -7.758 1 85.69 114 SER B CA 1
ATOM 2843 C C . SER B 1 114 ? -0.68 -19.609 -8.5 1 85.69 114 SER B C 1
ATOM 2845 O O . SER B 1 114 ? -0.984 -18.719 -9.289 1 85.69 114 SER B O 1
ATOM 2847 N N . THR B 1 115 ? 0.511 -19.969 -8.266 1 93.25 115 THR B N 1
ATOM 2848 C CA . THR B 1 115 ? 1.642 -19.328 -8.938 1 93.25 115 THR B CA 1
ATOM 2849 C C . THR B 1 115 ? 1.682 -19.734 -10.414 1 93.25 115 THR B C 1
ATOM 2851 O O . THR B 1 115 ? 1.948 -18.891 -11.281 1 93.25 115 THR B O 1
ATOM 2854 N N . ALA B 1 116 ? 1.443 -20.969 -10.719 1 92.06 116 ALA B N 1
ATOM 2855 C CA . ALA B 1 116 ? 1.411 -21.422 -12.109 1 92.06 116 ALA B CA 1
ATOM 2856 C C . ALA B 1 116 ? 0.365 -20.656 -12.914 1 92.06 116 ALA B C 1
ATOM 2858 O O . ALA B 1 116 ? 0.627 -20.234 -14.047 1 92.06 116 ALA B O 1
ATOM 2859 N N . ALA B 1 117 ? -0.773 -20.5 -12.312 1 85.44 117 ALA B N 1
ATOM 2860 C CA . ALA B 1 117 ? -1.835 -19.734 -12.961 1 85.44 117 ALA B CA 1
ATOM 2861 C C . ALA B 1 117 ? -1.403 -18.297 -13.211 1 85.44 117 ALA B C 1
ATOM 2863 O O . ALA B 1 117 ? -1.597 -17.766 -14.305 1 85.44 117 ALA B O 1
ATOM 2864 N N . ALA B 1 118 ? -0.776 -17.703 -12.211 1 89.25 118 ALA B N 1
ATOM 2865 C CA . ALA B 1 118 ? -0.343 -16.312 -12.289 1 89.25 118 ALA B CA 1
ATOM 2866 C C . ALA B 1 118 ? 0.722 -16.125 -13.375 1 89.25 118 ALA B C 1
ATOM 2868 O O . ALA B 1 118 ? 0.771 -15.094 -14.039 1 89.25 118 ALA B O 1
ATOM 2869 N N . LEU B 1 119 ? 1.501 -17.125 -13.547 1 94.19 119 LEU B N 1
ATOM 2870 C CA . LEU B 1 119 ? 2.609 -17.047 -14.492 1 94.19 119 LEU B CA 1
ATOM 2871 C C . LEU B 1 119 ? 2.229 -17.641 -15.836 1 94.19 119 LEU B C 1
ATOM 2873 O O . LEU B 1 119 ? 3.064 -17.75 -16.734 1 94.19 119 LEU B O 1
ATOM 2877 N N . ASN B 1 120 ? 1.002 -18.047 -15.953 1 90.38 120 ASN B N 1
ATOM 2878 C CA . ASN B 1 120 ? 0.512 -18.703 -17.172 1 90.38 120 ASN B CA 1
ATOM 2879 C C . ASN B 1 120 ? 1.339 -19.938 -17.516 1 90.38 120 ASN B C 1
ATOM 2881 O O . ASN B 1 120 ? 1.739 -20.109 -18.672 1 90.38 120 ASN B O 1
ATOM 2885 N N . MET B 1 121 ? 1.644 -20.641 -16.516 1 92.06 121 MET B N 1
ATOM 2886 C CA . MET B 1 121 ? 2.357 -21.906 -16.672 1 92.06 121 MET B CA 1
ATOM 2887 C C . MET B 1 121 ? 1.406 -23.094 -16.531 1 92.06 121 MET B C 1
ATOM 2889 O O . MET B 1 121 ? 0.356 -22.984 -15.898 1 92.06 121 MET B O 1
ATOM 2893 N N . ARG B 1 122 ? 1.823 -24.188 -17.125 1 90.44 122 ARG B N 1
ATOM 2894 C CA . ARG B 1 122 ? 1.024 -25.406 -16.953 1 90.44 122 ARG B CA 1
ATOM 2895 C C . ARG B 1 122 ? 1.069 -25.891 -15.516 1 90.44 122 ARG B C 1
ATOM 2897 O O . ARG B 1 122 ? 2.125 -25.875 -14.883 1 90.44 122 ARG B O 1
ATOM 2904 N N . PRO B 1 123 ? -0.114 -26.312 -15.07 1 88.56 123 PRO B N 1
ATOM 2905 C CA . PRO B 1 123 ? -0.089 -26.906 -13.734 1 88.56 123 PRO B CA 1
ATOM 2906 C C . PRO B 1 123 ? 0.929 -28.047 -13.609 1 88.56 123 PRO B C 1
ATOM 2908 O O . PRO B 1 123 ? 1.079 -28.844 -14.539 1 88.56 123 PRO B O 1
ATOM 2911 N N . GLY B 1 124 ? 1.643 -28 -12.555 1 88.69 124 GLY B N 1
ATOM 2912 C CA . GLY B 1 124 ? 2.609 -29.062 -12.32 1 88.69 124 GLY B CA 1
ATOM 2913 C C . GLY B 1 124 ? 3.973 -2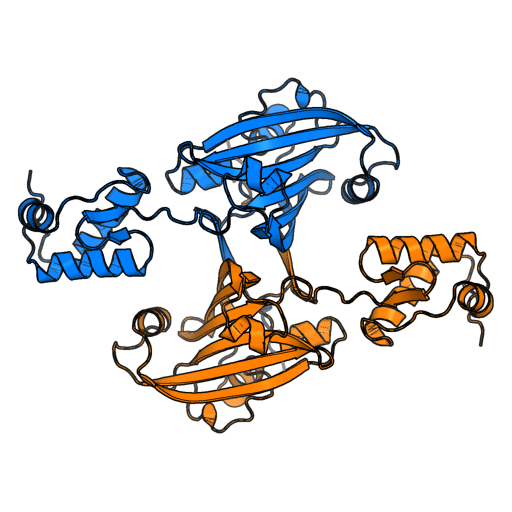8.781 -12.914 1 88.69 124 GLY B C 1
ATOM 2914 O O . GLY B 1 124 ? 4.926 -29.531 -12.688 1 88.69 124 GLY B O 1
ATOM 2915 N N . SER B 1 125 ? 4.078 -27.781 -13.633 1 92.94 125 SER B N 1
ATOM 2916 C CA . SER B 1 125 ? 5.363 -27.422 -14.219 1 92.94 125 SER B CA 1
ATOM 2917 C C . SER B 1 125 ? 6.383 -27.078 -13.141 1 92.94 125 SER B C 1
ATOM 2919 O O . SER B 1 125 ? 6.016 -26.719 -12.023 1 92.94 125 SER B O 1
ATOM 2921 N N . GLU B 1 126 ? 7.66 -27.234 -13.633 1 96.44 126 GLU B N 1
ATOM 2922 C CA . GLU B 1 126 ? 8.758 -26.812 -12.758 1 96.44 126 GLU B CA 1
ATOM 2923 C C . GLU B 1 126 ? 9.117 -25.344 -12.977 1 96.44 126 GLU B C 1
ATOM 2925 O O . GLU B 1 126 ? 9.102 -24.875 -14.109 1 96.44 126 GLU B O 1
ATOM 2930 N N . GLY B 1 127 ? 9.391 -24.719 -11.867 1 97.62 127 GLY B N 1
ATOM 2931 C CA . GLY B 1 127 ? 9.867 -23.344 -11.906 1 97.62 127 GLY B CA 1
ATOM 2932 C C . GLY B 1 127 ? 11.078 -23.094 -11.023 1 97.62 127 GLY B C 1
ATOM 2933 O O . GLY B 1 127 ? 11.555 -24.016 -10.352 1 97.62 127 GLY B O 1
ATOM 2934 N N . TYR B 1 128 ? 11.664 -21.906 -11.172 1 98.25 128 TYR B N 1
ATOM 2935 C CA . TYR B 1 128 ? 12.742 -21.5 -10.281 1 98.25 128 TYR B CA 1
ATOM 2936 C C . TYR B 1 128 ? 12.188 -20.844 -9.023 1 98.25 128 TYR B C 1
ATOM 2938 O O . TYR B 1 128 ? 11.383 -19.906 -9.109 1 98.25 128 TYR B O 1
ATOM 2946 N N . HIS B 1 129 ? 12.562 -21.359 -7.895 1 98.5 129 HIS B N 1
ATOM 2947 C CA . HIS B 1 129 ? 12.18 -20.797 -6.605 1 98.5 129 HIS B CA 1
ATOM 2948 C C . HIS B 1 129 ? 13.352 -20.078 -5.953 1 98.5 129 HIS B C 1
ATOM 2950 O O . HIS B 1 129 ? 14.383 -20.688 -5.672 1 98.5 129 HIS B O 1
ATOM 2956 N N . VAL B 1 130 ? 13.203 -18.766 -5.785 1 98.44 130 VAL B N 1
ATOM 2957 C CA . VAL B 1 130 ? 14.258 -17.953 -5.172 1 98.44 130 VAL B CA 1
ATOM 2958 C C . VAL B 1 130 ? 13.688 -17.188 -3.98 1 98.44 130 VAL B C 1
ATOM 2960 O O . VAL B 1 130 ? 12.742 -16.406 -4.129 1 98.44 130 VAL B O 1
ATOM 2963 N N . LYS B 1 131 ? 14.195 -17.469 -2.822 1 98.44 131 LYS B N 1
ATOM 2964 C CA . LYS B 1 131 ? 13.859 -16.719 -1.617 1 98.44 131 LYS B CA 1
ATOM 2965 C C . LYS B 1 131 ? 15.062 -15.93 -1.105 1 98.44 131 LYS B C 1
ATOM 2967 O O . LYS B 1 131 ? 16.156 -16.469 -0.977 1 98.44 131 LYS B O 1
ATOM 2972 N N . ARG B 1 132 ? 14.828 -14.656 -0.849 1 98.12 132 ARG B N 1
ATOM 2973 C CA . ARG B 1 132 ? 15.945 -13.781 -0.512 1 98.12 132 ARG B CA 1
ATOM 2974 C C . ARG B 1 132 ? 15.609 -12.898 0.684 1 98.12 132 ARG B C 1
ATOM 2976 O O . ARG B 1 132 ? 14.477 -12.422 0.81 1 98.12 132 ARG B O 1
ATOM 2983 N N . LEU B 1 133 ? 16.531 -12.75 1.551 1 97.94 133 LEU B N 1
ATOM 2984 C CA . LEU B 1 133 ? 16.5 -11.703 2.568 1 97.94 133 LEU B CA 1
ATOM 2985 C C . LEU B 1 133 ? 17.219 -10.445 2.076 1 97.94 133 LEU B C 1
ATOM 2987 O O . LEU B 1 133 ? 18.406 -10.492 1.725 1 97.94 133 LEU B O 1
ATOM 2991 N N . ARG B 1 134 ? 16.469 -9.398 1.988 1 95.94 134 ARG B N 1
ATOM 2992 C CA . ARG B 1 134 ? 17 -8.133 1.482 1 95.94 134 ARG B CA 1
ATOM 2993 C C . ARG B 1 134 ? 17.391 -7.199 2.627 1 95.94 134 ARG B C 1
ATOM 2995 O O . ARG B 1 134 ? 16.594 -6.992 3.555 1 95.94 134 ARG B O 1
ATOM 3002 N N . LEU B 1 135 ? 18.547 -6.672 2.51 1 92 135 LEU B N 1
ATOM 3003 C CA . LEU B 1 135 ? 19.062 -5.805 3.566 1 92 135 LEU B CA 1
ATOM 3004 C C . LEU B 1 135 ? 19.391 -4.418 3.021 1 92 135 LEU B C 1
ATOM 3006 O O . LEU B 1 135 ? 19.797 -4.281 1.866 1 92 135 LEU B O 1
ATOM 3010 N N . ALA B 1 136 ? 19.125 -3.42 3.781 1 86.94 136 ALA B N 1
ATOM 3011 C CA . ALA B 1 136 ? 19.625 -2.064 3.557 1 86.94 136 ALA B CA 1
ATOM 3012 C C . ALA B 1 136 ? 20.562 -1.634 4.676 1 86.94 136 ALA B C 1
ATOM 3014 O O . ALA B 1 136 ? 20.188 -1.63 5.852 1 86.94 136 ALA B O 1
ATOM 3015 N N . ASP B 1 137 ? 21.797 -1.338 4.305 1 81.38 137 ASP B N 1
ATOM 3016 C CA . ASP B 1 137 ? 22.812 -0.94 5.27 1 81.38 137 ASP B CA 1
ATOM 3017 C C . ASP B 1 137 ? 23 -2.004 6.348 1 81.38 137 ASP B C 1
ATOM 3019 O O . ASP B 1 137 ? 23.078 -1.683 7.535 1 81.38 137 ASP B O 1
ATOM 3023 N N . GLY B 1 138 ? 22.844 -3.17 5.938 1 85.5 138 GLY B N 1
ATOM 3024 C CA . GLY B 1 138 ? 23.141 -4.293 6.812 1 85.5 138 GLY B CA 1
ATOM 3025 C C . GLY B 1 138 ? 21.953 -4.707 7.668 1 85.5 138 GLY B C 1
ATOM 3026 O O . GLY B 1 138 ? 22.031 -5.691 8.406 1 85.5 138 GLY B O 1
ATOM 3027 N N . GLU B 1 139 ? 20.891 -4 7.562 1 87.19 139 GLU B N 1
ATOM 3028 C CA . GLU B 1 139 ? 19.703 -4.316 8.352 1 87.19 139 GLU B CA 1
ATOM 3029 C C . GLU B 1 139 ? 18.609 -4.922 7.484 1 87.19 139 GLU B C 1
ATOM 3031 O O . GLU B 1 139 ? 18.344 -4.449 6.375 1 87.19 139 GLU B O 1
ATOM 3036 N N . PRO B 1 140 ? 17.953 -5.957 8.008 1 93.75 140 PRO B N 1
ATOM 3037 C CA . PRO B 1 140 ? 16.891 -6.586 7.227 1 93.75 140 PRO B CA 1
ATOM 3038 C C . PRO B 1 140 ? 15.742 -5.629 6.918 1 93.75 140 PRO B C 1
ATOM 3040 O O . PRO B 1 140 ? 15.305 -4.879 7.797 1 93.75 140 PRO B O 1
ATOM 3043 N N . VAL B 1 141 ? 15.281 -5.676 5.676 1 93.38 141 VAL B N 1
ATOM 3044 C CA . VAL B 1 141 ? 14.18 -4.82 5.25 1 93.38 141 VAL B CA 1
ATOM 3045 C C . VAL B 1 141 ? 13.016 -5.676 4.77 1 93.38 141 VAL B C 1
ATOM 3047 O O . VAL B 1 141 ? 11.859 -5.406 5.113 1 93.38 141 VAL B O 1
ATOM 3050 N N . SER B 1 142 ? 13.352 -6.754 4.059 1 96.12 142 SER B N 1
ATOM 3051 C CA . SER B 1 142 ? 12.273 -7.543 3.479 1 96.12 142 SER B CA 1
ATOM 3052 C C . SER B 1 142 ? 12.727 -8.969 3.186 1 96.12 142 SER B C 1
ATOM 3054 O O . SER B 1 142 ? 13.922 -9.25 3.139 1 96.12 142 SER B O 1
ATOM 3056 N N . VAL B 1 143 ? 11.758 -9.82 3.119 1 97.88 143 VAL B N 1
ATOM 3057 C CA . VAL B 1 143 ? 11.906 -11.156 2.561 1 97.88 143 VAL B CA 1
ATOM 3058 C C . VAL B 1 143 ? 11.125 -11.258 1.252 1 97.88 143 VAL B C 1
ATOM 3060 O O . VAL B 1 143 ? 9.938 -10.922 1.202 1 97.88 143 VAL B O 1
ATOM 3063 N N . ASP B 1 144 ? 11.828 -11.711 0.214 1 97 144 ASP B N 1
ATOM 3064 C CA . ASP B 1 144 ? 11.203 -11.938 -1.085 1 97 144 ASP B CA 1
ATOM 3065 C C . ASP B 1 144 ? 11.164 -13.43 -1.422 1 97 144 ASP B C 1
ATOM 3067 O O . ASP B 1 144 ? 12.203 -14.094 -1.437 1 97 144 ASP B O 1
ATOM 3071 N N . ASP B 1 145 ? 10.008 -13.875 -1.666 1 97.88 145 ASP B N 1
ATOM 3072 C CA . ASP B 1 145 ? 9.789 -15.258 -2.074 1 97.88 145 ASP B CA 1
ATOM 3073 C C . ASP B 1 145 ? 9.188 -15.328 -3.477 1 97.88 145 ASP B C 1
ATOM 3075 O O . ASP B 1 145 ? 7.977 -15.172 -3.645 1 97.88 145 ASP B O 1
ATOM 3079 N N . GLY B 1 146 ? 10.094 -15.609 -4.398 1 97.69 146 GLY B N 1
ATOM 3080 C CA . GLY B 1 146 ? 9.672 -15.469 -5.785 1 97.69 146 GLY B CA 1
ATOM 3081 C C . GLY B 1 146 ? 9.789 -16.766 -6.574 1 97.69 146 GLY B C 1
ATOM 3082 O O . GLY B 1 146 ? 10.672 -17.578 -6.309 1 97.69 146 GLY B O 1
ATOM 3083 N N . TRP B 1 147 ? 8.875 -16.859 -7.504 1 97.94 147 TRP B N 1
ATOM 3084 C CA . TRP B 1 147 ? 8.922 -17.891 -8.531 1 97.94 147 TRP B CA 1
ATOM 3085 C C . TRP B 1 147 ? 9.117 -17.281 -9.914 1 97.94 147 TRP B C 1
ATOM 3087 O O . TRP B 1 147 ? 8.508 -16.266 -10.234 1 97.94 147 TRP B O 1
ATOM 3097 N N . PHE B 1 148 ? 9.984 -17.938 -10.68 1 97.5 148 PHE B N 1
ATOM 3098 C CA . PHE B 1 148 ? 10.359 -17.422 -12 1 97.5 148 PHE B CA 1
ATOM 3099 C C . PHE B 1 148 ? 10.148 -18.5 -13.07 1 97.5 148 PHE B C 1
ATOM 3101 O O . PHE B 1 148 ? 10.422 -19.672 -12.836 1 97.5 148 PHE B O 1
ATOM 3108 N N . ASN B 1 149 ? 9.695 -17.984 -14.156 1 94.44 149 ASN B N 1
ATOM 3109 C CA . ASN B 1 149 ? 9.469 -18.859 -15.305 1 94.44 149 ASN B CA 1
ATOM 3110 C C . ASN B 1 149 ? 10.781 -19.234 -15.984 1 94.44 149 ASN B C 1
ATOM 3112 O O . ASN B 1 149 ? 11.422 -18.391 -16.625 1 94.44 149 ASN B O 1
ATOM 3116 N N . PRO B 1 150 ? 11.164 -20.547 -15.992 1 95.12 150 PRO B N 1
ATOM 3117 C CA . PRO B 1 150 ? 12.445 -20.938 -16.578 1 95.12 150 PRO B CA 1
ATOM 3118 C C . PRO B 1 150 ? 12.469 -20.781 -18.094 1 95.12 150 PRO B C 1
ATOM 3120 O O . PRO B 1 150 ? 13.547 -20.641 -18.688 1 95.12 150 PRO B O 1
ATOM 3123 N N . GLU B 1 151 ? 11.367 -20.844 -18.734 1 93.75 151 GLU B N 1
ATOM 3124 C CA . GLU B 1 151 ? 11.312 -20.672 -20.188 1 93.75 151 GLU B CA 1
ATOM 3125 C C . GLU B 1 151 ? 11.703 -19.266 -20.594 1 93.75 151 GLU B C 1
ATOM 3127 O O . GLU B 1 151 ? 12.312 -19.047 -21.641 1 93.75 151 GLU B O 1
ATOM 3132 N N . LEU B 1 152 ? 11.375 -18.391 -19.75 1 94.62 152 LEU B N 1
ATOM 3133 C CA . LEU B 1 152 ? 11.656 -16.984 -20.047 1 94.62 152 LEU B CA 1
ATOM 3134 C C . LEU B 1 152 ? 13.031 -16.578 -19.516 1 94.62 152 LEU B C 1
ATOM 3136 O O . LEU B 1 152 ? 13.664 -15.68 -20.062 1 94.62 152 LEU B O 1
ATOM 3140 N N . LEU B 1 153 ? 13.461 -17.219 -18.5 1 96.44 153 LEU B N 1
ATOM 3141 C CA . LEU B 1 153 ? 14.711 -16.859 -17.844 1 96.44 153 LEU B CA 1
ATOM 3142 C C . LEU B 1 153 ? 15.617 -18.078 -17.703 1 96.44 153 LEU B C 1
ATOM 3144 O O . LEU B 1 153 ? 16.016 -18.438 -16.594 1 96.44 153 LEU B O 1
ATOM 3148 N N . PRO B 1 154 ? 15.953 -18.656 -18.828 1 96.12 154 PRO B N 1
ATOM 3149 C CA . PRO B 1 154 ? 16.781 -19.859 -18.734 1 96.12 154 PRO B CA 1
ATOM 3150 C C . PRO B 1 154 ? 18.109 -19.609 -18.016 1 96.12 154 PRO B C 1
ATOM 3152 O O . PRO B 1 154 ? 18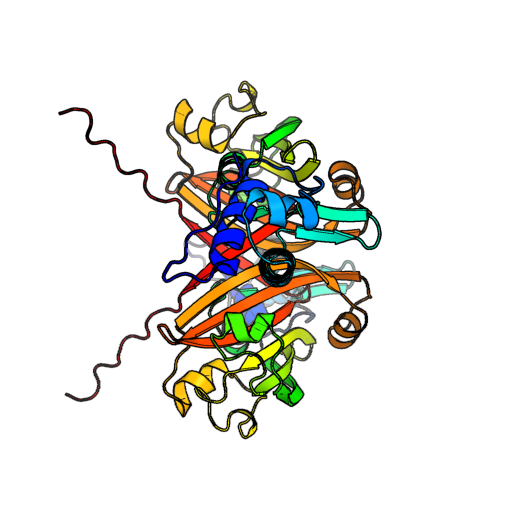.812 -18.641 -18.312 1 96.12 154 PRO B O 1
ATOM 3155 N N . GLY B 1 155 ? 18.391 -20.5 -17 1 96.31 155 GLY B N 1
ATOM 3156 C CA . GLY B 1 155 ? 19.672 -20.438 -16.297 1 96.31 155 GLY B CA 1
ATOM 3157 C C . GLY B 1 155 ? 19.703 -19.375 -15.219 1 96.31 155 GLY B C 1
ATOM 3158 O O . GLY B 1 155 ? 20.781 -19.016 -14.734 1 96.31 155 GLY B O 1
ATOM 3159 N N . LEU B 1 156 ? 18.609 -18.859 -14.836 1 96.25 156 LEU B N 1
ATOM 3160 C CA . LEU B 1 156 ? 18.562 -17.812 -13.828 1 96.25 156 LEU B CA 1
ATOM 3161 C C . LEU B 1 156 ? 19.297 -18.234 -12.562 1 96.25 156 LEU B C 1
ATOM 3163 O O . LEU B 1 156 ? 20.016 -17.422 -11.961 1 96.25 156 LEU B O 1
ATOM 3167 N N . LEU B 1 157 ? 19.172 -19.453 -12.156 1 96.81 157 LEU B N 1
ATOM 3168 C CA . LEU B 1 157 ? 19.719 -19.922 -10.891 1 96.81 157 LEU B CA 1
ATOM 3169 C C . LEU B 1 157 ? 21.25 -19.938 -10.945 1 96.81 157 LEU B C 1
ATOM 3171 O O . LEU B 1 157 ? 21.906 -20.047 -9.914 1 96.81 157 LEU B O 1
ATOM 3175 N N . ASP B 1 158 ? 21.797 -19.859 -12.094 1 95.31 158 ASP B N 1
ATOM 3176 C CA . ASP B 1 158 ? 23.25 -19.859 -12.266 1 95.31 158 ASP B CA 1
ATOM 3177 C C . ASP B 1 158 ? 23.812 -18.438 -12.133 1 95.31 158 ASP B C 1
ATOM 3179 O O . ASP B 1 158 ? 25.016 -18.25 -12.047 1 95.31 158 ASP B O 1
ATOM 3183 N N . MET B 1 159 ? 23 -17.531 -12.07 1 94.19 159 MET B N 1
ATOM 3184 C CA . MET B 1 159 ? 23.438 -16.141 -11.969 1 94.19 159 MET B CA 1
ATOM 3185 C C . MET B 1 159 ? 23.703 -15.75 -10.516 1 94.19 159 MET B C 1
ATOM 3187 O O . MET B 1 159 ? 23.375 -16.5 -9.602 1 94.19 159 MET B O 1
ATOM 3191 N N . ASP B 1 160 ? 24.344 -14.539 -10.453 1 93.81 160 ASP B N 1
ATOM 3192 C CA . ASP B 1 160 ? 24.484 -13.961 -9.117 1 93.81 160 ASP B CA 1
ATOM 3193 C C . ASP B 1 160 ? 23.156 -13.414 -8.617 1 93.81 160 ASP B C 1
ATOM 3195 O O . ASP B 1 160 ? 22.703 -12.352 -9.055 1 93.81 160 ASP B O 1
ATOM 3199 N N . LEU B 1 161 ? 22.578 -14.117 -7.688 1 95.44 161 LEU B N 1
ATOM 3200 C CA . LEU B 1 161 ? 21.234 -13.789 -7.211 1 95.44 161 LEU B CA 1
ATOM 3201 C C . LEU B 1 161 ? 21.312 -12.781 -6.062 1 95.44 161 LEU B C 1
ATOM 3203 O O . LEU B 1 161 ? 20.266 -12.375 -5.523 1 95.44 161 LEU B O 1
ATOM 3207 N N . THR B 1 162 ? 22.484 -12.336 -5.73 1 93.69 162 THR B N 1
ATOM 3208 C CA . THR B 1 162 ? 22.609 -11.352 -4.664 1 93.69 162 THR B CA 1
ATOM 3209 C C . THR B 1 162 ? 22.359 -9.938 -5.199 1 93.69 162 THR B C 1
ATOM 3211 O O . THR B 1 162 ? 22.156 -9 -4.422 1 93.69 162 THR B O 1
ATOM 3214 N N . GLY B 1 163 ? 22.406 -9.852 -6.496 1 89.88 163 GLY B N 1
ATOM 3215 C CA . GLY B 1 163 ? 22.125 -8.57 -7.117 1 89.88 163 GLY B CA 1
ATOM 3216 C C . GLY B 1 163 ? 20.672 -8.414 -7.543 1 89.88 163 GLY B C 1
ATOM 3217 O O . GLY B 1 163 ? 19.797 -9.125 -7.047 1 89.88 163 GLY B O 1
ATOM 3218 N N . SER B 1 164 ? 20.453 -7.445 -8.391 1 88.44 164 SER B N 1
ATOM 3219 C CA . SER B 1 164 ? 19.109 -7.164 -8.883 1 88.44 164 SER B CA 1
ATOM 3220 C C . SER B 1 164 ? 18.688 -8.188 -9.938 1 88.44 164 SER B C 1
ATOM 3222 O O . SER B 1 164 ? 19.234 -8.211 -11.039 1 88.44 164 SER B O 1
ATOM 3224 N N . ILE B 1 165 ? 17.656 -8.906 -9.617 1 91.06 165 ILE B N 1
ATOM 3225 C CA . ILE B 1 165 ? 17.109 -9.828 -10.602 1 91.06 165 ILE B CA 1
ATOM 3226 C C . ILE B 1 165 ? 16.438 -9.047 -11.727 1 91.06 165 ILE B C 1
ATOM 3228 O O . ILE B 1 165 ? 16.469 -9.461 -12.883 1 91.06 165 ILE B O 1
ATOM 3232 N N . TYR B 1 166 ? 15.898 -7.902 -11.367 1 87.75 166 TYR B N 1
ATOM 3233 C CA . TYR B 1 166 ? 15.297 -7.055 -12.391 1 87.75 166 TYR B CA 1
ATOM 3234 C C . TYR B 1 166 ? 16.328 -6.648 -13.438 1 87.75 166 TYR B C 1
ATOM 3236 O O . TYR B 1 166 ? 16.062 -6.711 -14.641 1 87.75 166 TYR B O 1
ATOM 3244 N N . ARG B 1 167 ? 17.438 -6.25 -12.984 1 85.62 167 ARG B N 1
ATOM 3245 C CA . ARG B 1 167 ? 18.516 -5.887 -13.898 1 85.62 167 ARG B CA 1
ATOM 3246 C C . ARG B 1 167 ? 18.969 -7.09 -14.719 1 85.62 167 ARG B C 1
ATOM 3248 O O . ARG B 1 167 ? 19.203 -6.973 -15.922 1 85.62 167 ARG B O 1
ATOM 3255 N N . ALA B 1 168 ? 19.109 -8.195 -14.086 1 88 168 ALA B N 1
ATOM 3256 C CA . ALA B 1 168 ? 19.5 -9.414 -14.797 1 88 168 ALA B CA 1
ATOM 3257 C C . ALA B 1 168 ? 18.5 -9.766 -15.891 1 88 168 ALA B C 1
ATOM 3259 O O . ALA B 1 168 ? 18.891 -10.148 -17 1 88 168 ALA B O 1
ATOM 3260 N N . THR B 1 169 ? 17.203 -9.641 -15.547 1 90.62 169 THR B N 1
ATOM 3261 C CA . THR B 1 169 ? 16.156 -9.93 -16.516 1 90.62 169 THR B CA 1
ATOM 3262 C C . THR B 1 169 ? 16.281 -9.016 -17.734 1 90.62 169 THR B C 1
ATOM 3264 O O . THR B 1 169 ? 16.109 -9.453 -18.875 1 90.62 169 THR B O 1
ATOM 3267 N N . ALA B 1 170 ? 16.625 -7.816 -17.484 1 86.69 170 ALA B N 1
ATOM 3268 C CA . ALA B 1 170 ? 16.75 -6.828 -18.562 1 86.69 170 ALA B CA 1
ATOM 3269 C C . ALA B 1 170 ? 18.031 -7.055 -19.359 1 86.69 170 ALA B C 1
ATOM 3271 O O . ALA B 1 170 ? 17.984 -7.156 -20.594 1 86.69 170 ALA B O 1
ATOM 3272 N N . ASP B 1 171 ? 19.125 -7.207 -18.734 1 87.88 171 ASP B N 1
ATOM 3273 C CA . ASP B 1 171 ? 20.438 -7.188 -19.359 1 87.88 171 ASP B CA 1
ATOM 3274 C C . ASP B 1 171 ? 20.75 -8.531 -20.031 1 87.88 171 ASP B C 1
ATOM 3276 O O . ASP B 1 171 ? 21.266 -8.578 -21.141 1 87.88 171 ASP B O 1
ATOM 3280 N N . LYS B 1 172 ? 20.438 -9.562 -19.359 1 91.69 172 LYS B N 1
ATOM 3281 C CA . LYS B 1 172 ? 20.844 -10.883 -19.828 1 91.69 172 LYS B CA 1
ATOM 3282 C C . LYS B 1 172 ? 19.781 -11.484 -20.75 1 91.69 172 LYS B C 1
ATOM 3284 O O . LYS B 1 172 ? 20.109 -12.172 -21.719 1 91.69 172 LYS B O 1
ATOM 3289 N N . TYR B 1 173 ? 18.578 -11.172 -20.469 1 93.44 173 TYR B N 1
ATOM 3290 C CA . TYR B 1 173 ? 17.516 -11.891 -21.172 1 93.44 173 TYR B CA 1
ATOM 3291 C C . TYR B 1 173 ? 16.75 -10.961 -22.094 1 93.44 173 TYR B C 1
ATOM 3293 O O . TYR B 1 173 ? 15.867 -11.398 -22.844 1 93.44 173 TYR B O 1
ATOM 3301 N N . ASP B 1 174 ? 17.094 -9.703 -22.062 1 91.5 174 ASP B N 1
ATOM 3302 C CA . ASP B 1 174 ? 16.375 -8.703 -22.859 1 91.5 174 ASP B CA 1
ATOM 3303 C C . ASP B 1 174 ? 14.875 -8.742 -22.562 1 91.5 174 ASP B C 1
ATOM 3305 O O . ASP B 1 174 ? 14.055 -8.727 -23.484 1 91.5 174 ASP B O 1
ATOM 3309 N N . LYS B 1 175 ? 14.562 -8.938 -21.312 1 91.06 175 LYS B N 1
ATOM 3310 C CA . LYS B 1 175 ? 13.195 -8.969 -20.812 1 91.06 175 LYS B CA 1
ATOM 3311 C C . LYS B 1 175 ? 13.023 -8.023 -19.625 1 91.06 175 LYS B C 1
ATOM 3313 O O . LYS B 1 175 ? 12.75 -8.461 -18.5 1 91.06 175 LYS B O 1
ATOM 3318 N N . PRO B 1 176 ? 13.086 -6.754 -19.969 1 87 176 PRO B N 1
ATOM 3319 C CA . PRO B 1 176 ? 12.875 -5.809 -18.859 1 87 176 PRO B CA 1
ATOM 3320 C C . PRO B 1 176 ? 11.477 -5.91 -18.25 1 87 176 PRO B C 1
ATOM 3322 O O . PRO B 1 176 ? 10.492 -6.074 -18.984 1 87 176 PRO B O 1
ATOM 3325 N N . ILE B 1 177 ? 11.43 -5.883 -16.938 1 89 177 ILE B N 1
ATOM 3326 C CA . ILE B 1 177 ? 10.148 -5.793 -16.25 1 89 177 ILE B CA 1
ATOM 3327 C C . ILE B 1 177 ? 9.602 -4.371 -16.359 1 89 177 ILE B C 1
ATOM 3329 O O . ILE B 1 177 ? 10.195 -3.43 -15.82 1 89 177 ILE B O 1
ATOM 3333 N N . ASP B 1 178 ? 8.5 -4.234 -16.984 1 79.94 178 ASP B N 1
ATOM 3334 C CA . ASP B 1 178 ? 8.008 -2.889 -17.266 1 79.94 178 ASP B CA 1
ATOM 3335 C C . ASP B 1 178 ? 6.633 -2.664 -16.641 1 79.94 178 ASP B C 1
ATOM 3337 O O . ASP B 1 178 ? 6.141 -1.535 -16.609 1 79.94 178 ASP B O 1
ATOM 3341 N N . ARG B 1 179 ? 6.09 -3.711 -16.188 1 82.44 179 ARG B N 1
ATOM 3342 C CA . ARG B 1 179 ? 4.773 -3.629 -15.562 1 82.44 179 ARG B CA 1
ATOM 3343 C C . ARG B 1 179 ? 4.633 -4.656 -14.445 1 82.44 179 ARG B C 1
ATOM 3345 O O . ARG B 1 179 ? 5.211 -5.742 -14.523 1 82.44 179 ARG B O 1
ATOM 3352 N N . ALA B 1 180 ? 3.824 -4.305 -13.453 1 89.06 180 ALA B N 1
ATOM 3353 C CA . ALA B 1 180 ? 3.514 -5.262 -12.398 1 89.06 180 ALA B CA 1
ATOM 3354 C C . ALA B 1 180 ? 2.096 -5.055 -11.867 1 89.06 180 ALA B C 1
ATOM 3356 O O . ALA B 1 180 ? 1.598 -3.93 -11.836 1 89.06 180 ALA B O 1
ATOM 3357 N N . GLU B 1 181 ? 1.451 -6.137 -11.617 1 84.5 181 GLU B N 1
ATOM 3358 C CA . GLU B 1 181 ? 0.198 -6.16 -10.867 1 84.5 181 GLU B CA 1
ATOM 3359 C C . GLU B 1 181 ? 0.413 -6.672 -9.445 1 84.5 181 GLU B C 1
ATOM 3361 O O . GLU B 1 181 ? 1.039 -7.715 -9.242 1 84.5 181 GLU B O 1
ATOM 3366 N N . GLN B 1 182 ? -0.127 -5.859 -8.484 1 88.19 182 GLN B N 1
ATOM 3367 C CA . GLN B 1 182 ? 0.18 -6.281 -7.125 1 88.19 182 GLN B CA 1
ATOM 3368 C C . GLN B 1 182 ? -0.938 -5.891 -6.16 1 88.19 182 GLN B C 1
ATOM 3370 O O . GLN B 1 182 ? -1.729 -4.992 -6.453 1 88.19 182 GLN B O 1
ATOM 3375 N N . THR B 1 183 ? -0.972 -6.672 -5.121 1 87 183 THR B N 1
ATOM 3376 C CA . THR B 1 183 ? -1.795 -6.34 -3.965 1 87 183 THR B CA 1
ATOM 3377 C C . THR B 1 183 ? -0.923 -6.051 -2.746 1 87 183 THR B C 1
ATOM 3379 O O . THR B 1 183 ? 0.147 -6.641 -2.586 1 87 183 THR B O 1
ATOM 3382 N N . VAL B 1 184 ? -1.396 -5.055 -1.963 1 89.62 184 VAL B N 1
ATOM 3383 C CA . VAL B 1 184 ? -0.71 -4.672 -0.733 1 89.62 184 VAL B CA 1
ATOM 3384 C C . VAL B 1 184 ? -1.65 -4.848 0.458 1 89.62 184 VAL B C 1
ATOM 3386 O O . VAL B 1 184 ? -2.803 -4.406 0.417 1 89.62 184 VAL B O 1
ATOM 3389 N N . SER B 1 185 ? -1.162 -5.531 1.429 1 90.94 185 SER B N 1
ATOM 3390 C CA . SER B 1 185 ? -1.907 -5.711 2.67 1 90.94 185 SER B CA 1
ATOM 3391 C C . SER B 1 185 ? -0.98 -5.688 3.881 1 90.94 185 SER B C 1
ATOM 3393 O O . SER B 1 185 ? 0.242 -5.621 3.73 1 90.94 185 SER B O 1
ATOM 3395 N N . ALA B 1 186 ? -1.645 -5.586 5.035 1 93.31 186 ALA B N 1
ATOM 3396 C CA . ALA B 1 186 ? -0.904 -5.758 6.285 1 93.31 186 ALA B CA 1
ATOM 3397 C C . ALA B 1 186 ? -1.092 -7.164 6.844 1 93.31 186 ALA B C 1
ATOM 3399 O O . ALA B 1 186 ? -2.191 -7.719 6.789 1 93.31 186 ALA B O 1
ATOM 3400 N N . ASP B 1 187 ? 0.006 -7.695 7.309 1 92.12 187 ASP B N 1
ATOM 3401 C CA . ASP B 1 187 ? -0.004 -9.031 7.887 1 92.12 187 ASP B CA 1
ATOM 3402 C C . ASP B 1 187 ? 0.806 -9.078 9.18 1 92.12 187 ASP B C 1
ATOM 3404 O O . ASP B 1 187 ? 1.569 -8.156 9.477 1 92.12 187 ASP B O 1
ATOM 3408 N N . GLY B 1 188 ? 0.455 -10.133 10.023 1 93.75 188 GLY B N 1
ATOM 3409 C CA . GLY B 1 188 ? 1.36 -10.461 11.109 1 93.75 188 GLY B CA 1
ATOM 3410 C C . GLY B 1 188 ? 2.496 -11.375 10.688 1 93.75 188 GLY B C 1
ATOM 3411 O O . GLY B 1 188 ? 2.273 -12.383 10.008 1 93.75 188 GLY B O 1
ATOM 3412 N N . ALA B 1 189 ? 3.703 -11.008 11.125 1 95.19 189 ALA B N 1
ATOM 3413 C CA . ALA B 1 189 ? 4.863 -11.82 10.766 1 95.19 189 ALA B CA 1
ATOM 3414 C C . ALA B 1 189 ? 4.734 -13.234 11.312 1 95.19 189 ALA B C 1
ATOM 3416 O O . ALA B 1 189 ? 4.5 -13.422 12.508 1 95.19 189 ALA B O 1
ATOM 3417 N N . SER B 1 190 ? 4.855 -14.211 10.414 1 96.25 190 SER B N 1
ATOM 3418 C CA . SER B 1 190 ? 4.988 -15.586 10.883 1 96.25 190 SER B CA 1
ATOM 3419 C C . SER B 1 190 ? 6.289 -15.789 11.648 1 96.25 190 SER B C 1
ATOM 3421 O O . SER B 1 190 ? 7.16 -14.914 11.648 1 96.25 190 SER B O 1
ATOM 3423 N N . THR B 1 191 ? 6.402 -16.938 12.266 1 96.56 191 THR B N 1
ATOM 3424 C CA . THR B 1 191 ? 7.629 -17.25 12.992 1 96.56 191 THR B CA 1
ATOM 3425 C C . THR B 1 191 ? 8.844 -17.156 12.062 1 96.56 191 THR B C 1
ATOM 3427 O O . THR B 1 191 ? 9.852 -16.547 12.422 1 96.56 191 THR B O 1
ATOM 3430 N N . GLU B 1 192 ? 8.727 -17.703 10.914 1 96.88 192 GLU B N 1
ATOM 3431 C CA . GLU B 1 192 ? 9.828 -17.703 9.945 1 96.88 192 GLU B CA 1
ATOM 3432 C C . GLU B 1 192 ? 10.172 -16.281 9.508 1 96.88 192 GLU B C 1
ATOM 3434 O O . GLU B 1 192 ? 11.344 -15.883 9.555 1 96.88 192 GLU B O 1
ATOM 3439 N N . ILE B 1 193 ? 9.203 -15.555 9.156 1 97.44 193 ILE B N 1
ATOM 3440 C CA . ILE B 1 193 ? 9.406 -14.195 8.664 1 97.44 193 ILE B CA 1
ATOM 3441 C C . ILE B 1 193 ? 9.945 -13.312 9.789 1 97.44 193 ILE B C 1
ATOM 3443 O O . ILE B 1 193 ? 10.867 -12.516 9.57 1 97.44 193 ILE B O 1
ATOM 3447 N N . ALA B 1 194 ? 9.414 -13.5 10.961 1 96.31 194 ALA B N 1
ATOM 3448 C CA . ALA B 1 194 ? 9.867 -12.734 12.117 1 96.31 194 ALA B CA 1
ATOM 3449 C C . ALA B 1 194 ? 11.344 -12.977 12.391 1 96.31 194 ALA B C 1
ATOM 3451 O O . ALA B 1 194 ? 12.102 -12.031 12.633 1 96.31 194 ALA B O 1
ATOM 3452 N N . THR B 1 195 ? 11.688 -14.148 12.312 1 97.38 195 THR B N 1
ATOM 3453 C CA . THR B 1 195 ? 13.086 -14.516 12.547 1 97.38 195 THR B CA 1
ATOM 3454 C C . THR B 1 195 ? 14 -13.883 11.508 1 97.38 195 THR B C 1
ATOM 3456 O O . THR B 1 195 ? 15.016 -13.273 11.852 1 97.38 195 THR B O 1
ATOM 3459 N N . LEU B 1 196 ? 13.633 -13.992 10.289 1 97.19 196 LEU B N 1
ATOM 3460 C CA . LEU B 1 196 ? 14.453 -13.469 9.195 1 97.19 196 LEU B CA 1
ATOM 3461 C C . LEU B 1 196 ? 14.555 -11.953 9.266 1 97.19 196 LEU B C 1
ATOM 3463 O O . LEU B 1 196 ? 15.617 -11.383 9.016 1 97.19 196 LEU B O 1
ATOM 3467 N N . LEU B 1 197 ? 13.484 -11.328 9.648 1 96.69 197 LEU B N 1
ATOM 3468 C CA . LEU B 1 197 ? 13.438 -9.867 9.641 1 96.69 197 LEU B CA 1
ATOM 3469 C C . LEU B 1 197 ? 13.93 -9.305 10.969 1 96.69 197 LEU B C 1
ATOM 3471 O O . LEU B 1 197 ? 14.07 -8.086 11.109 1 96.69 197 LEU B O 1
ATOM 3475 N N . GLY B 1 198 ? 14.18 -10.117 11.914 1 93.38 198 GLY B N 1
ATOM 3476 C CA . GLY B 1 198 ? 14.617 -9.656 13.219 1 93.38 198 GLY B CA 1
ATOM 3477 C C . GLY B 1 198 ? 13.539 -8.922 13.992 1 93.38 198 GLY B C 1
ATOM 3478 O O . GLY B 1 198 ? 13.797 -7.867 14.578 1 93.38 198 GLY B O 1
ATOM 3479 N N . THR B 1 199 ? 12.359 -9.391 13.898 1 92.75 199 THR B N 1
ATOM 3480 C CA . THR B 1 199 ? 11.234 -8.797 14.617 1 92.75 199 THR B CA 1
ATOM 3481 C C . THR B 1 199 ? 10.469 -9.867 15.398 1 92.75 199 THR B C 1
ATOM 3483 O O . THR B 1 199 ? 10.906 -11.016 15.469 1 92.75 199 THR B O 1
ATOM 3486 N N . ARG B 1 200 ? 9.445 -9.453 16.078 1 92.44 200 ARG B N 1
ATOM 3487 C CA . ARG B 1 200 ? 8.68 -10.391 16.891 1 92.44 200 ARG B CA 1
ATOM 3488 C C . ARG B 1 200 ? 7.594 -11.07 16.047 1 92.44 200 ARG B C 1
ATOM 3490 O O . ARG B 1 200 ? 7.066 -10.484 15.109 1 92.44 200 ARG B O 1
ATOM 3497 N N . LYS B 1 201 ? 7.293 -12.328 16.469 1 95.06 201 LYS B N 1
ATOM 3498 C CA . LYS B 1 201 ? 6.148 -13 15.859 1 95.06 201 LYS B CA 1
ATOM 3499 C C . LYS B 1 201 ? 4.879 -12.164 16 1 95.06 201 LYS B C 1
ATOM 3501 O O . LYS B 1 201 ? 4.609 -11.617 17.078 1 95.06 201 LYS B O 1
ATOM 3506 N N . GLY B 1 202 ? 4.176 -12.016 14.875 1 93.38 202 GLY B N 1
ATOM 3507 C CA . GLY B 1 202 ? 2.928 -11.273 14.914 1 93.38 202 GLY B CA 1
ATOM 3508 C C . GLY B 1 202 ? 3.113 -9.789 14.641 1 93.38 202 GLY B C 1
ATOM 3509 O O . GLY B 1 202 ? 2.137 -9.062 14.43 1 93.38 202 GLY B O 1
ATOM 3510 N N . ALA B 1 203 ? 4.352 -9.336 14.625 1 93.56 203 ALA B N 1
ATOM 3511 C CA . ALA B 1 203 ? 4.598 -7.93 14.312 1 93.56 203 ALA B CA 1
ATOM 3512 C C . ALA B 1 203 ? 4.035 -7.562 12.945 1 93.56 203 ALA B C 1
ATOM 3514 O O . ALA B 1 203 ? 4.121 -8.352 12 1 93.56 203 ALA B O 1
ATOM 3515 N N . PRO B 1 204 ? 3.457 -6.387 12.836 1 94.25 204 PRO B N 1
ATOM 3516 C CA . PRO B 1 204 ? 2.924 -5.98 11.539 1 94.25 204 PRO B CA 1
ATOM 3517 C C . PRO B 1 204 ? 3.998 -5.914 10.453 1 94.25 204 PRO B C 1
ATOM 3519 O O . PRO B 1 204 ? 5.105 -5.434 10.703 1 94.25 204 PRO B O 1
ATOM 3522 N N . VAL B 1 205 ? 3.676 -6.438 9.312 1 95.69 205 VAL B N 1
ATOM 3523 C CA . VAL B 1 205 ? 4.504 -6.324 8.117 1 95.69 205 VAL B CA 1
ATOM 3524 C C . VAL B 1 205 ? 3.635 -5.941 6.918 1 95.69 205 VAL B C 1
ATOM 3526 O O . VAL B 1 205 ? 2.441 -6.254 6.883 1 95.69 205 VAL B O 1
ATOM 3529 N N . LEU B 1 206 ? 4.223 -5.246 6.066 1 93.88 206 LEU B N 1
ATOM 3530 C CA . LEU B 1 206 ? 3.584 -4.996 4.777 1 93.88 206 LEU B CA 1
ATOM 3531 C C . LEU B 1 206 ? 3.781 -6.18 3.836 1 93.88 206 LEU B C 1
ATOM 3533 O O . LEU B 1 206 ? 4.91 -6.633 3.629 1 93.88 206 LEU B O 1
ATOM 3537 N N . TYR B 1 207 ? 2.719 -6.668 3.355 1 94 207 TYR B N 1
ATOM 3538 C CA . TYR B 1 207 ? 2.744 -7.855 2.506 1 94 207 TYR B CA 1
ATOM 3539 C C . TYR B 1 207 ? 2.361 -7.504 1.072 1 94 207 TYR B C 1
ATOM 3541 O O . TYR B 1 207 ? 1.331 -6.871 0.834 1 94 207 TYR B O 1
ATOM 3549 N N . PHE B 1 208 ? 3.254 -7.945 0.139 1 92.19 208 PHE B N 1
ATOM 3550 C CA . PHE B 1 208 ? 3.006 -7.766 -1.287 1 92.19 208 PHE B CA 1
ATOM 3551 C C . PHE B 1 208 ? 2.822 -9.117 -1.978 1 92.19 208 PHE B C 1
ATOM 3553 O O . PHE B 1 208 ? 3.559 -10.062 -1.703 1 92.19 208 PHE B O 1
ATOM 3560 N N . ASP B 1 209 ? 1.825 -9.195 -2.783 1 92.19 209 ASP B N 1
ATOM 3561 C CA . ASP B 1 209 ? 1.653 -10.25 -3.771 1 92.19 209 ASP B CA 1
ATOM 3562 C C . ASP B 1 209 ? 1.689 -9.688 -5.191 1 92.19 209 ASP B C 1
ATOM 3564 O O . ASP B 1 209 ? 0.747 -9.023 -5.625 1 92.19 209 ASP B O 1
ATOM 3568 N N . ARG B 1 210 ? 2.828 -10.016 -5.895 1 93.38 210 ARG B N 1
ATOM 3569 C CA . ARG B 1 210 ? 3.111 -9.281 -7.117 1 93.38 210 ARG B CA 1
ATOM 3570 C C . ARG B 1 210 ? 3.385 -10.227 -8.281 1 93.38 210 ARG B C 1
ATOM 3572 O O . ARG B 1 210 ? 4.117 -11.203 -8.133 1 93.38 210 ARG B O 1
ATOM 3579 N N . VAL B 1 211 ? 2.727 -9.93 -9.406 1 93.19 211 VAL B N 1
ATOM 3580 C CA . VAL B 1 211 ? 3.109 -10.508 -10.688 1 93.19 211 VAL B CA 1
ATOM 3581 C C . VAL B 1 211 ? 3.746 -9.438 -11.57 1 93.19 211 VAL B C 1
ATOM 3583 O O . VAL B 1 211 ? 3.16 -8.375 -11.789 1 93.19 211 VAL B O 1
ATOM 3586 N N . SER B 1 212 ? 4.965 -9.734 -11.969 1 93 212 SER B N 1
ATOM 3587 C CA . SER B 1 212 ? 5.695 -8.789 -12.805 1 93 212 SER B CA 1
ATOM 3588 C C . SER B 1 212 ? 5.77 -9.273 -14.25 1 93 212 SER B C 1
ATOM 3590 O O . SER B 1 212 ? 5.918 -10.469 -14.508 1 93 212 SER B O 1
ATOM 3592 N N . PHE B 1 213 ? 5.75 -8.258 -15.125 1 88.38 213 PHE B N 1
ATOM 3593 C CA . PHE B 1 213 ? 5.637 -8.586 -16.547 1 88.38 213 PHE B CA 1
ATOM 3594 C C . PHE B 1 213 ? 6.75 -7.926 -17.344 1 88.38 213 PHE B C 1
ATOM 3596 O O . PHE B 1 213 ? 7.16 -6.801 -17.047 1 88.38 213 PHE B O 1
ATOM 3603 N N . SER B 1 214 ? 7.273 -8.664 -18.297 1 89.62 214 SER B N 1
ATOM 3604 C CA . SER B 1 214 ? 7.934 -8.055 -19.453 1 89.62 214 SER B CA 1
ATOM 3605 C C . SER B 1 214 ? 7.008 -8.023 -20.672 1 89.62 214 SER B C 1
ATOM 3607 O O . SER B 1 214 ? 6.734 -9.062 -21.281 1 89.62 214 SER B O 1
ATOM 3609 N N . GLU B 1 215 ? 6.547 -6.809 -20.906 1 81.81 215 GLU B N 1
ATOM 3610 C CA . GLU B 1 215 ? 5.469 -6.688 -21.891 1 81.81 215 GLU B CA 1
ATOM 3611 C C . GLU B 1 215 ? 4.258 -7.52 -21.469 1 81.81 215 GLU B C 1
ATOM 3613 O O . GLU B 1 215 ? 3.748 -7.383 -20.359 1 81.81 215 GLU B O 1
ATOM 3618 N N . ILE B 1 216 ? 3.875 -8.539 -22.266 1 84.75 216 ILE B N 1
ATOM 3619 C CA . ILE B 1 216 ? 2.664 -9.297 -21.969 1 84.75 216 ILE B CA 1
ATOM 3620 C C . ILE B 1 216 ? 3.023 -10.57 -21.203 1 84.75 216 ILE B C 1
ATOM 3622 O O . ILE B 1 216 ? 2.146 -11.25 -20.672 1 84.75 216 ILE B O 1
ATOM 3626 N N . ALA B 1 217 ? 4.25 -10.883 -21.109 1 90 217 ALA B N 1
ATOM 3627 C CA . ALA B 1 217 ? 4.676 -12.148 -20.516 1 90 217 ALA B CA 1
ATOM 3628 C C . ALA B 1 217 ? 4.898 -12.008 -19.016 1 90 217 ALA B C 1
ATOM 3630 O O . ALA B 1 217 ? 5.703 -11.172 -18.578 1 90 217 ALA B O 1
ATOM 3631 N N . PRO B 1 218 ? 4.223 -12.805 -18.188 1 94.44 218 PRO B N 1
ATOM 3632 C CA . PRO B 1 218 ? 4.547 -12.805 -16.766 1 94.44 218 PRO B CA 1
ATOM 3633 C C . PRO B 1 218 ? 5.879 -13.484 -16.469 1 94.44 218 PRO B C 1
ATOM 3635 O O . PRO B 1 218 ? 6.055 -14.664 -16.781 1 94.44 218 PRO B O 1
ATOM 3638 N N . VAL B 1 219 ? 6.781 -12.797 -15.836 1 94.75 219 VAL B N 1
ATOM 3639 C CA . VAL B 1 219 ? 8.156 -13.242 -15.648 1 94.75 219 VAL B CA 1
ATOM 3640 C C . VAL B 1 219 ? 8.336 -13.805 -14.242 1 94.75 219 VAL B C 1
ATOM 3642 O O . VAL B 1 219 ? 9.07 -14.766 -14.039 1 94.75 219 VAL B O 1
ATOM 3645 N N . GLU B 1 220 ? 7.633 -13.219 -13.297 1 95.94 220 GLU B N 1
ATOM 3646 C CA . GLU B 1 220 ? 7.789 -13.648 -11.914 1 95.94 220 GLU B CA 1
ATOM 3647 C C . GLU B 1 220 ? 6.496 -13.445 -11.125 1 95.94 220 GLU B C 1
ATOM 3649 O O . GLU B 1 220 ? 5.688 -12.578 -11.461 1 95.94 220 GLU B O 1
ATOM 3654 N N . HIS B 1 221 ? 6.262 -14.281 -10.164 1 97.06 221 HIS B N 1
ATOM 3655 C CA . HIS B 1 221 ? 5.312 -14.125 -9.07 1 97.06 221 HIS B CA 1
ATOM 3656 C C . HIS B 1 221 ? 6.023 -14.109 -7.723 1 97.06 221 HIS B C 1
ATOM 3658 O O . HIS B 1 221 ? 6.613 -15.109 -7.312 1 97.06 221 HIS B O 1
ATOM 3664 N N . THR B 1 222 ? 5.949 -12.953 -7.094 1 96.25 222 THR B N 1
ATOM 3665 C CA . THR B 1 222 ? 6.734 -12.773 -5.879 1 96.25 222 THR B CA 1
ATOM 3666 C C . THR B 1 222 ? 5.848 -12.336 -4.719 1 96.25 222 THR B C 1
ATOM 3668 O O . THR B 1 222 ? 5.008 -11.445 -4.875 1 96.25 222 THR B O 1
ATOM 3671 N N . ARG B 1 223 ? 6.016 -12.992 -3.625 1 96.38 223 ARG B N 1
ATOM 3672 C CA . ARG B 1 223 ? 5.477 -1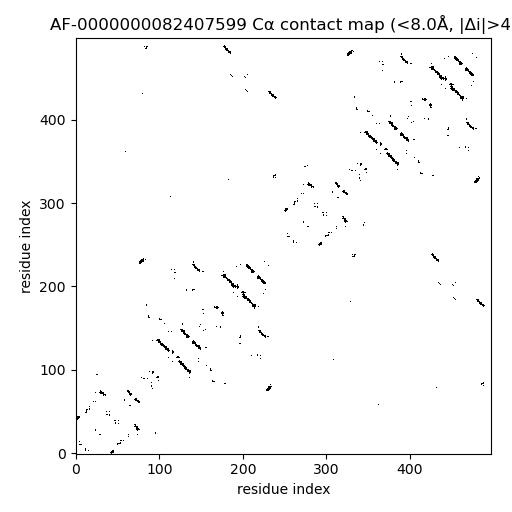2.539 -2.344 1 96.38 223 ARG B CA 1
ATOM 3673 C C . ARG B 1 223 ? 6.562 -11.891 -1.493 1 96.38 223 ARG B C 1
ATOM 3675 O O . ARG B 1 223 ? 7.66 -12.43 -1.357 1 96.38 223 ARG B O 1
ATOM 3682 N N . SER B 1 224 ? 6.191 -10.727 -0.986 1 95.94 224 SER B N 1
ATOM 3683 C CA . SER B 1 224 ? 7.191 -9.992 -0.217 1 95.94 224 SER B CA 1
ATOM 3684 C C . SER B 1 224 ? 6.621 -9.516 1.114 1 95.94 224 SER B C 1
ATOM 3686 O O . SER B 1 224 ? 5.469 -9.078 1.183 1 95.94 224 SER B O 1
ATOM 3688 N N . TRP B 1 225 ? 7.457 -9.641 2.137 1 96.44 225 TRP B N 1
ATOM 3689 C CA . TRP B 1 225 ? 7.16 -9.117 3.467 1 96.44 225 TRP B CA 1
ATOM 3690 C C . TRP B 1 225 ? 8.148 -8.031 3.857 1 96.44 225 TRP B C 1
ATOM 3692 O O . TRP B 1 225 ? 9.359 -8.273 3.93 1 96.44 225 TRP B O 1
ATOM 3702 N N . TYR B 1 226 ? 7.664 -6.867 4.129 1 93.75 226 TYR B N 1
ATOM 3703 C CA . TYR B 1 226 ? 8.5 -5.73 4.504 1 93.75 226 TYR B CA 1
ATOM 3704 C C . TYR B 1 226 ? 8.305 -5.375 5.973 1 93.75 226 TYR B C 1
ATOM 3706 O O . TYR B 1 226 ? 7.176 -5.312 6.461 1 93.75 226 TYR B O 1
ATOM 3714 N N . ARG B 1 227 ? 9.445 -5.16 6.535 1 90 227 ARG B N 1
ATOM 3715 C CA . ARG B 1 227 ? 9.383 -4.637 7.898 1 90 227 ARG B CA 1
ATOM 3716 C C . ARG B 1 227 ? 8.727 -3.264 7.934 1 90 227 ARG B C 1
ATOM 3718 O O . ARG B 1 227 ? 9.141 -2.35 7.219 1 90 227 ARG B O 1
ATOM 3725 N N . SER B 1 228 ? 7.699 -3.168 8.844 1 85.75 228 SER B N 1
ATOM 3726 C CA . SER B 1 228 ? 6.844 -1.986 8.82 1 85.75 228 SER B CA 1
ATOM 3727 C C . SER B 1 228 ? 7.578 -0.76 9.344 1 85.75 228 SER B C 1
ATOM 3729 O O . SER B 1 228 ? 7.238 0.373 8.992 1 85.75 228 SER B O 1
ATOM 3731 N N . ASP B 1 229 ? 8.477 -0.967 10.188 1 79 229 ASP B N 1
ATOM 3732 C CA . ASP B 1 229 ? 9.18 0.169 10.773 1 79 229 ASP B CA 1
ATOM 3733 C C . ASP B 1 229 ? 10.312 0.638 9.859 1 79 229 ASP B C 1
ATOM 3735 O O . ASP B 1 229 ? 10.977 1.638 10.148 1 79 229 ASP B O 1
ATOM 3739 N N . ARG B 1 230 ? 10.484 0.014 8.742 1 78.69 230 ARG B N 1
ATOM 3740 C CA . ARG B 1 230 ? 11.602 0.358 7.883 1 78.69 230 ARG B CA 1
ATOM 3741 C C . ARG B 1 230 ? 11.133 0.673 6.469 1 78.69 230 ARG B C 1
ATOM 3743 O O . ARG B 1 230 ? 11.914 1.139 5.637 1 78.69 230 ARG B O 1
ATOM 3750 N N . TYR B 1 231 ? 9.938 0.421 6.238 1 84.56 231 TYR B N 1
ATOM 3751 C CA . TYR B 1 231 ? 9.492 0.572 4.855 1 84.56 231 TYR B CA 1
ATOM 3752 C C . TYR B 1 231 ? 8.086 1.165 4.793 1 84.56 231 TYR B C 1
ATOM 3754 O O . TYR B 1 231 ? 7.215 0.79 5.578 1 84.56 231 TYR B O 1
ATOM 3762 N N . GLN B 1 232 ? 7.922 2.076 3.861 1 85.12 232 GLN B N 1
ATOM 3763 C CA . GLN B 1 232 ? 6.625 2.633 3.482 1 85.12 232 GLN B CA 1
ATOM 3764 C C . GLN B 1 232 ? 6.523 2.807 1.97 1 85.12 232 GLN B C 1
ATOM 3766 O O . GLN B 1 232 ? 7.512 3.139 1.31 1 85.12 232 GLN B O 1
ATOM 3771 N N . LEU B 1 233 ? 5.297 2.58 1.499 1 84.25 233 LEU B N 1
ATOM 3772 C CA . LEU B 1 233 ? 5.023 2.789 0.082 1 84.25 233 LEU B CA 1
ATOM 3773 C C . LEU B 1 233 ? 4.469 4.188 -0.163 1 84.25 233 LEU B C 1
ATOM 3775 O O . LEU B 1 233 ? 3.447 4.566 0.417 1 84.25 233 LEU B O 1
ATOM 3779 N N . GLN B 1 234 ? 5.199 4.926 -0.924 1 81.88 234 GLN B N 1
ATOM 3780 C CA . GLN B 1 234 ? 4.715 6.238 -1.33 1 81.88 234 GLN B CA 1
ATOM 3781 C C . GLN B 1 234 ? 4.121 6.195 -2.734 1 81.88 234 GLN B C 1
ATOM 3783 O O . GLN B 1 234 ? 4.723 5.637 -3.654 1 81.88 234 GLN B O 1
ATOM 3788 N N . MET B 1 235 ? 2.867 6.793 -2.852 1 78.88 235 MET B N 1
ATOM 3789 C CA . MET B 1 235 ? 2.264 6.793 -4.18 1 78.88 235 MET B CA 1
ATOM 3790 C C . MET B 1 235 ? 1.403 8.039 -4.387 1 78.88 235 MET B C 1
ATOM 3792 O O . MET B 1 235 ? 0.944 8.648 -3.418 1 78.88 235 MET B O 1
ATOM 3796 N N . GLU B 1 236 ? 1.389 8.359 -5.656 1 77.31 236 GLU B N 1
ATOM 3797 C CA . GLU B 1 236 ? 0.423 9.359 -6.109 1 77.31 236 GLU B CA 1
ATOM 3798 C C . GLU B 1 236 ? -0.711 8.711 -6.898 1 77.31 236 GLU B C 1
ATOM 3800 O O . GLU B 1 236 ? -0.473 7.832 -7.73 1 77.31 236 GLU B O 1
ATOM 3805 N N . VAL B 1 237 ? -1.92 9.094 -6.438 1 77.06 237 VAL B N 1
ATOM 3806 C CA . VAL B 1 237 ? -3.088 8.555 -7.125 1 77.06 237 VAL B CA 1
ATOM 3807 C C . VAL B 1 237 ? -3.842 9.688 -7.824 1 77.06 237 VAL B C 1
ATOM 3809 O O . VAL B 1 237 ? -3.943 10.789 -7.297 1 77.06 237 VAL B O 1
ATOM 3812 N N . GLN B 1 238 ? -4.246 9.398 -9.07 1 73.44 238 GLN B N 1
ATOM 3813 C CA . GLN B 1 238 ? -4.977 10.391 -9.852 1 73.44 238 GLN B CA 1
ATOM 3814 C C . GLN B 1 238 ? -6.355 9.875 -10.25 1 73.44 238 GLN B C 1
ATOM 3816 O O . GLN B 1 238 ? -6.523 8.68 -10.508 1 73.44 238 GLN B O 1
ATOM 3821 N N . GLY B 1 239 ? -7.41 10.75 -9.969 1 63.34 239 GLY B N 1
ATOM 3822 C CA . GLY B 1 239 ? -8.75 10.406 -10.398 1 63.34 239 GLY B CA 1
ATOM 3823 C C . GLY B 1 239 ? -8.93 10.477 -11.906 1 63.34 239 GLY B C 1
ATOM 3824 O O . GLY B 1 239 ? -8.164 11.156 -12.594 1 63.34 239 GLY B O 1
ATOM 3825 N N . GLN B 1 240 ? -9.797 9.562 -12.453 1 48.81 240 GLN B N 1
ATOM 3826 C CA . GLN B 1 240 ? -10.133 9.656 -13.875 1 48.81 240 GLN B CA 1
ATOM 3827 C C . GLN B 1 240 ? -10.867 10.961 -14.18 1 48.81 240 GLN B C 1
ATOM 3829 O O . GLN B 1 240 ? -11.711 11.398 -13.391 1 48.81 240 GLN B O 1
ATOM 3834 N N . ALA B 1 241 ? -10.32 11.852 -14.961 1 43.34 241 ALA B N 1
ATOM 3835 C CA . ALA B 1 241 ? -11.016 13.008 -15.523 1 43.34 241 ALA B CA 1
ATOM 3836 C C . ALA B 1 241 ? -12.461 12.664 -15.867 1 43.34 241 ALA B C 1
ATOM 3838 O O . ALA B 1 241 ? -12.727 11.672 -16.547 1 43.34 241 ALA B O 1
ATOM 3839 N N . ARG B 1 242 ? -13.523 12.922 -15.062 1 41.25 242 ARG B N 1
ATOM 3840 C CA . ARG B 1 242 ? -14.859 12.883 -15.648 1 41.25 242 ARG B CA 1
ATOM 3841 C C . ARG B 1 242 ? -14.875 13.562 -17.016 1 41.25 242 ARG B C 1
ATOM 3843 O O . ARG B 1 242 ? -14.305 14.641 -17.188 1 41.25 242 ARG B O 1
ATOM 3850 N N . PRO B 1 243 ? -15.219 12.789 -18 1 34.78 243 PRO B N 1
ATOM 3851 C CA . PRO B 1 243 ? -15.445 13.547 -19.234 1 34.78 243 PRO B CA 1
ATOM 3852 C C . PRO B 1 243 ? -16.406 14.727 -19.031 1 34.78 243 PRO B C 1
ATOM 3854 O O . PRO B 1 243 ? -17.312 14.648 -18.203 1 34.78 243 PRO B O 1
ATOM 3857 N N . LYS B 1 244 ? -15.938 15.844 -19.203 1 36.12 244 LYS B N 1
ATOM 3858 C CA . LYS B 1 244 ? -16.844 16.969 -19.359 1 36.12 244 LYS B CA 1
ATOM 3859 C C . LYS B 1 244 ? -18.109 16.562 -20.109 1 36.12 244 LYS B C 1
ATOM 3861 O O . LYS B 1 244 ? -18.031 15.992 -21.203 1 36.12 244 LYS B O 1
ATOM 3866 N N . THR B 1 245 ? -19.156 16.25 -19.5 1 32.53 245 THR B N 1
ATOM 3867 C CA . THR B 1 245 ? -20.406 16.234 -20.266 1 32.53 245 THR B CA 1
ATOM 3868 C C . THR B 1 245 ? -20.5 17.438 -21.188 1 32.53 245 THR B C 1
ATOM 3870 O O . THR B 1 245 ? -20.328 18.578 -20.75 1 32.53 245 THR B O 1
ATOM 3873 N N . ARG B 1 246 ? -20.375 17.281 -22.547 1 34.06 246 ARG B N 1
ATOM 3874 C CA . ARG B 1 246 ? -20.812 18.188 -23.609 1 34.06 246 ARG B CA 1
ATOM 3875 C C . ARG B 1 246 ? -22.25 18.656 -23.375 1 34.06 246 ARG B C 1
ATOM 3877 O O . ARG B 1 246 ? -23.203 17.969 -23.734 1 34.06 246 ARG B O 1
ATOM 3884 N N . GLY B 1 247 ? -22.812 18.828 -22.312 1 26.17 247 GLY B N 1
ATOM 3885 C CA . GLY B 1 247 ? -24.172 19.312 -22.422 1 26.17 247 GLY B CA 1
ATOM 3886 C C . GLY B 1 247 ? -24.281 20.609 -23.234 1 26.17 247 GLY B C 1
ATOM 3887 O O . GLY B 1 247 ? -25.188 20.766 -24.047 1 26.17 247 GLY B O 1
ATOM 3888 N N . ASP B 1 248 ? -23.922 21.844 -22.812 1 27.72 248 ASP B N 1
ATOM 3889 C CA . ASP B 1 248 ? -24.734 22.984 -23.234 1 27.72 248 ASP B CA 1
ATOM 3890 C C . ASP B 1 248 ? -24.328 23.469 -24.625 1 27.72 248 ASP B C 1
ATOM 3892 O O . ASP B 1 248 ? -23.359 24.234 -24.766 1 27.72 248 ASP B O 1
ATOM 3896 N N . GLN B 1 249 ? -24.078 22.594 -25.781 1 20.61 249 GLN B N 1
ATOM 3897 C CA . GLN B 1 249 ? -24.75 23.219 -26.922 1 20.61 249 GLN B CA 1
ATOM 3898 C C . GLN B 1 249 ? -26.234 22.844 -26.953 1 20.61 249 GLN B C 1
ATOM 3900 O O . GLN B 1 249 ? -26.594 21.719 -26.609 1 20.61 249 GLN B O 1
#

InterPro domains:
  IPR000524 Transcription regulator HTH, GntR [PF00392] (26-74)
  IPR000524 Transcription regulator HTH, GntR [PR00035] (34-48)
  IPR000524 Transcription regulator HTH, GntR [PR00035] (48-64)
  IPR000524 Transcription regulator HTH, GntR [PS50949] (10-77)
  IPR000524 Transcription regulator HTH, GntR [SM00345] (16-74)
  IPR000524 Transcription regulator HTH, GntR [cd07377] (11-75)
  IPR011663 UbiC transcription regulator-associated [PF07702] (94-232)
  IPR011663 UbiC transcription regulator-associated [SM00866] (94-232)
  IPR028978 Chorismate pyruvate-lyase/UbiC transcription regulator-associated domain superfamily [G3DSA:3.40.1410.10] (76-239)
  IPR028978 Chorismate pyruvate-lyase/UbiC transcription regulator-associated domain superfamily [SSF64288] (62-237)
  IPR036388 Winged helix-like DNA-binding domain superfamily [G3DSA:1.10.10.10] (9-75)
  IPR036390 Winged helix DNA-binding domain superfamily [SSF46785] (8-78)
  IPR050679 Bacterial HTH-type transcriptional regulator [PTHR44846] (6-238)

Foldseek 3Di:
DQAADDPDPDDLLVVLLVVVLCCLQAVHDFFDADDALVVNCVSHVDDSVSSCSSLVVCVVVQQWDADPPPHIGGGLAAQEAAPVLDFPCVSLVVRNWHKWKDKDDWDKAFDDPVFCVLQVHDHRDIWTWTWMFMDTNRATWKIKTKTFDCVQVPPLSVDDPGDTVQVCSCPVRVQHFDDKDKDKDKWFQDPVRCVSNVHDGGQIWIWMFMFTGRVPGTTMTMIMTGDPSHHDYDYDDDDDPPPDPPPDD/DQAADDPDPDDLLVVLLVVVLCCLQAVHDFFDADDALVVNCVSHVDDSVSSCSSLVVCVVVQQWDADPPPHIGGGLAAQEAAPVLDFPCVSLVVRNWHKWKDKDDWDKAQDDPVFCVLQVHDHRDIWTWTWMFMDTNRATWKIKTKTFDCVQVPPLSVDDPGDTVQVCSCPVRVQHFDDKDKDKDKWFQDPVRCVSNVHDGGQIWIWMFMFTGRVPGTTMTMIMTGDPSNHDYDYDDDDDPPPDPPPDD

Nearest PDB structures (foldseek):
  4u0w-assembly1_A  TM=6.578E-01  e=8.885E-25  Bacillus subtilis subsp. subtilis str. 168
  3f8m-assembly1_B  TM=8.425E-01  e=3.078E-19  Mycolicibacterium smegmatis MC2 155
  2wv0-assembly3_E  TM=6.435E-01  e=2.463E-21  Bacillus subtilis
  2wv0-assembly4_G-2  TM=6.456E-01  e=1.828E-21  Bacillus subtilis
  2wv0-assembly3_F  TM=6.370E-01  e=5.036E-21  Bacillus subtilis

Sequence (498 aa):
MPVHLRDSAIPKHEQLRTILLRKCTQELQPGDLMTSERNLMQDYGVSRITVREAIGQLVNDGHLVRVRGKGTFVAHRAVQSKLHLASFTEEMRAQGHHPTTVVLVSEQGPVPESTAAALNMRPGSEGYHVKRLRLADGEPVSVDDGWFNPELLPGLLDMDLTGSIYRATADKYDKPIDRAEQTVSADGASTEIATLLGTRKGAPVLYFDRVSFSEIAPVEHTRSWYRSDRYQLQMEVQGQARPKTRGDQMPVHLRDSAIPKHEQLRTILLRKCTQELQPGDLMTSERNLMQDYGVSRITVREAIGQLVNDGHLVRVRGKGTFVAHRAVQSKLHLASFTEEMRAQGHHPTTVVLVSEQGPVPESTAAALNMRPGSEGYHVKRLRLADGEPVSVDDGWFNPELLPGLLDMDLTGSIYRATADKYDKPIDRAEQTVSADGASTEIATLLGTRKGAPVLYFDRVSFSEIAPVEHTRSWYRSDRYQLQMEVQGQARPKTRGDQ